Protein AF-U6LND9-F1 (afdb_monomer_lite)

Structure (mmCIF, N/CA/C/O backbone):
data_AF-U6LND9-F1
#
_entry.id   AF-U6LND9-F1
#
loop_
_atom_site.group_PDB
_atom_site.id
_atom_site.type_symbol
_atom_site.label_atom_id
_atom_site.label_alt_id
_atom_site.label_comp_id
_atom_site.label_asym_id
_atom_site.label_entity_id
_atom_site.label_seq_id
_atom_site.pdbx_PDB_ins_code
_atom_site.Cartn_x
_atom_site.Cartn_y
_atom_site.Cartn_z
_atom_site.occupancy
_atom_site.B_iso_or_equiv
_atom_site.auth_seq_id
_atom_site.auth_comp_id
_atom_site.auth_asym_id
_atom_site.auth_atom_id
_atom_site.pdbx_PDB_model_num
ATOM 1 N N . MET A 1 1 ? 48.544 -21.708 8.908 1.00 51.91 1 MET A N 1
ATOM 2 C CA . MET A 1 1 ? 48.767 -20.253 8.762 1.00 51.91 1 MET A CA 1
ATOM 3 C C . MET A 1 1 ? 47.428 -19.558 8.968 1.00 51.91 1 MET A C 1
ATOM 5 O O . MET A 1 1 ? 46.517 -19.863 8.208 1.00 51.91 1 MET A O 1
ATOM 9 N N . PRO A 1 2 ? 47.244 -18.728 10.008 1.00 55.50 2 PRO A N 1
ATOM 10 C CA . PRO A 1 2 ? 45.976 -18.032 10.217 1.00 55.50 2 PRO A CA 1
ATOM 11 C C . PRO A 1 2 ? 45.763 -16.953 9.141 1.00 55.50 2 PRO A C 1
ATOM 13 O O . PRO A 1 2 ? 46.693 -16.224 8.796 1.00 55.50 2 PRO A O 1
ATOM 16 N N . ALA A 1 3 ? 44.533 -16.853 8.626 1.00 50.50 3 ALA A N 1
ATOM 17 C CA . ALA A 1 3 ? 44.133 -15.993 7.501 1.00 50.50 3 ALA A CA 1
ATOM 18 C C . ALA A 1 3 ? 44.461 -14.494 7.682 1.00 50.50 3 ALA A C 1
ATOM 20 O O . ALA A 1 3 ? 44.590 -13.768 6.700 1.00 50.50 3 ALA A O 1
ATOM 21 N N . ALA A 1 4 ? 44.692 -14.046 8.918 1.00 58.25 4 ALA A N 1
ATOM 22 C CA . ALA A 1 4 ? 45.112 -12.682 9.231 1.00 58.25 4 ALA A CA 1
ATOM 23 C C . ALA A 1 4 ? 46.504 -12.311 8.669 1.00 58.25 4 ALA A C 1
ATOM 25 O O . ALA A 1 4 ? 46.756 -11.146 8.381 1.00 58.25 4 ALA A O 1
ATOM 26 N N . VAL A 1 5 ? 47.400 -13.285 8.456 1.00 63.06 5 VAL A N 1
ATOM 27 C CA . VAL A 1 5 ? 48.774 -13.019 7.979 1.00 63.06 5 VAL A CA 1
ATOM 28 C C . VAL A 1 5 ? 48.824 -12.758 6.465 1.00 63.06 5 VAL A C 1
ATOM 30 O O . VAL A 1 5 ? 49.660 -11.990 5.996 1.00 63.06 5 VAL A O 1
ATOM 33 N N . LEU A 1 6 ? 47.894 -13.329 5.691 1.00 61.84 6 LEU A N 1
ATOM 34 C CA . LEU A 1 6 ? 47.807 -13.090 4.242 1.00 61.84 6 LEU A CA 1
ATOM 35 C C . LEU A 1 6 ? 47.228 -11.707 3.913 1.00 61.84 6 LEU A C 1
ATOM 37 O O . LEU A 1 6 ? 47.637 -11.090 2.934 1.00 61.84 6 LEU A O 1
ATOM 41 N N . GLN A 1 7 ? 46.339 -11.184 4.760 1.00 68.12 7 GLN A N 1
ATOM 42 C CA . GLN A 1 7 ? 45.754 -9.856 4.561 1.00 68.12 7 GLN A CA 1
ATOM 43 C C . GLN A 1 7 ? 46.750 -8.725 4.866 1.00 68.12 7 GLN A C 1
ATOM 45 O O . GLN A 1 7 ? 46.695 -7.667 4.243 1.00 68.12 7 GLN A O 1
ATOM 50 N N . GLN A 1 8 ? 47.708 -8.961 5.769 1.00 66.62 8 GLN A N 1
ATOM 51 C CA . GLN A 1 8 ? 48.716 -7.965 6.135 1.00 66.62 8 GLN A CA 1
ATOM 52 C C . GLN A 1 8 ? 49.840 -7.834 5.089 1.00 66.62 8 GLN A C 1
ATOM 54 O O . GLN A 1 8 ? 50.348 -6.736 4.878 1.00 66.62 8 GLN A O 1
ATOM 59 N N . MET A 1 9 ? 50.177 -8.913 4.370 1.00 66.44 9 MET A N 1
ATOM 60 C CA . MET A 1 9 ? 51.163 -8.861 3.277 1.00 66.44 9 MET A CA 1
ATOM 61 C C . MET A 1 9 ? 50.647 -8.135 2.025 1.00 66.44 9 MET A C 1
ATOM 63 O O . MET A 1 9 ? 51.429 -7.470 1.349 1.00 66.44 9 MET A O 1
ATOM 67 N N . GLY A 1 10 ? 49.341 -8.198 1.736 1.00 70.69 10 GLY A N 1
ATOM 68 C CA . GLY A 1 10 ? 48.754 -7.506 0.580 1.00 70.69 10 GLY A CA 1
ATOM 69 C C . GLY A 1 10 ? 48.798 -5.978 0.699 1.00 70.69 10 GLY A C 1
ATOM 70 O O . GLY A 1 10 ? 49.107 -5.286 -0.267 1.00 70.69 10 GLY A O 1
ATOM 71 N N . LEU A 1 11 ? 48.574 -5.446 1.906 1.00 69.44 11 LEU A N 1
ATOM 72 C CA . LEU A 1 11 ? 48.610 -3.999 2.157 1.00 69.44 11 LEU A CA 1
ATOM 73 C C . LEU A 1 11 ? 50.030 -3.417 2.095 1.00 69.44 11 LEU A C 1
ATOM 75 O O . LEU A 1 11 ? 50.207 -2.272 1.684 1.00 69.44 11 LEU A O 1
ATOM 79 N N . GLN A 1 12 ? 51.051 -4.204 2.443 1.00 67.44 12 GLN A N 1
ATOM 80 C CA . GLN A 1 12 ? 52.441 -3.740 2.428 1.00 67.44 12 GLN A CA 1
ATOM 81 C C . GLN A 1 12 ? 53.015 -3.651 1.003 1.00 67.44 12 GLN A C 1
ATOM 83 O O . GLN A 1 12 ? 53.824 -2.770 0.718 1.00 67.44 12 GLN A O 1
ATOM 88 N N . GLN A 1 13 ? 52.546 -4.502 0.085 1.00 65.50 13 GLN A N 1
ATOM 89 C CA . GLN A 1 13 ? 52.968 -4.473 -1.318 1.00 65.50 13 GLN A CA 1
ATOM 90 C C . GLN A 1 13 ? 52.337 -3.303 -2.090 1.00 65.50 13 GLN A C 1
ATOM 92 O O . GLN A 1 13 ? 52.984 -2.696 -2.943 1.00 65.50 13 GLN A O 1
ATOM 97 N N . GLN A 1 14 ? 51.106 -2.922 -1.735 1.00 61.25 14 GLN A N 1
ATOM 98 C CA . GLN A 1 14 ? 50.422 -1.779 -2.342 1.00 61.25 14 GLN A CA 1
ATOM 99 C C . GLN A 1 14 ? 51.029 -0.437 -1.891 1.00 61.25 14 GLN A C 1
ATOM 101 O O . GLN A 1 14 ? 51.134 0.498 -2.681 1.00 61.25 14 GLN A O 1
ATOM 106 N N . GLN A 1 15 ? 51.527 -0.363 -0.651 1.00 61.31 15 GLN A N 1
ATOM 107 C CA . GLN A 1 15 ? 52.194 0.836 -0.133 1.00 61.31 15 GLN A CA 1
ATOM 108 C C . GLN A 1 15 ? 53.591 1.062 -0.744 1.00 61.31 15 GLN A C 1
ATOM 110 O O . GLN A 1 15 ? 54.034 2.204 -0.849 1.00 61.31 15 GLN A O 1
ATOM 115 N N . GLN A 1 16 ? 54.259 -0.002 -1.208 1.00 58.47 16 GLN A N 1
ATOM 116 C CA . GLN A 1 16 ? 55.546 0.094 -1.908 1.00 58.47 16 GLN A CA 1
ATOM 117 C C . GLN A 1 16 ? 55.410 0.572 -3.361 1.00 58.47 16 GLN A C 1
ATOM 119 O O . GLN A 1 16 ? 56.275 1.304 -3.832 1.00 58.47 16 GLN A O 1
ATOM 124 N N . GLN A 1 17 ? 54.319 0.234 -4.057 1.00 55.81 17 GLN A N 1
ATOM 125 C CA . GLN A 1 17 ? 54.090 0.720 -5.426 1.00 55.81 17 GLN A CA 1
ATOM 126 C C . GLN A 1 17 ? 53.708 2.204 -5.478 1.00 55.81 17 GLN A C 1
ATOM 128 O O . GLN A 1 17 ? 54.084 2.893 -6.424 1.00 55.81 17 GLN A O 1
ATOM 133 N N . GLN A 1 18 ? 53.032 2.722 -4.447 1.00 51.41 18 GLN A N 1
ATOM 134 C CA . GLN A 1 18 ? 52.663 4.140 -4.390 1.00 51.41 18 GLN A CA 1
ATOM 135 C C . GLN A 1 18 ? 53.888 5.051 -4.174 1.00 51.41 18 GLN A C 1
ATOM 137 O O . GLN A 1 18 ? 53.953 6.133 -4.743 1.00 51.41 18 GLN A O 1
ATOM 142 N N . GLN A 1 19 ? 54.901 4.600 -3.422 1.00 49.78 19 GLN A N 1
ATOM 143 C CA . GLN A 1 19 ? 56.122 5.386 -3.176 1.00 49.78 19 GLN A CA 1
ATOM 144 C C . GLN A 1 19 ? 57.065 5.473 -4.385 1.00 49.78 19 GLN A C 1
ATOM 146 O O . GLN A 1 19 ? 57.982 6.290 -4.380 1.00 49.78 19 GLN A O 1
ATOM 151 N N . GLN A 1 20 ? 56.849 4.662 -5.424 1.00 45.78 20 GLN A N 1
ATOM 152 C CA . GLN A 1 20 ? 57.718 4.626 -6.601 1.00 45.78 20 GLN A CA 1
ATOM 153 C C . GLN A 1 20 ? 57.215 5.507 -7.755 1.00 45.78 20 GLN A C 1
ATOM 155 O O . GLN A 1 20 ? 57.947 5.712 -8.717 1.00 45.78 20 GLN A O 1
ATOM 160 N N . GLN A 1 21 ? 56.001 6.062 -7.649 1.00 45.84 21 GLN A N 1
ATOM 161 C CA . GLN A 1 21 ? 55.431 6.976 -8.649 1.00 45.84 21 GLN A CA 1
ATOM 162 C C . GLN A 1 21 ? 55.661 8.465 -8.339 1.00 45.84 21 GLN A C 1
ATOM 164 O O . GLN A 1 21 ? 55.574 9.281 -9.250 1.00 45.84 21 GLN A O 1
ATOM 169 N N . ASP A 1 22 ? 56.044 8.819 -7.109 1.00 40.59 22 ASP A N 1
ATOM 170 C CA . ASP A 1 22 ? 56.227 10.219 -6.688 1.00 40.59 22 ASP A CA 1
ATOM 171 C C . ASP A 1 22 ? 57.684 10.730 -6.800 1.00 40.59 22 ASP A C 1
ATOM 173 O O . ASP A 1 22 ? 58.001 11.814 -6.311 1.00 40.59 22 ASP A O 1
ATOM 177 N N . ALA A 1 23 ? 58.591 9.974 -7.435 1.00 39.38 23 ALA A N 1
ATOM 178 C CA . ALA A 1 23 ? 60.029 10.280 -7.443 1.00 39.38 23 ALA A CA 1
ATOM 179 C C . ALA A 1 23 ? 60.592 10.920 -8.733 1.00 39.38 23 ALA A C 1
ATOM 181 O O . ALA A 1 23 ? 61.716 11.413 -8.688 1.00 39.38 23 ALA A O 1
ATOM 182 N N . ASP A 1 24 ? 59.850 10.991 -9.846 1.00 35.06 24 ASP A N 1
ATOM 183 C CA . ASP A 1 24 ? 60.382 11.476 -11.141 1.00 35.06 24 ASP A CA 1
ATOM 184 C C . ASP A 1 24 ? 59.683 12.750 -11.644 1.00 35.06 24 ASP A C 1
ATOM 186 O O . ASP A 1 24 ? 59.016 12.774 -12.680 1.00 35.06 24 ASP A O 1
ATOM 190 N N . GLY A 1 25 ? 59.841 13.854 -10.911 1.00 37.78 25 GLY A N 1
ATOM 191 C CA . GLY A 1 25 ? 59.234 15.123 -11.313 1.00 37.78 25 GLY A CA 1
ATOM 192 C C . GLY A 1 25 ? 59.864 16.376 -10.722 1.00 37.78 25 GLY A C 1
ATOM 193 O O . GLY A 1 25 ? 59.189 17.090 -9.989 1.00 37.78 25 GLY A O 1
ATOM 194 N N . ALA A 1 26 ? 61.118 16.694 -11.067 1.00 34.72 26 ALA A N 1
ATOM 195 C CA . ALA A 1 26 ? 61.634 18.067 -10.964 1.00 34.72 26 ALA A CA 1
ATOM 196 C C . ALA A 1 26 ? 62.946 18.282 -11.746 1.00 34.72 26 ALA A C 1
ATOM 198 O O . ALA A 1 26 ? 63.974 17.747 -11.345 1.00 34.72 26 ALA A O 1
ATOM 199 N N . ALA A 1 27 ? 62.927 19.135 -12.783 1.00 31.31 27 ALA A N 1
ATOM 200 C CA . ALA A 1 27 ? 63.964 20.155 -13.039 1.00 31.31 27 ALA A CA 1
ATOM 201 C C . ALA A 1 27 ? 63.647 21.025 -14.281 1.00 31.31 27 ALA A C 1
ATOM 203 O O . ALA A 1 27 ? 63.657 20.558 -15.415 1.00 31.31 27 ALA A O 1
ATOM 204 N N . ALA A 1 28 ? 63.424 22.321 -14.045 1.00 36.31 28 ALA A N 1
ATOM 205 C CA . ALA A 1 28 ? 63.740 23.439 -14.957 1.00 36.31 28 ALA A CA 1
ATOM 206 C C . ALA A 1 28 ? 65.232 23.858 -14.719 1.00 36.31 28 ALA A C 1
ATOM 208 O O . ALA A 1 28 ? 65.771 23.339 -13.736 1.00 36.31 28 ALA A O 1
ATOM 209 N N . PRO A 1 29 ? 65.919 24.791 -15.451 1.00 45.06 29 PRO A N 1
ATOM 210 C CA . PRO A 1 29 ? 65.376 25.953 -16.187 1.00 45.06 29 PRO A CA 1
ATOM 211 C C . PRO A 1 29 ? 66.153 26.506 -17.436 1.00 45.06 29 PRO A C 1
ATOM 213 O O . PRO A 1 29 ? 67.262 26.104 -17.755 1.00 45.06 29 PRO A O 1
ATOM 216 N N . ALA A 1 30 ? 65.542 27.540 -18.045 1.00 30.66 30 ALA A N 1
ATOM 217 C CA . ALA A 1 30 ? 66.095 28.803 -18.595 1.00 30.66 30 ALA A CA 1
ATOM 218 C C . ALA A 1 30 ? 66.890 28.922 -19.933 1.00 30.66 30 ALA A C 1
ATOM 220 O O . ALA A 1 30 ? 68.024 28.484 -20.062 1.00 30.66 30 ALA A O 1
ATOM 221 N N . ALA A 1 31 ? 66.318 29.806 -20.776 1.00 31.48 31 ALA A N 1
ATOM 222 C CA . ALA A 1 31 ? 66.905 30.933 -21.535 1.00 31.48 31 ALA A CA 1
ATOM 223 C C . ALA A 1 31 ? 67.661 30.717 -22.868 1.00 31.48 31 ALA A C 1
ATOM 225 O O . ALA A 1 31 ? 68.636 29.985 -22.953 1.00 31.48 31 ALA A O 1
ATOM 226 N N . GLY A 1 32 ? 67.284 31.530 -23.870 1.00 30.39 32 GLY A N 1
ATOM 227 C CA . GLY A 1 32 ? 68.126 31.862 -25.027 1.00 30.39 32 GLY A CA 1
ATOM 228 C C . GLY A 1 32 ? 67.342 32.193 -26.297 1.00 30.39 32 GLY A C 1
ATOM 229 O O . GLY A 1 32 ? 67.005 31.303 -27.064 1.00 30.39 32 GLY A O 1
ATOM 230 N N . ALA A 1 33 ? 67.054 33.475 -26.529 1.00 38.88 33 ALA A N 1
ATOM 231 C CA . ALA A 1 33 ? 66.462 33.975 -27.768 1.00 38.88 33 ALA A CA 1
ATOM 232 C C . ALA A 1 33 ? 67.547 34.314 -28.805 1.00 38.88 33 ALA A C 1
ATOM 234 O O . ALA A 1 33 ? 68.545 34.943 -28.455 1.00 38.88 33 ALA A O 1
ATOM 235 N N . GLY A 1 34 ? 67.302 34.004 -30.083 1.00 32.12 34 GLY A N 1
ATOM 236 C CA . GLY A 1 34 ? 68.016 34.620 -31.203 1.00 32.12 34 GLY A CA 1
ATOM 237 C C . GLY A 1 34 ? 67.931 33.853 -32.526 1.00 32.12 34 GLY A C 1
ATOM 238 O O . GLY A 1 34 ? 68.281 32.684 -32.580 1.00 32.12 34 GLY A O 1
ATOM 239 N N . GLY A 1 35 ? 67.561 34.561 -33.602 1.00 31.84 35 GLY A N 1
ATOM 240 C CA . GLY A 1 35 ? 68.069 34.278 -34.952 1.00 31.84 35 GLY A CA 1
ATOM 241 C C . GLY A 1 35 ? 67.063 33.765 -35.980 1.00 31.84 35 GLY A C 1
ATOM 242 O O . GLY A 1 35 ? 66.836 32.570 -36.101 1.00 31.84 35 GLY A O 1
ATOM 243 N N . ALA A 1 36 ? 66.516 34.685 -36.776 1.00 39.91 36 ALA A N 1
ATOM 244 C CA . ALA A 1 36 ? 65.735 34.407 -37.976 1.00 39.91 36 ALA A CA 1
ATOM 245 C C . ALA A 1 36 ? 66.616 33.914 -39.142 1.00 39.91 36 ALA A C 1
ATOM 247 O O . ALA A 1 36 ? 67.717 34.424 -39.340 1.00 39.91 36 ALA A O 1
ATOM 248 N N . GLY A 1 37 ? 66.088 32.997 -39.960 1.00 37.56 37 GLY A N 1
ATOM 249 C CA . GLY A 1 37 ? 66.736 32.548 -41.196 1.00 37.56 37 GLY A CA 1
ATOM 250 C C . GLY A 1 37 ? 65.938 31.492 -41.964 1.00 37.56 37 GLY A C 1
ATOM 251 O O . GLY A 1 37 ? 66.438 30.401 -42.202 1.00 37.56 37 GLY A O 1
ATOM 252 N N . ALA A 1 38 ? 64.688 31.786 -42.334 1.00 38.00 38 ALA A N 1
ATOM 253 C CA . ALA A 1 38 ? 63.891 30.914 -43.199 1.00 38.00 38 ALA A CA 1
ATOM 254 C C . ALA A 1 38 ? 64.407 30.983 -44.648 1.00 38.00 38 ALA A C 1
ATOM 256 O O . ALA A 1 38 ? 64.265 32.011 -45.312 1.00 38.00 38 ALA A O 1
ATOM 257 N N . THR A 1 39 ? 65.007 29.899 -45.144 1.00 47.53 39 THR A N 1
ATOM 258 C CA . THR A 1 39 ? 65.431 29.768 -46.544 1.00 47.53 39 THR A CA 1
ATOM 259 C C . THR A 1 39 ? 64.357 29.070 -47.384 1.00 47.53 39 THR A C 1
ATOM 261 O O . THR A 1 39 ? 63.616 28.198 -46.925 1.00 47.53 39 THR A O 1
ATOM 264 N N . ALA A 1 40 ? 64.263 29.490 -48.646 1.00 46.16 40 ALA A N 1
ATOM 265 C CA . ALA A 1 40 ? 63.188 29.219 -49.603 1.00 46.16 40 ALA A CA 1
ATOM 266 C C . ALA A 1 40 ? 62.896 27.733 -49.924 1.00 46.16 40 ALA A C 1
ATOM 268 O O . ALA A 1 40 ? 61.909 27.445 -50.598 1.00 46.16 40 ALA A O 1
ATOM 269 N N . ALA A 1 41 ? 63.683 26.780 -49.417 1.00 43.94 41 ALA A N 1
ATOM 270 C CA . ALA A 1 41 ? 63.454 25.345 -49.607 1.00 43.94 41 ALA A CA 1
ATOM 271 C C . ALA A 1 41 ? 62.215 24.825 -48.844 1.00 43.94 41 ALA A C 1
ATOM 273 O O . ALA A 1 41 ? 61.504 23.949 -49.337 1.00 43.94 41 ALA A O 1
ATOM 274 N N . GLY A 1 42 ? 61.892 25.415 -47.685 1.00 45.78 42 GLY A N 1
ATOM 275 C CA . GLY A 1 42 ? 60.720 25.021 -46.889 1.00 45.78 42 GLY A CA 1
ATOM 276 C C . GLY A 1 42 ? 59.376 25.359 -47.548 1.00 45.78 42 GLY A C 1
ATOM 277 O O . GLY A 1 42 ? 58.394 24.642 -47.361 1.00 45.78 42 GLY A O 1
ATOM 278 N N . ALA A 1 43 ? 59.330 26.408 -48.376 1.00 49.06 43 ALA A N 1
ATOM 279 C CA . ALA A 1 43 ? 58.105 26.830 -49.056 1.00 49.06 43 ALA A CA 1
ATOM 280 C C . ALA A 1 43 ? 57.687 25.859 -50.176 1.00 49.06 43 ALA A C 1
ATOM 282 O O . ALA A 1 43 ? 56.495 25.651 -50.400 1.00 49.06 43 ALA A O 1
ATOM 283 N N . VAL A 1 44 ? 58.654 25.221 -50.844 1.00 49.59 44 VAL A N 1
ATOM 284 C CA . VAL A 1 44 ? 58.385 24.277 -51.941 1.00 49.59 44 VAL A CA 1
ATOM 285 C C . VAL A 1 44 ? 57.872 22.938 -51.399 1.00 49.59 44 VAL A C 1
ATOM 287 O O . VAL A 1 44 ? 56.907 22.389 -51.929 1.00 49.59 44 VAL A O 1
ATOM 290 N N . ALA A 1 45 ? 58.436 22.454 -50.287 1.00 48.12 45 ALA A N 1
ATOM 291 C CA . ALA A 1 45 ? 57.953 21.248 -49.610 1.00 48.12 45 ALA A CA 1
ATOM 292 C C . ALA A 1 45 ? 56.550 21.442 -49.001 1.00 48.12 45 ALA A C 1
ATOM 294 O O . ALA A 1 45 ? 55.698 20.561 -49.114 1.00 48.12 45 ALA A O 1
ATOM 295 N N . ALA A 1 46 ? 56.275 22.618 -48.426 1.00 48.62 46 ALA A N 1
ATOM 296 C CA . ALA A 1 46 ? 54.955 22.952 -47.894 1.00 48.62 46 ALA A CA 1
ATOM 297 C C . ALA A 1 46 ? 53.881 23.057 -48.995 1.00 48.62 46 ALA A C 1
ATOM 299 O O . ALA A 1 46 ? 52.761 22.585 -48.806 1.00 48.62 46 ALA A O 1
ATOM 300 N N . ALA A 1 47 ? 54.221 23.614 -50.163 1.00 49.84 47 ALA A N 1
ATOM 301 C CA . ALA A 1 47 ? 53.303 23.706 -51.299 1.00 49.84 47 ALA A CA 1
ATOM 302 C C . ALA A 1 47 ? 52.988 22.330 -51.918 1.00 49.84 47 ALA A C 1
ATOM 304 O O . ALA A 1 47 ? 51.832 22.051 -52.238 1.00 49.84 47 ALA A O 1
ATOM 305 N N . ALA A 1 48 ? 53.984 21.442 -52.027 1.00 48.81 48 ALA A N 1
ATOM 306 C CA . ALA A 1 48 ? 53.782 20.074 -52.509 1.00 48.81 48 ALA A CA 1
ATOM 307 C C . ALA A 1 48 ? 52.925 19.238 -51.539 1.00 48.81 48 ALA A C 1
ATOM 309 O O . ALA A 1 48 ? 52.018 18.525 -51.970 1.00 48.81 48 ALA A O 1
ATOM 310 N N . ALA A 1 49 ? 53.146 19.384 -50.227 1.00 47.78 49 ALA A N 1
ATOM 311 C CA . ALA A 1 49 ? 52.330 18.738 -49.200 1.00 47.78 49 ALA A CA 1
ATOM 312 C C . ALA A 1 49 ? 50.878 19.250 -49.199 1.00 47.78 49 ALA A C 1
ATOM 314 O O . ALA A 1 49 ? 49.945 18.459 -49.057 1.00 47.78 49 ALA A O 1
ATOM 315 N N . ALA A 1 50 ? 50.666 20.552 -49.420 1.00 48.34 50 ALA A N 1
ATOM 316 C CA . ALA A 1 50 ? 49.331 21.139 -49.518 1.00 48.34 50 ALA A CA 1
ATOM 317 C C . ALA A 1 50 ? 48.569 20.673 -50.774 1.00 48.34 50 ALA A C 1
ATOM 319 O O . ALA A 1 50 ? 47.383 20.357 -50.686 1.00 48.34 50 ALA A O 1
ATOM 320 N N . ALA A 1 51 ? 49.243 20.563 -51.925 1.00 48.56 51 ALA A N 1
ATOM 321 C CA . ALA A 1 51 ? 48.638 20.069 -53.164 1.00 48.56 51 ALA A CA 1
ATOM 322 C C . ALA A 1 51 ? 48.263 18.576 -53.078 1.00 48.56 51 ALA A C 1
ATOM 324 O O . ALA A 1 51 ? 47.170 18.188 -53.493 1.00 48.56 51 ALA A O 1
ATOM 325 N N . ALA A 1 52 ? 49.118 17.748 -52.467 1.00 47.28 52 ALA A N 1
ATOM 326 C CA . ALA A 1 52 ? 48.817 16.339 -52.208 1.00 47.28 52 ALA A CA 1
ATOM 327 C C . ALA A 1 52 ? 47.666 16.168 -51.196 1.00 47.28 52 ALA A C 1
ATOM 329 O O . ALA A 1 52 ? 46.805 15.302 -51.365 1.00 47.28 52 ALA A O 1
ATOM 330 N N . ALA A 1 53 ? 47.601 17.026 -50.171 1.00 47.28 53 ALA A N 1
ATOM 331 C CA . ALA A 1 53 ? 46.507 17.030 -49.204 1.00 47.28 53 ALA A CA 1
ATOM 332 C C . ALA A 1 53 ? 45.159 17.424 -49.836 1.00 47.28 53 ALA A C 1
ATOM 334 O O . ALA A 1 53 ? 44.143 16.825 -49.478 1.00 47.28 53 ALA A O 1
ATOM 335 N N . ALA A 1 54 ? 45.157 18.370 -50.783 1.00 46.94 54 ALA A N 1
ATOM 336 C CA . ALA A 1 54 ? 43.966 18.806 -51.512 1.00 46.94 54 ALA A CA 1
ATOM 337 C C . ALA A 1 54 ? 43.443 17.728 -52.479 1.00 46.94 54 ALA A C 1
ATOM 339 O O . ALA A 1 54 ? 42.262 17.393 -52.421 1.00 46.94 54 ALA A O 1
ATOM 340 N N . ALA A 1 55 ? 44.317 17.102 -53.276 1.00 46.56 55 ALA A N 1
ATOM 341 C CA . ALA A 1 55 ? 43.931 16.016 -54.186 1.00 46.56 55 ALA A CA 1
ATOM 342 C C . ALA A 1 55 ? 43.383 14.786 -53.432 1.00 46.56 55 ALA A C 1
ATOM 344 O O . ALA A 1 55 ? 42.401 14.172 -53.844 1.00 46.56 55 ALA A O 1
ATOM 345 N N . ALA A 1 56 ? 43.961 14.464 -52.269 1.00 45.56 56 ALA A N 1
ATOM 346 C CA . ALA A 1 56 ? 43.475 13.384 -51.411 1.00 45.56 56 ALA A CA 1
ATOM 347 C C . ALA A 1 56 ? 42.181 13.735 -50.647 1.00 45.56 56 ALA A C 1
ATOM 349 O O . ALA A 1 56 ? 41.501 12.834 -50.164 1.00 45.56 56 ALA A O 1
ATOM 350 N N . ALA A 1 57 ? 41.853 15.019 -50.472 1.00 46.47 57 ALA A N 1
ATOM 351 C CA . ALA A 1 57 ? 40.567 15.450 -49.916 1.00 46.47 57 ALA A CA 1
ATOM 352 C C . ALA A 1 57 ? 39.452 15.411 -50.977 1.00 46.47 57 ALA A C 1
ATOM 354 O O . ALA A 1 57 ? 38.323 15.058 -50.652 1.00 46.47 57 ALA A O 1
ATOM 355 N N . GLU A 1 58 ? 39.778 15.698 -52.242 1.00 45.38 58 GLU A N 1
ATOM 356 C CA . GLU A 1 58 ? 38.855 15.569 -53.377 1.00 45.38 58 GLU A CA 1
ATOM 357 C C . GLU A 1 58 ? 38.480 14.105 -53.662 1.00 45.38 58 GLU A C 1
ATOM 359 O O . GLU A 1 58 ? 37.308 13.809 -53.874 1.00 45.38 58 GLU A O 1
ATOM 364 N N . LEU A 1 59 ? 39.438 13.172 -53.578 1.00 44.84 59 LEU A N 1
ATOM 365 C CA . LEU A 1 59 ? 39.169 11.735 -53.739 1.00 44.84 59 LEU A CA 1
ATOM 366 C C . LEU A 1 59 ? 38.319 11.161 -52.592 1.00 44.84 59 LEU A C 1
ATOM 368 O O . LEU A 1 59 ? 37.383 10.407 -52.838 1.00 44.84 59 LEU A O 1
ATOM 372 N N . ALA A 1 60 ? 38.577 11.586 -51.350 1.00 46.00 60 ALA A N 1
ATOM 373 C CA . ALA A 1 60 ? 37.765 11.205 -50.192 1.00 46.00 60 ALA A CA 1
ATOM 374 C C . ALA A 1 60 ? 36.338 11.790 -50.239 1.00 46.00 60 ALA A C 1
ATOM 376 O O . ALA A 1 60 ? 35.415 11.206 -49.680 1.00 46.00 60 ALA A O 1
ATOM 377 N N . ALA A 1 61 ? 36.144 12.928 -50.913 1.00 45.41 61 ALA A N 1
ATOM 378 C CA . ALA A 1 61 ? 34.822 13.498 -51.165 1.00 45.41 61 ALA A CA 1
ATOM 379 C C . ALA A 1 61 ? 34.091 12.814 -52.340 1.00 45.41 61 ALA A C 1
ATOM 381 O O . ALA A 1 61 ? 32.861 12.814 -52.371 1.00 45.41 61 ALA A O 1
ATOM 382 N N . ALA A 1 62 ? 34.828 12.226 -53.290 1.00 41.41 62 ALA A N 1
ATOM 383 C CA . ALA A 1 62 ? 34.276 11.543 -54.460 1.00 41.41 62 ALA A CA 1
ATOM 384 C C . ALA A 1 62 ? 33.800 10.104 -54.173 1.00 41.41 62 ALA A C 1
ATOM 386 O O . ALA A 1 62 ? 32.905 9.620 -54.864 1.00 41.41 62 ALA A O 1
ATOM 387 N N . GLU A 1 63 ? 34.334 9.444 -53.139 1.00 42.97 63 GLU A N 1
ATOM 388 C CA . GLU A 1 63 ? 33.948 8.083 -52.715 1.00 42.97 63 GLU A CA 1
ATOM 389 C C . GLU A 1 63 ? 33.075 8.055 -51.447 1.00 42.97 63 GLU A C 1
ATOM 391 O O . GLU A 1 63 ? 33.050 7.076 -50.702 1.00 42.97 63 GLU A O 1
ATOM 396 N N . GLY A 1 64 ? 32.304 9.119 -51.200 1.00 39.00 64 GLY A N 1
ATOM 397 C CA . GLY A 1 64 ? 31.199 9.059 -50.246 1.00 39.00 64 GLY A CA 1
ATOM 398 C C . GLY A 1 64 ? 30.182 8.016 -50.712 1.00 39.00 64 GLY A C 1
ATOM 399 O O . GLY A 1 64 ? 29.462 8.246 -51.687 1.00 39.00 64 GLY A O 1
ATOM 400 N N . ALA A 1 65 ? 30.149 6.864 -50.037 1.00 37.66 65 ALA A N 1
ATOM 401 C CA . ALA A 1 65 ? 29.197 5.795 -50.296 1.00 37.66 65 ALA A CA 1
ATOM 402 C C . ALA A 1 65 ? 27.781 6.382 -50.321 1.00 37.66 65 ALA A C 1
ATOM 404 O O . ALA A 1 65 ? 27.268 6.910 -49.333 1.00 37.66 65 ALA A O 1
ATOM 405 N N . THR A 1 66 ? 27.153 6.339 -51.492 1.00 36.16 66 THR A N 1
ATOM 406 C CA . THR A 1 66 ? 25.762 6.748 -51.638 1.00 36.16 66 THR A CA 1
ATOM 407 C C . THR A 1 66 ? 24.918 5.831 -50.766 1.00 36.16 66 THR A C 1
ATOM 409 O O . THR A 1 66 ? 25.001 4.609 -50.890 1.00 36.16 66 THR A O 1
ATOM 412 N N . ALA A 1 67 ? 24.128 6.422 -49.863 1.00 34.47 67 ALA A N 1
ATOM 413 C CA . ALA A 1 67 ? 23.213 5.695 -48.992 1.00 34.47 67 ALA A CA 1
ATOM 414 C C . ALA A 1 67 ? 22.454 4.644 -49.811 1.00 34.47 67 ALA A C 1
ATOM 416 O O . ALA A 1 67 ? 21.720 4.979 -50.747 1.00 34.47 67 ALA A O 1
ATOM 417 N N . ARG A 1 68 ? 22.661 3.364 -49.493 1.00 38.59 68 ARG A N 1
ATOM 418 C CA . ARG A 1 68 ? 21.987 2.283 -50.204 1.00 38.59 68 ARG A CA 1
ATOM 419 C C . ARG A 1 68 ? 20.510 2.311 -49.823 1.00 38.59 68 ARG A C 1
ATOM 421 O O . ARG A 1 68 ? 20.116 1.859 -48.753 1.00 38.59 68 ARG A O 1
ATOM 428 N N . ILE A 1 69 ? 19.687 2.849 -50.716 1.00 39.34 69 ILE A N 1
ATOM 429 C CA . ILE A 1 69 ? 18.231 2.850 -50.578 1.00 39.34 69 ILE A CA 1
ATOM 430 C C . ILE A 1 69 ? 17.747 1.412 -50.794 1.00 39.34 69 ILE A C 1
ATOM 432 O O . ILE A 1 69 ? 17.825 0.882 -51.904 1.00 39.34 69 ILE A O 1
ATOM 436 N N . VAL A 1 70 ? 17.264 0.773 -49.726 1.00 37.09 70 VAL A N 1
ATOM 437 C CA . VAL A 1 70 ? 16.570 -0.520 -49.803 1.00 37.09 70 VAL A CA 1
ATOM 438 C C . VAL A 1 70 ? 15.364 -0.357 -50.745 1.00 37.09 70 VAL A C 1
ATOM 440 O O . VAL A 1 70 ? 14.566 0.567 -50.553 1.00 37.09 70 VAL A O 1
ATOM 443 N N . PRO A 1 71 ? 15.230 -1.182 -51.799 1.00 39.12 71 PRO A N 1
ATOM 444 C CA . PRO A 1 71 ? 14.210 -0.991 -52.823 1.00 39.12 71 PRO A CA 1
ATOM 445 C C . PRO A 1 71 ? 12.795 -1.069 -52.235 1.00 39.12 71 PRO A C 1
ATOM 447 O O . PRO A 1 71 ? 12.471 -1.949 -51.446 1.00 39.12 71 PRO A O 1
ATOM 450 N N . TYR A 1 72 ? 11.920 -0.157 -52.665 1.00 35.28 72 TYR A N 1
ATOM 451 C CA . TYR A 1 72 ? 10.558 0.040 -52.142 1.00 35.28 72 TYR A CA 1
ATOM 452 C C . TYR A 1 72 ? 9.678 -1.228 -52.139 1.00 35.28 72 TYR A C 1
ATOM 454 O O . TYR A 1 72 ? 8.744 -1.331 -51.350 1.00 35.28 72 TYR A O 1
ATOM 462 N N . SER A 1 73 ? 9.977 -2.214 -52.989 1.00 40.50 73 SER A N 1
ATOM 463 C CA . SER A 1 73 ? 9.316 -3.526 -53.000 1.00 40.50 73 SER A CA 1
ATOM 464 C C . SER A 1 73 ? 9.597 -4.375 -51.755 1.00 40.50 73 SER A C 1
ATOM 466 O O . SER A 1 73 ? 8.763 -5.204 -51.412 1.00 40.50 73 SER A O 1
ATOM 468 N N . GLU A 1 74 ? 10.727 -4.156 -51.076 1.00 39.75 74 GLU A N 1
ATOM 469 C CA . GLU A 1 74 ? 11.099 -4.825 -49.818 1.00 39.75 74 GLU A CA 1
ATOM 470 C C . GLU A 1 74 ? 10.560 -4.089 -48.578 1.00 39.75 74 GLU A C 1
ATOM 472 O O . GLU A 1 74 ? 10.460 -4.678 -47.509 1.00 39.75 74 GLU A O 1
ATOM 477 N N . VAL A 1 75 ? 10.163 -2.817 -48.720 1.00 36.94 75 VAL A N 1
ATOM 478 C CA . VAL A 1 75 ? 9.770 -1.922 -47.608 1.00 36.94 75 VAL A CA 1
ATOM 479 C C . VAL A 1 75 ? 8.258 -1.620 -47.602 1.00 36.94 75 VAL A C 1
ATOM 481 O O . VAL A 1 75 ? 7.744 -0.874 -46.766 1.00 36.94 75 VAL A O 1
ATOM 484 N N . LYS A 1 76 ? 7.493 -2.191 -48.541 1.00 30.36 76 LYS A N 1
ATOM 485 C CA . LYS A 1 76 ? 6.055 -1.928 -48.680 1.00 30.36 76 LYS A CA 1
ATOM 486 C C . LYS A 1 76 ? 5.259 -2.627 -47.566 1.00 30.36 76 LYS A C 1
ATOM 488 O O . LYS A 1 76 ? 4.859 -3.775 -47.713 1.00 30.36 76 LYS A O 1
ATOM 493 N N . GLY A 1 77 ? 5.010 -1.903 -46.473 1.00 45.00 77 GLY A N 1
ATOM 494 C CA . GLY A 1 77 ? 4.132 -2.318 -45.366 1.00 45.00 77 GLY A CA 1
ATOM 495 C C . GLY A 1 77 ? 4.501 -1.758 -43.987 1.00 45.00 77 GLY A C 1
ATOM 496 O O . GLY A 1 77 ? 3.748 -1.937 -43.039 1.00 45.00 77 GLY A O 1
ATOM 497 N N . TRP A 1 78 ? 5.651 -1.097 -43.854 1.00 38.22 78 TRP A N 1
ATOM 498 C CA . TRP A 1 78 ? 6.242 -0.777 -42.551 1.00 38.22 78 TRP A CA 1
ATOM 499 C C . TRP A 1 78 ? 5.909 0.680 -42.181 1.00 38.22 78 TRP A C 1
ATOM 501 O O . TRP A 1 78 ? 6.716 1.594 -42.355 1.00 38.22 78 TRP A O 1
ATOM 511 N N . GLY A 1 79 ? 4.641 0.921 -41.839 1.00 33.56 79 GLY A N 1
ATOM 512 C CA . GLY A 1 79 ? 4.029 2.251 -41.807 1.00 33.56 79 GLY A CA 1
ATOM 513 C C . GLY A 1 79 ? 4.038 2.959 -40.449 1.00 33.56 79 GLY A C 1
ATOM 514 O O . GLY A 1 79 ? 3.251 2.595 -39.592 1.00 33.56 79 GLY A O 1
ATOM 515 N N . LEU A 1 80 ? 4.821 4.048 -40.393 1.00 38.06 80 LEU A N 1
ATOM 516 C CA . LEU A 1 80 ? 4.606 5.344 -39.710 1.00 38.06 80 LEU A CA 1
ATOM 517 C C . LEU A 1 80 ? 4.421 5.390 -38.176 1.00 38.06 80 LEU A C 1
ATOM 519 O O . LEU A 1 80 ? 3.643 4.644 -37.610 1.00 38.06 80 LEU A O 1
ATOM 523 N N . ALA A 1 81 ? 4.814 6.458 -37.482 1.00 41.97 81 ALA A N 1
ATOM 524 C CA . ALA A 1 81 ? 6.078 7.188 -37.328 1.00 41.97 81 ALA A CA 1
ATOM 525 C C . ALA A 1 81 ? 5.709 8.420 -36.491 1.00 41.97 81 ALA A C 1
ATOM 527 O O . ALA A 1 81 ? 5.111 9.330 -37.049 1.00 41.97 81 ALA A O 1
ATOM 528 N N . GLU A 1 82 ? 6.049 8.455 -35.200 1.00 39.66 82 GLU A N 1
ATOM 529 C CA . GLU A 1 82 ? 6.579 9.662 -34.548 1.00 39.66 82 GLU A CA 1
ATOM 530 C C . GLU A 1 82 ? 6.944 9.409 -33.069 1.00 39.66 82 GLU A C 1
ATOM 532 O O . GLU A 1 82 ? 6.088 9.148 -32.234 1.00 39.66 82 GLU A O 1
ATOM 537 N N . ILE A 1 83 ? 8.245 9.615 -32.790 1.00 45.69 83 ILE A N 1
ATOM 538 C CA . ILE A 1 83 ? 8.911 9.887 -31.496 1.00 45.69 83 ILE A CA 1
ATOM 539 C C . ILE A 1 83 ? 9.514 8.681 -30.744 1.00 45.69 83 ILE A C 1
ATOM 541 O O . ILE A 1 83 ? 8.967 8.257 -29.740 1.00 45.69 83 ILE A O 1
ATOM 545 N N . PHE A 1 84 ? 10.742 8.269 -31.108 1.00 45.41 84 PHE A N 1
ATOM 546 C CA . PHE A 1 84 ? 11.703 7.672 -30.155 1.00 45.41 84 PHE A CA 1
ATOM 547 C C . PHE A 1 84 ? 13.133 8.181 -30.403 1.00 45.41 84 PHE A C 1
ATOM 549 O O . PHE A 1 84 ? 13.550 8.388 -31.545 1.00 45.41 84 PHE A O 1
ATOM 556 N N . SER A 1 85 ? 13.846 8.486 -29.312 1.00 43.72 85 SER A N 1
ATOM 557 C CA . SER A 1 85 ? 15.090 9.266 -29.279 1.00 43.72 85 SER A CA 1
ATOM 558 C C . SER A 1 85 ? 16.345 8.411 -29.507 1.00 43.72 85 SER A C 1
ATOM 560 O O . SER A 1 85 ? 16.421 7.252 -29.105 1.00 43.72 85 SER A O 1
ATOM 562 N N . GLY A 1 86 ? 17.372 9.002 -30.130 1.00 40.09 86 GLY A N 1
ATOM 563 C CA . GLY A 1 86 ? 18.599 8.308 -30.547 1.00 40.09 86 GLY A CA 1
ATOM 564 C C . GLY A 1 86 ? 19.451 7.670 -29.434 1.00 40.09 86 GLY A C 1
ATOM 565 O O . GLY A 1 86 ? 20.345 6.892 -29.735 1.00 40.09 86 GLY A O 1
ATOM 566 N N . GLN A 1 87 ? 19.171 7.922 -28.154 1.00 42.22 87 GLN A N 1
ATOM 567 C CA . GLN A 1 87 ? 19.937 7.326 -27.050 1.00 42.22 87 GLN A CA 1
ATOM 568 C C . GLN A 1 87 ? 19.704 5.818 -26.887 1.00 42.22 87 GLN A C 1
ATOM 570 O O . GLN A 1 87 ? 20.639 5.089 -26.574 1.00 42.22 87 GLN A O 1
ATOM 575 N N . TRP A 1 88 ? 18.489 5.326 -27.141 1.00 44.19 88 TRP A N 1
ATOM 576 C CA . TRP A 1 88 ? 18.177 3.902 -26.957 1.00 44.19 88 TRP A CA 1
ATOM 577 C C . TRP A 1 88 ? 18.931 3.004 -27.950 1.00 44.19 88 TRP A C 1
ATOM 579 O O . TRP A 1 88 ? 19.453 1.946 -27.601 1.00 44.19 88 TRP A O 1
ATOM 589 N N . VAL A 1 89 ? 19.043 3.460 -29.196 1.00 46.47 89 VAL A N 1
ATOM 590 C CA . VAL A 1 89 ? 19.739 2.730 -30.263 1.00 46.47 89 VAL A CA 1
ATOM 591 C C . VAL A 1 89 ? 21.250 2.673 -30.006 1.00 46.47 89 VAL A C 1
ATOM 593 O O . VAL A 1 89 ? 21.880 1.652 -30.279 1.00 46.47 89 VAL A O 1
ATOM 596 N N . GLU A 1 90 ? 21.825 3.737 -29.435 1.00 44.44 90 GLU A N 1
ATOM 597 C CA . GLU A 1 90 ? 23.225 3.771 -28.997 1.00 44.44 90 GLU A CA 1
ATOM 598 C C . GLU A 1 90 ? 23.514 2.736 -27.899 1.00 44.44 90 GLU A C 1
ATOM 600 O O . GLU A 1 90 ? 24.551 2.068 -27.953 1.00 44.44 90 GLU A O 1
ATOM 605 N N . GLU A 1 91 ? 22.595 2.535 -26.951 1.00 46.62 91 GLU A N 1
ATOM 606 C CA . GLU A 1 91 ? 22.747 1.535 -25.886 1.00 46.62 91 GLU A CA 1
ATOM 607 C C . GLU A 1 91 ? 22.619 0.096 -26.407 1.00 46.62 91 GLU A C 1
ATOM 609 O O . GLU A 1 91 ? 23.464 -0.742 -26.089 1.00 46.62 91 GLU A O 1
ATOM 614 N N . VAL A 1 92 ? 21.639 -0.199 -27.270 1.00 47.62 92 VAL A N 1
ATOM 615 C CA . VAL A 1 92 ? 21.462 -1.548 -27.847 1.00 47.62 92 VAL A CA 1
ATOM 616 C C . VAL A 1 92 ? 22.640 -1.932 -28.746 1.00 47.62 92 VAL A C 1
ATOM 618 O O . VAL A 1 92 ? 23.174 -3.037 -28.625 1.00 47.62 92 VAL A O 1
ATOM 621 N N . ALA A 1 93 ? 23.102 -1.014 -29.601 1.00 51.94 93 ALA A N 1
ATOM 622 C CA . ALA A 1 93 ? 24.285 -1.239 -30.427 1.00 51.94 93 ALA A CA 1
ATOM 623 C C . ALA A 1 93 ? 25.546 -1.438 -29.568 1.00 51.94 93 ALA A C 1
ATOM 625 O O . ALA A 1 93 ? 26.358 -2.308 -29.875 1.00 51.94 93 ALA A O 1
ATOM 626 N N . SER A 1 94 ? 25.685 -0.696 -28.463 1.00 47.31 94 SER A N 1
ATOM 627 C CA . SER A 1 94 ? 26.813 -0.839 -27.533 1.00 47.31 94 SER A CA 1
ATOM 628 C C . SER A 1 94 ? 26.796 -2.170 -26.778 1.00 47.31 94 SER A C 1
ATOM 630 O O . SER A 1 94 ? 27.855 -2.763 -26.589 1.00 47.31 94 SER A O 1
ATOM 632 N N . VAL A 1 95 ? 25.623 -2.680 -26.386 1.00 48.25 95 VAL A N 1
ATOM 633 C CA . VAL A 1 95 ? 25.479 -3.994 -25.729 1.00 48.25 95 VAL A CA 1
ATOM 634 C C . VAL A 1 95 ? 25.819 -5.131 -26.691 1.00 48.25 95 VAL A C 1
ATOM 636 O O . VAL A 1 95 ? 26.570 -6.035 -26.323 1.00 48.25 95 VAL A O 1
ATOM 639 N N . ILE A 1 96 ? 25.340 -5.061 -27.937 1.00 50.59 96 ILE A N 1
ATOM 640 C CA . ILE A 1 96 ? 25.691 -6.031 -28.984 1.00 50.59 96 ILE A CA 1
ATOM 641 C C . ILE A 1 96 ? 27.204 -5.987 -29.233 1.00 50.59 96 ILE A C 1
ATOM 643 O O . ILE A 1 96 ? 27.861 -7.018 -29.132 1.00 50.59 96 ILE A O 1
ATOM 647 N N . PHE A 1 97 ? 27.780 -4.797 -29.424 1.00 49.56 97 PHE A N 1
ATOM 648 C CA . PHE A 1 97 ? 29.213 -4.617 -29.668 1.00 49.56 97 PHE A CA 1
ATOM 649 C C . PHE A 1 97 ? 30.089 -5.115 -28.501 1.00 49.56 97 PHE A C 1
ATOM 651 O O . PHE A 1 97 ? 31.094 -5.795 -28.718 1.00 49.56 97 PHE A O 1
ATOM 658 N N . ALA A 1 98 ? 29.684 -4.844 -27.254 1.00 49.19 98 ALA A N 1
ATOM 659 C CA . ALA A 1 98 ? 30.374 -5.307 -26.049 1.00 49.19 98 ALA A CA 1
ATOM 660 C C . ALA A 1 98 ? 30.288 -6.831 -25.863 1.00 49.19 98 ALA A C 1
ATOM 662 O O . ALA A 1 98 ? 31.247 -7.450 -25.405 1.00 49.19 98 ALA A O 1
ATOM 663 N N . SER A 1 99 ? 29.171 -7.450 -26.257 1.00 44.56 99 SER A N 1
ATOM 664 C CA . SER A 1 99 ? 29.008 -8.910 -26.231 1.00 44.56 99 SER A CA 1
ATOM 665 C C . SER A 1 99 ? 29.796 -9.632 -27.334 1.00 44.56 99 SER A C 1
ATOM 667 O O . SER A 1 99 ? 30.078 -10.823 -27.210 1.00 44.56 99 SER A O 1
ATOM 669 N N . THR A 1 100 ? 30.213 -8.915 -28.387 1.00 43.47 100 THR A N 1
ATOM 670 C CA . THR A 1 100 ? 30.859 -9.499 -29.575 1.00 43.47 100 THR A CA 1
ATOM 671 C C . THR A 1 100 ? 32.394 -9.539 -29.566 1.00 43.47 100 THR A C 1
ATOM 673 O O . THR A 1 100 ? 33.001 -9.978 -30.538 1.00 43.47 100 THR A O 1
ATOM 676 N N . GLY A 1 101 ? 33.050 -9.120 -28.480 1.00 38.97 101 GLY A N 1
ATOM 677 C CA . GLY A 1 101 ? 34.517 -9.004 -28.417 1.00 38.97 101 GLY A CA 1
ATOM 678 C C . GLY A 1 101 ? 35.310 -10.303 -28.183 1.00 38.97 101 GLY A C 1
ATOM 679 O O . GLY A 1 101 ? 36.532 -10.244 -28.073 1.00 38.97 101 GLY A O 1
ATOM 680 N N . GLY A 1 102 ? 34.657 -11.464 -28.064 1.00 45.06 102 GLY A N 1
ATOM 681 C CA . GLY A 1 102 ? 35.311 -12.751 -27.786 1.00 45.06 102 GLY A CA 1
ATOM 682 C C . GLY A 1 102 ? 35.181 -13.762 -28.935 1.00 45.06 102 GLY A C 1
ATOM 683 O O . GLY A 1 102 ? 34.200 -13.712 -29.671 1.00 45.06 102 GLY A O 1
ATOM 684 N N . PRO A 1 103 ? 36.109 -14.730 -29.075 1.00 41.44 103 PRO A N 1
ATOM 685 C CA . PRO A 1 103 ? 36.103 -15.718 -30.164 1.00 41.44 103 PRO A CA 1
ATOM 686 C C . PRO A 1 103 ? 34.834 -16.594 -30.256 1.00 41.44 103 PRO A C 1
ATOM 688 O O . PRO A 1 103 ? 34.584 -17.152 -31.316 1.00 41.44 103 PRO A O 1
ATOM 691 N N . GLY A 1 104 ? 33.995 -16.660 -29.213 1.00 46.53 104 GLY A N 1
ATOM 692 C CA . GLY A 1 104 ? 32.687 -17.342 -29.245 1.00 46.53 104 GLY A CA 1
ATOM 693 C C . GLY A 1 104 ? 31.502 -16.474 -29.705 1.00 46.53 104 GLY A C 1
ATOM 694 O O . GLY A 1 104 ? 30.384 -16.966 -29.834 1.00 46.53 104 GLY A O 1
ATOM 695 N N . ALA A 1 105 ? 31.712 -15.179 -29.958 1.00 51.19 105 ALA A N 1
ATOM 696 C CA . ALA A 1 105 ? 30.646 -14.251 -30.334 1.00 51.19 105 ALA A CA 1
ATOM 697 C C . ALA A 1 105 ? 30.056 -14.540 -31.715 1.00 51.19 105 ALA A C 1
ATOM 699 O O . ALA A 1 105 ? 28.850 -14.429 -31.909 1.00 51.19 105 ALA A O 1
ATOM 700 N N . VAL A 1 106 ? 30.902 -14.934 -32.667 1.00 47.62 106 VAL A N 1
ATOM 701 C CA . VAL A 1 106 ? 30.483 -15.297 -34.026 1.00 47.62 106 VAL A CA 1
ATOM 702 C C . VAL A 1 106 ? 29.639 -16.571 -33.999 1.00 47.62 106 VAL A C 1
ATOM 704 O O . VAL A 1 106 ? 28.648 -16.658 -34.712 1.00 47.62 106 VAL A O 1
ATOM 707 N N . GLU A 1 107 ? 29.962 -17.527 -33.128 1.00 51.03 107 GLU A N 1
ATOM 708 C CA . GLU A 1 107 ? 29.204 -18.774 -32.957 1.00 51.03 107 GLU A CA 1
ATOM 709 C C . GLU A 1 107 ? 27.855 -18.534 -32.263 1.00 51.03 107 GLU A C 1
ATOM 711 O O . GLU A 1 107 ? 26.845 -19.093 -32.690 1.00 51.03 107 GLU A O 1
ATOM 716 N N . ALA A 1 108 ? 27.802 -17.638 -31.269 1.00 51.06 108 ALA A N 1
ATOM 717 C CA . ALA A 1 108 ? 26.551 -17.196 -30.650 1.00 51.06 108 ALA A CA 1
ATOM 718 C C . ALA A 1 108 ? 25.655 -16.434 -31.644 1.00 51.06 108 ALA A C 1
ATOM 720 O O . ALA A 1 108 ? 24.454 -16.699 -31.721 1.00 51.06 108 ALA A O 1
ATOM 721 N N . LEU A 1 109 ? 26.238 -15.549 -32.466 1.00 47.69 109 LEU A N 1
ATOM 722 C CA . LEU A 1 109 ? 25.518 -14.845 -33.529 1.00 47.69 109 LEU A CA 1
ATOM 723 C C . LEU A 1 109 ? 25.014 -15.818 -34.603 1.00 47.69 109 LEU A C 1
ATOM 725 O O . LEU A 1 109 ? 23.858 -15.732 -34.996 1.00 47.69 109 LEU A O 1
ATOM 729 N N . LEU A 1 110 ? 25.839 -16.774 -35.043 1.00 48.53 110 LEU A N 1
ATOM 730 C CA . LEU A 1 110 ? 25.460 -17.807 -36.015 1.00 48.53 110 LEU A CA 1
ATOM 731 C C . LEU A 1 110 ? 24.373 -18.749 -35.467 1.00 48.53 110 LEU A C 1
ATOM 733 O O . LEU A 1 110 ? 23.482 -19.150 -36.214 1.00 48.53 110 LEU A O 1
ATOM 737 N N . GLY A 1 111 ? 24.387 -19.051 -34.165 1.00 52.56 111 GLY A N 1
ATOM 738 C CA . GLY A 1 111 ? 23.309 -19.774 -33.483 1.00 52.56 111 GLY A CA 1
ATOM 739 C C . GLY A 1 111 ? 21.990 -18.990 -33.452 1.00 52.56 111 GLY A C 1
ATOM 740 O O . GLY A 1 111 ? 20.920 -19.555 -33.700 1.00 52.56 111 GLY A O 1
ATOM 741 N N . LEU A 1 112 ? 22.062 -17.670 -33.242 1.00 43.66 112 LEU A N 1
ATOM 742 C CA . LEU A 1 112 ? 20.917 -16.756 -33.336 1.00 43.66 112 LEU A CA 1
ATOM 743 C C . LEU A 1 112 ? 20.396 -16.636 -34.785 1.00 43.66 112 LEU A C 1
ATOM 745 O O . LEU A 1 112 ? 19.190 -16.597 -35.024 1.00 43.66 112 LEU A O 1
ATOM 749 N N . MET A 1 113 ? 21.306 -16.640 -35.767 1.00 42.53 113 MET A N 1
ATOM 750 C CA . MET A 1 113 ? 20.988 -16.640 -37.199 1.00 42.53 113 MET A CA 1
ATOM 751 C C . MET A 1 113 ? 20.330 -17.953 -37.659 1.00 42.53 113 MET A C 1
ATOM 753 O O . MET A 1 113 ? 19.557 -17.954 -38.615 1.00 42.53 113 MET A O 1
ATOM 757 N N . GLY A 1 114 ? 20.626 -19.072 -36.990 1.00 41.56 114 GLY A N 1
ATOM 758 C CA . GLY A 1 114 ? 20.066 -20.391 -37.295 1.00 41.56 114 GLY A CA 1
ATOM 759 C C . GLY A 1 114 ? 18.666 -20.645 -36.726 1.00 41.56 114 GLY A C 1
ATOM 760 O O . GLY A 1 114 ? 18.030 -21.623 -37.110 1.00 41.56 114 GLY A O 1
ATOM 761 N N . SER A 1 115 ? 18.178 -19.786 -35.824 1.00 39.69 115 SER A N 1
ATOM 762 C CA . SER A 1 115 ? 16.933 -20.002 -35.071 1.00 39.69 115 SER A CA 1
ATOM 763 C C . SER A 1 115 ? 15.764 -19.109 -35.509 1.00 39.69 115 SER A C 1
ATOM 765 O O . SER A 1 115 ? 14.614 -19.480 -35.284 1.00 39.69 115 SER A O 1
ATOM 767 N N . SER A 1 116 ? 16.001 -17.984 -36.198 1.00 42.62 116 SER A N 1
ATOM 768 C CA . SER A 1 116 ? 14.932 -17.217 -36.864 1.00 42.62 116 SER A CA 1
ATOM 769 C C . SER A 1 116 ? 15.458 -16.262 -37.947 1.00 42.62 116 SER A C 1
ATOM 771 O O . SER A 1 116 ? 16.537 -15.687 -37.832 1.00 42.62 116 SER A O 1
ATOM 773 N N . ALA A 1 117 ? 14.676 -16.062 -39.015 1.00 41.78 117 ALA A N 1
ATOM 774 C CA . ALA A 1 117 ? 15.087 -15.287 -40.194 1.00 41.78 117 ALA A CA 1
ATOM 775 C C . ALA A 1 117 ? 15.289 -13.781 -39.926 1.00 41.78 117 ALA A C 1
ATOM 777 O O . ALA A 1 117 ? 16.002 -13.113 -40.671 1.00 41.78 117 ALA A O 1
ATOM 778 N N . PHE A 1 118 ? 14.680 -13.240 -38.867 1.00 44.56 118 PHE A N 1
ATOM 779 C CA . PHE A 1 118 ? 14.684 -11.806 -38.578 1.00 44.56 118 PHE A CA 1
ATOM 780 C C . PHE A 1 118 ? 15.944 -11.338 -37.821 1.00 44.56 118 PHE A C 1
ATOM 782 O O . PHE A 1 118 ? 16.662 -10.504 -38.372 1.00 44.56 118 PHE A O 1
ATOM 789 N N . PRO A 1 119 ? 16.325 -11.904 -36.657 1.00 46.94 119 PRO A N 1
ATOM 790 C CA . PRO A 1 119 ? 17.636 -11.659 -36.060 1.00 46.94 119 PRO A CA 1
ATOM 791 C C . PRO A 1 119 ? 18.759 -12.052 -37.013 1.00 46.94 119 PRO A C 1
ATOM 793 O O . PRO A 1 119 ? 19.779 -11.376 -37.035 1.00 46.94 119 PRO A O 1
ATOM 796 N N . ALA A 1 120 ? 18.548 -13.065 -37.866 1.00 46.62 120 ALA A N 1
ATOM 797 C CA . ALA A 1 120 ? 19.501 -13.409 -38.909 1.00 46.62 120 ALA A CA 1
ATOM 798 C C . ALA A 1 120 ? 19.697 -12.297 -39.940 1.00 46.62 120 ALA A C 1
ATOM 800 O O . ALA A 1 120 ? 20.828 -12.020 -40.327 1.00 46.62 120 ALA A O 1
ATOM 801 N N . ALA A 1 121 ? 18.618 -11.643 -40.372 1.00 50.34 121 ALA A N 1
ATOM 802 C CA . ALA A 1 121 ? 18.678 -10.528 -41.307 1.00 50.34 121 ALA A CA 1
ATOM 803 C C . ALA A 1 121 ? 19.297 -9.275 -40.671 1.00 50.34 121 ALA A C 1
ATOM 805 O O . ALA A 1 121 ? 20.114 -8.622 -41.315 1.00 50.34 121 ALA A O 1
ATOM 806 N N . VAL A 1 122 ? 18.968 -8.972 -39.410 1.00 51.66 122 VAL A N 1
ATOM 807 C CA . VAL A 1 122 ? 19.535 -7.831 -38.670 1.00 51.66 122 VAL A CA 1
ATOM 808 C C . VAL A 1 122 ? 21.016 -8.059 -38.378 1.00 51.66 122 VAL A C 1
ATOM 810 O O . VAL A 1 122 ? 21.841 -7.212 -38.705 1.00 51.66 122 VAL A O 1
ATOM 813 N N . ALA A 1 123 ? 21.374 -9.228 -37.850 1.00 52.19 123 ALA A N 1
ATOM 814 C CA . ALA A 1 123 ? 22.756 -9.626 -37.618 1.00 52.19 123 ALA A CA 1
ATOM 815 C C . ALA A 1 123 ? 23.558 -9.671 -38.923 1.00 52.19 123 ALA A C 1
ATOM 817 O O . ALA A 1 123 ? 24.663 -9.146 -38.968 1.00 52.19 123 ALA A O 1
ATOM 818 N N . ALA A 1 124 ? 23.008 -10.226 -40.009 1.00 50.56 124 ALA A N 1
ATOM 819 C CA . ALA A 1 124 ? 23.685 -10.256 -41.303 1.00 50.56 124 ALA A CA 1
ATOM 820 C C . ALA A 1 124 ? 23.827 -8.863 -41.930 1.00 50.56 124 ALA A C 1
ATOM 822 O O . ALA A 1 124 ? 24.829 -8.612 -42.592 1.00 50.56 124 ALA A O 1
ATOM 823 N N . ALA A 1 125 ? 22.858 -7.963 -41.748 1.00 52.75 125 ALA A N 1
ATOM 824 C CA . ALA A 1 125 ? 22.970 -6.582 -42.207 1.00 52.75 125 ALA A CA 1
ATOM 825 C C . ALA A 1 125 ? 24.050 -5.835 -41.414 1.00 52.75 125 ALA A C 1
ATOM 827 O O . ALA A 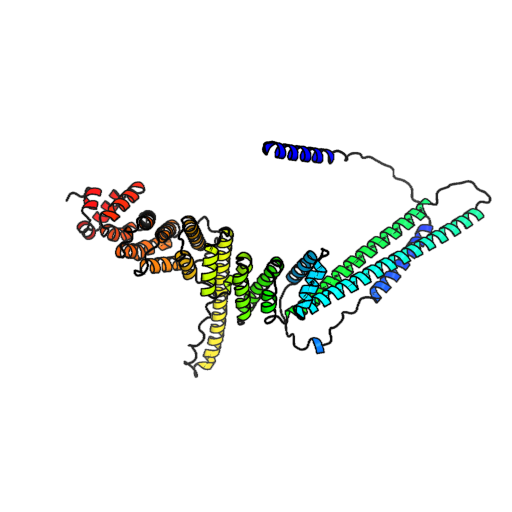1 125 ? 24.953 -5.264 -42.015 1.00 52.75 125 ALA A O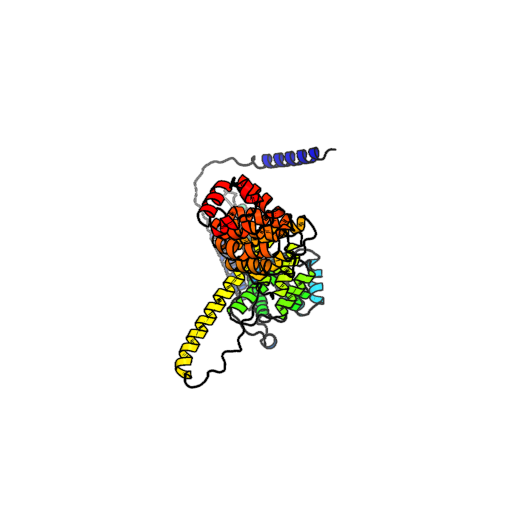 1
ATOM 828 N N . VAL A 1 126 ? 24.028 -5.932 -40.082 1.00 52.75 126 VAL A N 1
ATOM 829 C CA . VAL A 1 126 ? 25.036 -5.316 -39.207 1.00 52.75 126 VAL A CA 1
ATOM 830 C C . VAL A 1 126 ? 26.430 -5.885 -39.486 1.00 52.75 126 VAL A C 1
ATOM 832 O O . VAL A 1 126 ? 27.368 -5.120 -39.667 1.00 52.75 126 VAL A O 1
ATOM 835 N N . LEU A 1 127 ? 26.579 -7.208 -39.601 1.00 53.81 127 LEU A N 1
ATOM 836 C CA . LEU A 1 127 ? 27.862 -7.848 -39.907 1.00 53.81 127 LEU A CA 1
ATOM 837 C C . LEU A 1 127 ? 28.389 -7.500 -41.304 1.00 53.81 127 LEU A C 1
ATOM 839 O O . LEU A 1 127 ? 29.595 -7.343 -41.459 1.00 53.81 127 LEU A O 1
ATOM 843 N N . ARG A 1 128 ? 27.524 -7.374 -42.323 1.00 55.97 128 ARG A N 1
ATOM 844 C CA . ARG A 1 128 ? 27.956 -6.967 -43.673 1.00 55.97 128 ARG A CA 1
ATOM 845 C C . ARG A 1 128 ? 28.429 -5.521 -43.710 1.00 55.97 128 ARG A C 1
ATOM 847 O O . ARG A 1 128 ? 29.422 -5.249 -44.372 1.00 55.97 128 ARG A O 1
ATOM 854 N N . GLU A 1 129 ? 27.754 -4.624 -43.000 1.00 53.97 129 GLU A N 1
ATOM 855 C CA . GLU A 1 129 ? 28.179 -3.225 -42.892 1.00 53.97 129 GLU A CA 1
ATOM 856 C C . GLU A 1 129 ? 29.487 -3.108 -42.093 1.00 53.97 129 GLU A C 1
ATOM 858 O O . GLU A 1 129 ? 30.404 -2.411 -42.515 1.00 53.97 129 GLU A O 1
ATOM 863 N N . VAL A 1 130 ? 29.638 -3.868 -41.000 1.00 53.41 130 VAL A N 1
ATOM 864 C CA . VAL A 1 130 ? 30.902 -3.957 -40.243 1.00 53.41 130 VAL A CA 1
ATOM 865 C C . VAL A 1 130 ? 32.044 -4.485 -41.121 1.00 53.41 130 VAL A C 1
ATOM 867 O O . VAL A 1 130 ? 33.138 -3.924 -41.094 1.00 53.41 130 VAL A O 1
ATOM 870 N N . ALA A 1 131 ? 31.804 -5.536 -41.912 1.00 55.59 131 ALA A N 1
ATOM 871 C CA . ALA A 1 131 ? 32.802 -6.107 -42.816 1.00 55.59 131 ALA A CA 1
ATOM 872 C C . ALA A 1 131 ? 33.191 -5.127 -43.934 1.00 55.59 131 ALA A C 1
ATOM 874 O O . ALA A 1 131 ? 34.374 -4.881 -44.135 1.00 55.59 131 ALA A O 1
ATOM 875 N N . ALA A 1 132 ? 32.215 -4.488 -44.587 1.00 58.91 132 ALA A N 1
ATOM 876 C CA . ALA A 1 132 ? 32.474 -3.494 -45.629 1.00 58.91 132 ALA A CA 1
ATOM 877 C C . ALA A 1 132 ? 33.278 -2.292 -45.104 1.00 58.91 132 ALA A C 1
ATOM 879 O O . ALA A 1 132 ? 34.134 -1.760 -45.807 1.00 58.91 132 ALA A O 1
ATOM 880 N N . VAL A 1 133 ? 33.041 -1.882 -43.856 1.00 53.16 133 VAL A N 1
ATOM 881 C CA . VAL A 1 133 ? 33.791 -0.800 -43.205 1.00 53.16 133 VAL A CA 1
ATOM 882 C C . VAL A 1 133 ? 35.194 -1.243 -42.801 1.00 53.16 133 VAL A C 1
ATOM 884 O O . VAL A 1 133 ? 36.130 -0.458 -42.934 1.00 53.16 133 VAL A O 1
ATOM 887 N N . SER A 1 134 ? 35.367 -2.486 -42.345 1.00 54.09 134 SER A N 1
ATOM 888 C CA . SER A 1 134 ? 36.693 -3.063 -42.098 1.00 54.09 134 SER A CA 1
ATOM 889 C C . SER A 1 134 ? 37.522 -3.099 -43.383 1.00 54.09 134 SER A C 1
ATOM 891 O O . SER A 1 134 ? 38.656 -2.624 -43.386 1.00 54.09 134 SER A O 1
ATOM 893 N N . ASP A 1 135 ? 36.931 -3.567 -44.483 1.00 62.31 135 ASP A N 1
ATOM 894 C CA . ASP A 1 135 ? 37.580 -3.627 -45.795 1.00 62.31 135 ASP A CA 1
ATOM 895 C C . ASP A 1 135 ? 37.912 -2.217 -46.316 1.00 62.31 135 ASP A C 1
ATOM 897 O O . ASP A 1 135 ? 39.007 -1.975 -46.824 1.00 62.31 135 ASP A O 1
ATOM 901 N N . ALA A 1 136 ? 37.005 -1.249 -46.135 1.00 61.44 136 ALA A N 1
ATOM 902 C CA . ALA A 1 136 ? 37.247 0.148 -46.494 1.00 61.44 136 ALA A CA 1
ATOM 903 C C . ALA A 1 136 ? 38.346 0.796 -45.632 1.00 61.44 136 ALA A C 1
ATOM 905 O O . ALA A 1 136 ? 39.156 1.572 -46.141 1.00 61.44 136 ALA A O 1
ATOM 906 N N . ALA A 1 137 ? 38.413 0.473 -44.338 1.00 54.44 137 ALA A N 1
ATOM 907 C CA . ALA A 1 137 ? 39.456 0.957 -43.439 1.00 54.44 137 ALA A CA 1
ATOM 908 C C . ALA A 1 137 ? 40.827 0.353 -43.780 1.00 54.44 137 ALA A C 1
ATOM 910 O O . ALA A 1 137 ? 41.830 1.068 -43.761 1.00 54.44 137 ALA A O 1
ATOM 911 N N . GLU A 1 138 ? 40.875 -0.932 -44.133 1.00 59.31 138 GLU A N 1
ATOM 912 C CA . GLU A 1 138 ? 42.090 -1.609 -44.587 1.00 59.31 138 GLU A CA 1
ATOM 913 C C . GLU A 1 138 ? 42.564 -1.060 -45.941 1.00 59.31 138 GLU A C 1
ATOM 915 O O . GLU A 1 138 ? 43.742 -0.732 -46.095 1.00 59.31 138 GLU A O 1
ATOM 920 N N . ALA A 1 139 ? 41.646 -0.832 -46.887 1.00 65.12 139 ALA A N 1
ATOM 921 C CA . ALA A 1 139 ? 41.948 -0.184 -48.162 1.00 65.12 139 ALA A CA 1
ATOM 922 C C . ALA A 1 139 ? 42.469 1.252 -47.971 1.00 65.12 139 ALA A C 1
ATOM 924 O O . ALA A 1 139 ? 43.471 1.636 -48.578 1.00 65.12 139 ALA A O 1
ATOM 925 N N . ALA A 1 140 ? 41.853 2.033 -47.077 1.00 60.16 140 ALA A N 1
ATOM 926 C CA . ALA A 1 140 ? 42.306 3.382 -46.747 1.00 60.16 140 ALA A CA 1
ATOM 927 C C . ALA A 1 140 ? 43.687 3.384 -46.066 1.00 60.16 140 ALA A C 1
ATOM 929 O O . ALA A 1 140 ? 44.521 4.243 -46.361 1.00 60.16 140 ALA A O 1
ATOM 930 N N . ALA A 1 141 ? 43.956 2.417 -45.184 1.00 56.28 141 ALA A N 1
ATOM 931 C CA . ALA A 1 141 ? 45.262 2.244 -44.555 1.00 56.28 141 ALA A CA 1
ATOM 932 C C . ALA A 1 141 ? 46.339 1.847 -45.579 1.00 56.28 141 ALA A C 1
ATOM 934 O O . ALA A 1 141 ? 47.438 2.404 -45.551 1.00 56.28 141 ALA A O 1
ATOM 935 N N . SER A 1 142 ? 46.014 0.953 -46.518 1.00 64.56 142 SER A N 1
ATOM 936 C CA . SER A 1 142 ? 46.904 0.562 -47.617 1.00 64.56 142 SER A CA 1
ATOM 937 C C . SER A 1 142 ? 47.219 1.749 -48.531 1.00 64.56 142 SER A C 1
ATOM 939 O O . SER A 1 142 ? 48.386 2.040 -48.787 1.00 64.56 142 SER A O 1
ATOM 941 N N . ALA A 1 143 ? 46.203 2.511 -48.942 1.00 66.44 143 ALA A N 1
ATOM 942 C CA . ALA A 1 143 ? 46.383 3.703 -49.770 1.00 66.44 143 ALA A CA 1
ATOM 943 C C . ALA A 1 143 ? 47.217 4.787 -49.061 1.00 66.44 143 ALA A C 1
ATOM 945 O O . ALA A 1 143 ? 48.058 5.443 -49.685 1.00 66.44 143 ALA A O 1
ATOM 946 N N . ALA A 1 144 ? 47.034 4.960 -47.746 1.00 60.06 144 ALA A N 1
ATOM 947 C CA . ALA A 1 144 ? 47.846 5.865 -46.933 1.00 60.06 144 ALA A CA 1
ATOM 948 C C . ALA A 1 144 ? 49.311 5.401 -46.832 1.00 60.06 144 ALA A C 1
ATOM 950 O O . ALA A 1 144 ? 50.226 6.225 -46.889 1.00 60.06 144 ALA A O 1
ATOM 951 N N . ALA A 1 145 ? 49.549 4.092 -46.718 1.00 59.66 145 ALA A N 1
ATOM 952 C CA . ALA A 1 145 ? 50.893 3.523 -46.697 1.00 59.66 145 ALA A CA 1
ATOM 953 C C . ALA A 1 145 ? 51.607 3.694 -48.048 1.00 59.66 145 ALA A C 1
ATOM 955 O O . ALA A 1 145 ? 52.773 4.089 -48.082 1.00 59.66 145 ALA A O 1
ATOM 956 N N . GLU A 1 146 ? 50.906 3.477 -49.162 1.00 70.25 146 GLU A N 1
ATOM 957 C CA . GLU A 1 146 ? 51.444 3.675 -50.512 1.00 70.25 146 GLU A CA 1
ATOM 958 C C . GLU A 1 146 ? 51.779 5.144 -50.794 1.00 70.25 146 GLU A C 1
ATOM 960 O O . GLU A 1 146 ? 52.855 5.450 -51.311 1.00 70.25 146 GLU A O 1
ATOM 965 N N . THR A 1 147 ? 50.909 6.077 -50.397 1.00 65.19 147 THR A N 1
ATOM 966 C CA . THR A 1 147 ? 51.188 7.517 -50.541 1.00 65.19 147 THR A CA 1
ATOM 967 C C . THR A 1 147 ? 52.333 7.980 -49.645 1.00 65.19 147 THR A C 1
ATOM 969 O O . THR A 1 147 ? 53.154 8.787 -50.085 1.00 65.19 147 THR A O 1
ATOM 972 N N . ALA A 1 148 ? 52.457 7.442 -48.428 1.00 62.19 148 ALA A N 1
ATOM 973 C CA . ALA A 1 148 ? 53.607 7.703 -47.565 1.00 62.19 148 ALA A CA 1
ATOM 974 C C . ALA A 1 148 ? 54.914 7.157 -48.170 1.00 62.19 148 ALA A C 1
ATOM 976 O O . ALA A 1 148 ? 55.931 7.853 -48.165 1.00 62.19 148 ALA A O 1
ATOM 977 N N . ALA A 1 149 ? 54.884 5.954 -48.752 1.00 65.00 149 ALA A N 1
ATOM 978 C CA . ALA A 1 149 ? 56.031 5.364 -49.438 1.00 65.00 149 ALA A CA 1
ATOM 979 C C . ALA A 1 149 ? 56.439 6.174 -50.681 1.00 65.00 149 ALA A C 1
ATOM 981 O O . ALA A 1 149 ? 57.624 6.442 -50.882 1.00 65.00 149 ALA A O 1
ATOM 982 N N . ALA A 1 150 ? 55.470 6.635 -51.478 1.00 72.25 150 ALA A N 1
ATOM 983 C CA . ALA A 1 150 ? 55.719 7.491 -52.636 1.00 72.25 150 ALA A CA 1
ATOM 984 C C . ALA A 1 150 ? 56.306 8.855 -52.232 1.00 72.25 150 ALA A C 1
ATOM 986 O O . ALA A 1 150 ? 57.255 9.331 -52.857 1.00 72.25 150 ALA A O 1
ATOM 987 N N . ALA A 1 151 ? 55.798 9.464 -51.156 1.00 66.31 151 ALA A N 1
ATOM 988 C CA . ALA A 1 151 ? 56.332 10.714 -50.620 1.00 66.31 151 ALA A CA 1
ATOM 989 C C . ALA A 1 151 ? 57.769 10.549 -50.094 1.00 66.31 151 ALA A C 1
ATOM 991 O O . ALA A 1 151 ? 58.623 11.394 -50.365 1.00 66.31 151 ALA A O 1
ATOM 992 N N . ALA A 1 152 ? 58.064 9.442 -49.406 1.00 64.31 152 ALA A N 1
ATOM 993 C CA . ALA A 1 152 ? 59.414 9.120 -48.950 1.00 64.31 152 ALA A CA 1
ATOM 994 C C . ALA A 1 152 ? 60.382 8.901 -50.127 1.00 64.31 152 ALA A C 1
ATOM 996 O O . ALA A 1 152 ? 61.502 9.410 -50.106 1.00 64.31 152 ALA A O 1
ATOM 997 N N . ALA A 1 153 ? 59.940 8.212 -51.184 1.00 72.25 153 ALA A N 1
ATOM 998 C CA . ALA A 1 153 ? 60.730 8.018 -52.399 1.00 72.25 153 ALA A CA 1
ATOM 999 C C . ALA A 1 153 ? 61.013 9.344 -53.127 1.00 72.25 153 ALA A C 1
ATOM 1001 O O . ALA A 1 153 ? 62.143 9.585 -53.552 1.00 72.25 153 ALA A O 1
ATOM 1002 N N . ALA A 1 154 ? 60.022 10.236 -53.222 1.00 73.38 154 ALA A N 1
ATOM 1003 C CA . ALA A 1 154 ? 60.193 11.564 -53.811 1.00 73.38 154 ALA A CA 1
ATOM 1004 C C . ALA A 1 154 ? 61.155 12.442 -52.990 1.00 73.38 154 ALA A C 1
ATOM 1006 O O . ALA A 1 154 ? 62.012 13.118 -53.560 1.00 73.38 154 ALA A O 1
ATOM 1007 N N . ALA A 1 155 ? 61.066 12.392 -51.657 1.00 67.12 155 ALA A N 1
ATOM 1008 C CA . ALA A 1 155 ? 61.992 13.089 -50.768 1.00 67.12 155 ALA A CA 1
ATOM 1009 C C . ALA A 1 155 ? 63.429 12.557 -50.908 1.00 67.12 155 ALA A C 1
ATOM 1011 O O . ALA A 1 155 ? 64.372 13.344 -50.987 1.00 67.12 155 ALA A O 1
ATOM 1012 N N . ALA A 1 156 ? 63.599 11.235 -51.011 1.00 68.62 156 ALA A N 1
ATOM 1013 C CA . ALA A 1 156 ? 64.899 10.615 -51.249 1.00 68.62 156 ALA A CA 1
ATOM 1014 C C . ALA A 1 156 ? 65.490 11.016 -52.612 1.00 68.62 156 ALA A C 1
ATOM 1016 O O . ALA A 1 156 ? 66.674 11.336 -52.695 1.00 68.62 156 ALA A O 1
ATOM 1017 N N . ALA A 1 157 ? 64.673 11.063 -53.669 1.00 74.94 157 ALA A N 1
ATOM 1018 C CA . ALA A 1 157 ? 65.105 11.514 -54.992 1.00 74.94 157 ALA A CA 1
ATOM 1019 C C . ALA A 1 157 ? 65.538 12.991 -54.984 1.00 74.94 157 ALA A C 1
ATOM 1021 O O . ALA A 1 157 ? 66.596 13.324 -55.517 1.00 74.94 157 ALA A O 1
ATOM 1022 N N . ALA A 1 158 ? 64.771 13.862 -54.321 1.00 72.25 158 ALA A N 1
ATOM 1023 C CA . ALA A 1 158 ? 65.111 15.276 -54.172 1.00 72.25 158 ALA A CA 1
ATOM 1024 C C . ALA A 1 158 ? 66.406 15.484 -53.369 1.00 72.25 158 ALA A C 1
ATOM 1026 O O . ALA A 1 158 ? 67.228 16.323 -53.735 1.00 72.25 158 ALA A O 1
ATOM 1027 N N . ALA A 1 159 ? 66.623 14.694 -52.312 1.00 69.75 159 ALA A N 1
ATOM 1028 C CA . ALA A 1 159 ? 67.868 14.717 -51.547 1.00 69.75 159 ALA A CA 1
ATOM 1029 C C . ALA A 1 159 ? 69.074 14.279 -52.396 1.00 69.75 159 ALA A C 1
ATOM 1031 O O . ALA A 1 159 ? 70.146 14.869 -52.288 1.00 69.75 159 ALA A O 1
ATOM 1032 N N . ASN A 1 160 ? 68.896 13.288 -53.275 1.00 72.75 160 ASN A N 1
ATOM 1033 C CA . ASN A 1 160 ? 69.956 12.800 -54.157 1.00 72.75 160 ASN A CA 1
ATOM 1034 C C . ASN A 1 160 ? 70.344 13.838 -55.226 1.00 72.75 160 ASN A C 1
ATOM 1036 O O . ASN A 1 160 ? 71.527 14.066 -55.468 1.00 72.75 160 ASN A O 1
ATOM 1040 N N . GLU A 1 161 ? 69.359 14.513 -55.825 1.00 74.75 161 GLU A N 1
ATOM 1041 C CA . GLU A 1 161 ? 69.603 15.622 -56.759 1.00 74.75 161 GLU A CA 1
ATOM 1042 C C . GLU A 1 161 ? 70.265 16.820 -56.061 1.00 74.75 161 GLU A C 1
ATOM 1044 O O . GLU A 1 161 ? 71.215 17.399 -56.589 1.00 74.75 161 GLU A O 1
ATOM 1049 N N . ALA A 1 162 ? 69.847 17.152 -54.835 1.00 68.44 162 ALA A N 1
ATOM 1050 C CA . ALA A 1 162 ? 70.491 18.195 -54.039 1.00 68.44 162 ALA A CA 1
ATOM 1051 C C . ALA A 1 162 ? 71.949 17.842 -53.689 1.00 68.44 162 ALA A C 1
ATOM 1053 O O . ALA A 1 162 ? 72.831 18.694 -53.797 1.00 68.44 162 ALA A O 1
ATOM 1054 N N . ALA A 1 163 ? 72.224 16.585 -53.327 1.00 70.56 163 ALA A N 1
ATOM 1055 C CA . ALA A 1 163 ? 73.578 16.104 -53.062 1.00 70.56 163 ALA A CA 1
ATOM 1056 C C . ALA A 1 163 ? 74.467 16.183 -54.312 1.00 70.56 163 ALA A C 1
ATOM 1058 O O . ALA A 1 163 ? 75.627 16.590 -54.217 1.00 70.56 163 ALA A O 1
ATOM 1059 N N . LYS A 1 164 ? 73.913 15.856 -55.487 1.00 75.44 164 LYS A N 1
ATOM 1060 C CA . LYS A 1 164 ? 74.601 15.950 -56.780 1.00 75.44 164 LYS A CA 1
ATOM 1061 C C . LYS A 1 164 ? 74.919 17.401 -57.160 1.00 75.44 164 LYS A C 1
ATOM 1063 O O . LYS A 1 164 ? 76.056 17.710 -57.507 1.00 75.44 164 LYS A O 1
ATOM 1068 N N . ALA A 1 165 ? 73.962 18.313 -56.993 1.00 71.38 165 ALA A N 1
ATOM 1069 C CA . ALA A 1 165 ? 74.176 19.746 -57.203 1.00 71.38 165 ALA A CA 1
ATOM 1070 C C . ALA A 1 165 ? 75.217 20.332 -56.227 1.00 71.38 165 ALA A C 1
ATOM 1072 O O . ALA A 1 165 ? 76.035 21.167 -56.612 1.00 71.38 165 ALA A O 1
ATOM 1073 N N . ALA A 1 166 ? 75.239 19.861 -54.976 1.00 67.06 166 ALA A N 1
ATOM 1074 C CA . ALA A 1 166 ? 76.249 20.253 -53.994 1.00 67.06 166 ALA A CA 1
ATOM 1075 C C . ALA A 1 166 ? 77.654 19.731 -54.351 1.00 67.06 166 ALA A C 1
ATOM 1077 O O . ALA A 1 166 ? 78.642 20.433 -54.132 1.00 67.06 166 ALA A O 1
ATOM 1078 N N . THR A 1 167 ? 77.762 18.537 -54.947 1.00 67.50 167 THR A N 1
ATOM 1079 C CA . THR A 1 167 ? 79.055 18.004 -55.416 1.00 67.50 167 THR A CA 1
ATOM 1080 C C . THR A 1 167 ? 79.580 18.763 -56.634 1.00 67.50 167 THR A C 1
ATOM 1082 O O . THR A 1 167 ? 80.784 18.981 -56.731 1.00 67.50 167 THR A O 1
ATOM 1085 N N . GLU A 1 168 ? 78.699 19.232 -57.520 1.00 71.88 168 GLU A N 1
ATOM 1086 C CA . GLU A 1 168 ? 79.075 20.081 -58.660 1.00 71.88 168 GLU A CA 1
ATOM 1087 C C . GLU A 1 168 ? 79.451 21.516 -58.239 1.00 71.88 168 GLU A C 1
ATOM 1089 O O . GLU A 1 168 ? 80.308 22.140 -58.866 1.00 71.88 168 GLU A O 1
ATOM 1094 N N . ALA A 1 169 ? 78.879 22.032 -57.145 1.00 60.72 169 ALA A N 1
ATOM 1095 C CA . ALA A 1 169 ? 79.202 23.356 -56.603 1.00 60.72 169 ALA A CA 1
ATOM 1096 C C . ALA A 1 169 ? 80.465 23.383 -55.711 1.00 60.72 169 ALA A C 1
ATOM 1098 O O . ALA A 1 169 ? 81.047 24.448 -55.494 1.00 60.72 169 ALA A O 1
ATOM 1099 N N . SER A 1 170 ? 80.936 22.231 -55.220 1.00 52.66 170 SER A N 1
ATOM 1100 C CA . SER A 1 170 ? 82.088 22.111 -54.310 1.00 52.66 170 SER A CA 1
ATOM 1101 C C . SER A 1 170 ? 83.423 21.921 -55.047 1.00 52.66 170 SER A C 1
ATOM 1103 O O . SER A 1 170 ? 84.216 21.029 -54.749 1.00 52.66 170 SER A O 1
ATOM 1105 N N . ALA A 1 171 ? 83.698 22.787 -56.026 1.00 55.12 171 ALA A N 1
ATOM 1106 C CA . ALA A 1 171 ? 85.032 22.918 -56.623 1.00 55.12 171 ALA A CA 1
ATOM 1107 C C . ALA A 1 171 ? 85.886 24.018 -55.959 1.00 55.12 171 ALA A C 1
ATOM 1109 O O . ALA A 1 171 ? 87.027 24.242 -56.357 1.00 55.12 171 ALA A O 1
ATOM 1110 N N . GLY A 1 172 ? 85.385 24.689 -54.917 1.00 56.62 172 GLY A N 1
ATOM 1111 C CA . GLY A 1 172 ? 86.222 25.596 -54.136 1.00 56.62 172 GLY A CA 1
ATOM 1112 C C . GLY A 1 172 ? 85.457 26.510 -53.196 1.00 56.62 172 GLY A C 1
ATOM 1113 O O . GLY A 1 172 ? 85.227 27.660 -53.537 1.00 56.62 172 GLY A O 1
ATOM 1114 N N . SER A 1 173 ? 85.112 26.025 -52.006 1.00 50.72 173 SER A N 1
ATOM 1115 C CA . SER A 1 173 ? 85.121 26.818 -50.768 1.00 50.72 173 SER A CA 1
ATOM 1116 C C . SER A 1 173 ? 84.701 25.931 -49.597 1.00 50.72 173 SER A C 1
ATOM 1118 O O . SER A 1 173 ? 83.697 25.230 -49.676 1.00 50.72 173 SER A O 1
ATOM 1120 N N . ALA A 1 174 ? 85.472 25.960 -48.512 1.00 53.00 174 ALA A N 1
ATOM 1121 C CA . ALA A 1 174 ? 85.181 25.236 -47.283 1.00 53.00 174 ALA A CA 1
ATOM 1122 C C . ALA A 1 174 ? 84.243 26.065 -46.398 1.00 53.00 174 ALA A C 1
ATOM 1124 O O . ALA A 1 174 ? 84.693 27.051 -45.817 1.00 53.00 174 ALA A O 1
ATOM 1125 N N . ALA A 1 175 ? 82.975 25.666 -46.272 1.00 51.09 175 ALA A N 1
ATOM 1126 C CA . ALA A 1 175 ? 82.143 26.023 -45.123 1.00 51.09 175 ALA A CA 1
ATOM 1127 C C . ALA A 1 175 ? 80.864 25.164 -45.033 1.00 51.09 175 ALA A C 1
ATOM 1129 O O . ALA A 1 175 ? 80.059 25.134 -45.960 1.00 51.09 175 ALA A O 1
ATOM 1130 N N . THR A 1 176 ? 80.694 24.583 -43.842 1.00 53.66 176 THR A N 1
ATOM 1131 C CA . THR A 1 176 ? 79.434 24.269 -43.142 1.00 53.66 176 THR A CA 1
ATOM 1132 C C . THR A 1 176 ? 78.646 23.015 -43.559 1.00 53.66 176 THR A C 1
ATOM 1134 O O . THR A 1 176 ? 77.767 23.044 -44.416 1.00 53.66 176 THR A O 1
ATOM 1137 N N . GLU A 1 177 ? 78.929 21.919 -42.844 1.00 54.22 177 GLU A N 1
ATOM 1138 C CA . GLU A 1 177 ? 78.142 20.681 -42.755 1.00 54.22 177 GLU A CA 1
ATOM 1139 C C . GLU A 1 177 ? 76.923 20.858 -41.829 1.00 54.22 177 GLU A C 1
ATOM 1141 O O . GLU A 1 177 ? 77.012 20.600 -40.637 1.00 54.22 177 GLU A O 1
ATOM 1146 N N . GLU A 1 178 ? 75.766 21.250 -42.357 1.00 57.31 178 GLU A N 1
ATOM 1147 C CA . GLU A 1 178 ? 74.468 20.998 -41.707 1.00 57.31 178 GLU A CA 1
ATOM 1148 C C . GLU A 1 178 ? 73.403 20.867 -42.799 1.00 57.31 178 GLU A C 1
ATOM 1150 O O . GLU A 1 178 ? 72.967 21.873 -43.354 1.00 57.31 178 GLU A O 1
ATOM 1155 N N . THR A 1 179 ? 73.015 19.649 -43.204 1.00 59.53 179 THR A N 1
ATOM 1156 C CA . THR A 1 179 ? 71.868 19.467 -44.133 1.00 59.53 179 THR A CA 1
ATOM 1157 C C . THR A 1 179 ? 71.189 18.080 -44.257 1.00 59.53 179 THR A C 1
ATOM 1159 O O . THR A 1 179 ? 70.296 17.976 -45.096 1.00 59.53 179 THR A O 1
ATOM 1162 N N . PRO A 1 180 ? 71.473 17.017 -43.470 1.00 57.47 180 PRO A N 1
ATOM 1163 C CA . PRO A 1 180 ? 70.657 15.789 -43.528 1.00 57.47 180 PRO A CA 1
ATOM 1164 C C . PRO A 1 180 ? 69.500 15.741 -42.508 1.00 57.47 180 PRO A C 1
ATOM 1166 O O . PRO A 1 180 ? 68.498 15.062 -42.735 1.00 57.47 180 PRO A O 1
ATOM 1169 N N . GLU A 1 181 ? 69.587 16.480 -41.400 1.00 57.56 181 GLU A N 1
ATOM 1170 C CA . GLU A 1 181 ? 68.637 16.357 -40.281 1.00 57.56 181 GLU A CA 1
ATOM 1171 C C . GLU A 1 181 ? 67.261 16.981 -40.582 1.00 57.56 181 GLU A C 1
ATOM 1173 O O . GLU A 1 181 ? 66.220 16.426 -40.226 1.00 57.56 181 GLU A O 1
ATOM 1178 N N . ALA A 1 182 ? 67.229 18.075 -41.351 1.00 60.12 182 ALA A N 1
ATOM 1179 C CA . ALA A 1 182 ? 65.984 18.732 -41.751 1.00 60.12 182 ALA A CA 1
ATOM 1180 C C . ALA A 1 182 ? 65.119 17.867 -42.692 1.00 60.12 182 ALA A C 1
ATOM 1182 O O . ALA A 1 182 ? 63.889 17.904 -42.617 1.00 60.12 182 ALA A O 1
ATOM 1183 N N . ALA A 1 183 ? 65.742 17.051 -43.549 1.00 61.09 183 ALA A N 1
ATOM 1184 C CA . ALA A 1 183 ? 65.026 16.146 -44.449 1.00 61.09 183 ALA A CA 1
ATOM 1185 C C . ALA A 1 183 ? 64.388 14.971 -43.686 1.00 61.09 183 ALA A C 1
ATOM 1187 O O . ALA A 1 183 ? 63.244 14.602 -43.958 1.00 61.09 183 ALA A O 1
ATOM 1188 N N . ALA A 1 184 ? 65.088 14.432 -42.681 1.00 57.94 184 ALA A N 1
ATOM 1189 C CA . ALA A 1 184 ? 64.549 13.397 -41.801 1.00 57.94 184 ALA A CA 1
ATOM 1190 C C . ALA A 1 184 ? 63.378 13.921 -40.951 1.00 57.94 184 ALA A C 1
ATOM 1192 O O . ALA A 1 184 ? 62.351 13.249 -40.830 1.00 57.94 184 ALA A O 1
ATOM 1193 N N . ALA A 1 185 ? 63.483 15.151 -40.434 1.00 64.56 185 ALA A N 1
ATOM 1194 C CA . ALA A 1 185 ? 62.403 15.797 -39.691 1.00 64.56 185 ALA A CA 1
ATOM 1195 C C . ALA A 1 185 ? 61.151 16.029 -40.560 1.00 64.56 185 ALA A C 1
ATOM 1197 O O . ALA A 1 185 ? 60.030 15.786 -40.108 1.00 64.56 185 ALA A O 1
ATOM 1198 N N . ALA A 1 186 ? 61.323 16.429 -41.825 1.00 63.72 186 ALA A N 1
ATOM 1199 C CA . ALA A 1 186 ? 60.212 16.601 -42.762 1.00 63.72 186 ALA A CA 1
ATOM 1200 C C . ALA A 1 186 ? 59.513 15.269 -43.100 1.00 63.72 186 ALA A C 1
ATOM 1202 O O . ALA A 1 186 ? 58.282 15.213 -43.139 1.00 63.72 186 ALA A O 1
ATOM 1203 N N . ALA A 1 187 ? 60.273 14.182 -43.277 1.00 59.47 187 ALA A N 1
ATOM 1204 C CA . ALA A 1 187 ? 59.714 12.849 -43.506 1.00 59.47 187 ALA A CA 1
ATOM 1205 C C . ALA A 1 187 ? 58.936 12.327 -42.281 1.00 59.47 187 ALA A C 1
ATOM 1207 O O . ALA A 1 187 ? 57.834 11.793 -42.427 1.00 59.47 187 ALA A O 1
ATOM 1208 N N . ALA A 1 188 ? 59.457 12.544 -41.069 1.00 60.16 188 ALA A N 1
ATOM 1209 C CA . ALA A 1 188 ? 58.770 12.184 -39.828 1.00 60.16 188 ALA A CA 1
ATOM 1210 C C . ALA A 1 188 ? 57.468 12.984 -39.630 1.00 60.16 188 ALA A C 1
ATOM 1212 O O . ALA A 1 188 ? 56.443 12.417 -39.247 1.00 60.16 188 ALA A O 1
ATOM 1213 N N . ALA A 1 189 ? 57.475 14.282 -39.954 1.00 66.56 189 ALA A N 1
ATOM 1214 C CA . ALA A 1 189 ? 56.281 15.124 -39.896 1.00 66.56 189 ALA A CA 1
ATOM 1215 C C . ALA A 1 189 ? 55.200 14.676 -40.900 1.00 66.56 189 ALA A C 1
ATOM 1217 O O . ALA A 1 189 ? 54.017 14.641 -40.555 1.00 66.56 189 ALA A O 1
ATOM 1218 N N . ALA A 1 190 ? 55.593 14.273 -42.114 1.00 63.91 190 ALA A N 1
ATOM 1219 C CA . ALA A 1 190 ? 54.668 13.746 -43.118 1.00 63.91 190 ALA A CA 1
ATOM 1220 C C . ALA A 1 190 ? 54.038 12.407 -42.688 1.00 63.91 190 ALA A C 1
ATOM 1222 O O . ALA A 1 190 ? 52.827 12.225 -42.827 1.00 63.91 190 ALA A O 1
ATOM 1223 N N . ALA A 1 191 ? 54.824 11.502 -42.094 1.00 58.41 191 ALA A N 1
ATOM 1224 C CA . ALA A 1 191 ? 54.318 10.238 -41.555 1.00 58.41 191 ALA A CA 1
ATOM 1225 C C . ALA A 1 191 ? 53.337 10.454 -40.386 1.00 58.41 191 ALA A C 1
ATOM 1227 O O . ALA A 1 191 ? 52.280 9.822 -40.331 1.00 58.41 191 ALA A O 1
ATOM 1228 N N . ALA A 1 192 ? 53.635 11.397 -39.484 1.00 60.16 192 ALA A N 1
ATOM 1229 C CA . ALA A 1 192 ? 52.736 11.760 -38.390 1.00 60.16 192 ALA A CA 1
ATOM 1230 C C . ALA A 1 192 ? 51.415 12.366 -38.903 1.00 60.16 192 ALA A C 1
ATOM 1232 O O . ALA A 1 192 ? 50.341 12.011 -38.416 1.00 60.16 192 ALA A O 1
ATOM 1233 N N . ALA A 1 193 ? 51.469 13.226 -39.926 1.00 69.00 193 ALA A N 1
ATOM 1234 C CA . ALA A 1 193 ? 50.276 13.794 -40.551 1.00 69.00 193 ALA A CA 1
ATOM 1235 C C . ALA A 1 193 ? 49.404 12.719 -41.229 1.00 69.00 193 ALA A C 1
ATOM 1237 O O . ALA A 1 193 ? 48.178 12.743 -41.089 1.00 69.00 193 ALA A O 1
ATOM 1238 N N . ALA A 1 194 ? 50.020 11.741 -41.902 1.00 65.12 194 ALA A N 1
ATOM 1239 C CA . ALA A 1 194 ? 49.313 10.608 -42.499 1.00 65.12 194 ALA A CA 1
ATOM 1240 C C . ALA A 1 194 ? 48.614 9.739 -41.436 1.00 65.12 194 ALA A C 1
ATOM 1242 O O . ALA A 1 194 ? 47.442 9.396 -41.598 1.00 65.12 194 ALA A O 1
ATOM 1243 N N . ALA A 1 195 ? 49.277 9.464 -40.308 1.00 58.34 195 ALA A N 1
ATOM 1244 C CA . ALA A 1 195 ? 48.689 8.711 -39.198 1.00 58.34 195 ALA A CA 1
ATOM 1245 C C . ALA A 1 195 ? 47.490 9.437 -38.555 1.00 58.34 195 ALA A C 1
ATOM 1247 O O . ALA A 1 195 ? 46.467 8.816 -38.257 1.00 58.34 195 ALA A O 1
ATOM 1248 N N . VAL A 1 196 ? 47.573 10.763 -38.386 1.00 63.25 196 VAL A N 1
ATOM 1249 C CA . VAL A 1 196 ? 46.449 11.577 -37.886 1.00 63.25 196 VAL A CA 1
ATOM 1250 C C . VAL A 1 196 ? 45.274 11.554 -38.868 1.00 63.25 196 VAL A C 1
ATOM 1252 O O . VAL A 1 196 ? 44.126 11.422 -38.438 1.00 63.25 196 VAL A O 1
ATOM 1255 N N . LYS A 1 197 ? 45.538 11.614 -40.180 1.00 65.75 197 LYS A N 1
ATOM 1256 C CA . LYS A 1 197 ? 44.495 11.552 -41.215 1.00 65.75 197 LYS A CA 1
ATOM 1257 C C . LYS A 1 197 ? 43.823 10.175 -41.280 1.00 65.75 197 LYS A C 1
ATOM 1259 O O . LYS A 1 197 ? 42.599 10.117 -41.355 1.00 65.75 197 LYS A O 1
ATOM 1264 N N . ALA A 1 198 ? 44.585 9.086 -41.158 1.00 60.69 198 ALA A N 1
ATOM 1265 C CA . ALA A 1 198 ? 44.041 7.727 -41.077 1.00 60.69 198 ALA A CA 1
ATOM 1266 C C . ALA A 1 198 ? 43.154 7.544 -39.833 1.00 60.69 198 ALA A C 1
ATOM 1268 O O . ALA A 1 198 ? 42.046 7.018 -39.922 1.00 60.69 198 ALA A O 1
ATOM 1269 N N . LYS A 1 199 ? 43.586 8.072 -38.679 1.00 59.00 199 LYS A N 1
ATOM 1270 C CA . LYS A 1 199 ? 42.779 8.074 -37.452 1.00 59.00 199 LYS A CA 1
ATOM 1271 C C . LYS A 1 199 ? 41.481 8.872 -37.613 1.00 59.00 199 LYS A C 1
ATOM 1273 O O . LYS A 1 199 ? 40.431 8.419 -37.160 1.00 59.00 199 LYS A O 1
ATOM 1278 N N . ALA A 1 200 ? 41.527 10.034 -38.265 1.00 64.88 200 ALA A N 1
ATOM 1279 C CA . ALA A 1 200 ? 40.335 10.835 -38.538 1.00 64.88 200 ALA A CA 1
ATOM 1280 C C . ALA A 1 200 ? 39.360 10.110 -39.483 1.00 64.88 200 ALA A C 1
ATOM 1282 O O . ALA A 1 200 ? 38.164 10.085 -39.204 1.00 64.88 200 ALA A O 1
ATOM 1283 N N . ALA A 1 201 ? 39.863 9.455 -40.535 1.00 63.50 201 ALA A N 1
ATOM 1284 C CA . ALA A 1 201 ? 39.050 8.676 -41.470 1.00 63.50 201 ALA A CA 1
ATOM 1285 C C . ALA A 1 201 ? 38.377 7.468 -40.794 1.00 63.50 201 ALA A C 1
ATOM 1287 O O . ALA A 1 201 ? 37.175 7.277 -40.947 1.00 63.50 201 ALA A O 1
ATOM 1288 N N . ALA A 1 202 ? 39.107 6.722 -39.958 1.00 57.53 202 ALA A N 1
ATOM 1289 C CA . ALA A 1 202 ? 38.537 5.634 -39.158 1.00 57.53 202 ALA A CA 1
ATOM 1290 C C . ALA A 1 202 ? 37.456 6.134 -38.180 1.00 57.53 202 ALA A C 1
ATOM 1292 O O . ALA A 1 202 ? 36.437 5.479 -37.974 1.00 57.53 202 ALA A O 1
ATOM 1293 N N . THR A 1 203 ? 37.645 7.327 -37.606 1.00 54.25 203 THR A N 1
ATOM 1294 C CA . THR A 1 203 ? 36.662 7.946 -36.702 1.00 54.25 203 THR A CA 1
ATOM 1295 C C . THR A 1 203 ? 35.409 8.406 -37.459 1.00 54.25 203 THR A C 1
ATOM 1297 O O . THR A 1 203 ? 34.299 8.246 -36.955 1.00 54.25 203 THR A O 1
ATOM 1300 N N . ALA A 1 204 ? 35.566 8.929 -38.680 1.00 62.62 204 ALA A N 1
ATOM 1301 C CA . ALA A 1 204 ? 34.452 9.291 -39.555 1.00 62.62 204 ALA A CA 1
ATOM 1302 C C . ALA A 1 204 ? 33.667 8.053 -40.026 1.00 62.62 204 ALA A C 1
ATOM 1304 O O . ALA A 1 204 ? 32.442 8.053 -39.953 1.00 62.62 204 ALA A O 1
ATOM 1305 N N . ALA A 1 205 ? 34.354 6.972 -40.409 1.00 54.88 205 ALA A N 1
ATOM 1306 C CA . ALA A 1 205 ? 33.723 5.705 -40.784 1.00 54.88 205 ALA A CA 1
ATOM 1307 C C . ALA A 1 205 ? 32.966 5.057 -39.608 1.00 54.88 205 ALA A C 1
ATOM 1309 O O . ALA A 1 205 ? 31.847 4.576 -39.770 1.00 54.88 205 ALA A O 1
ATOM 1310 N N . ALA A 1 206 ? 33.520 5.116 -38.391 1.00 50.66 206 ALA A N 1
ATOM 1311 C CA . ALA A 1 206 ? 32.827 4.663 -37.182 1.00 50.66 206 ALA A CA 1
ATOM 1312 C C . ALA A 1 206 ? 31.585 5.516 -36.848 1.00 50.66 206 ALA A C 1
ATOM 1314 O O . ALA A 1 206 ? 30.604 5.003 -36.307 1.00 50.66 206 ALA A O 1
ATOM 1315 N N . PHE A 1 207 ? 31.607 6.815 -37.161 1.00 50.28 207 PHE A N 1
ATOM 1316 C CA . PHE A 1 207 ? 30.445 7.695 -37.018 1.00 50.28 207 PHE A CA 1
ATOM 1317 C C . PHE A 1 207 ? 29.358 7.381 -38.060 1.00 50.28 207 PHE A C 1
ATOM 1319 O O . PHE A 1 207 ? 28.175 7.341 -37.718 1.00 50.28 207 PHE A O 1
ATOM 1326 N N . ASP A 1 208 ? 29.746 7.075 -39.298 1.00 51.72 208 ASP A N 1
ATOM 1327 C CA . ASP A 1 208 ? 28.819 6.697 -40.372 1.00 51.72 208 ASP A CA 1
ATOM 1328 C C . ASP A 1 208 ? 28.172 5.318 -40.125 1.00 51.72 208 ASP A C 1
ATOM 1330 O O . ASP A 1 208 ? 26.962 5.151 -40.285 1.00 51.72 208 ASP A O 1
ATOM 1334 N N . MET A 1 209 ? 28.931 4.363 -39.562 1.00 52.25 209 MET A N 1
ATOM 1335 C CA . MET A 1 209 ? 28.402 3.093 -39.037 1.00 52.25 209 MET A CA 1
ATOM 1336 C C . MET A 1 209 ? 27.263 3.303 -38.043 1.00 52.25 209 MET A C 1
ATOM 1338 O O . MET A 1 209 ? 26.241 2.619 -38.120 1.00 52.25 209 MET A O 1
ATOM 1342 N N . ARG A 1 210 ? 27.426 4.246 -37.105 1.00 51.44 210 ARG A N 1
ATOM 1343 C CA . ARG A 1 210 ? 26.357 4.565 -36.155 1.00 51.44 210 ARG A CA 1
ATOM 1344 C C . ARG A 1 210 ? 25.126 5.025 -36.926 1.00 51.44 210 ARG A C 1
ATOM 1346 O O . ARG A 1 210 ? 24.063 4.463 -36.700 1.00 51.44 210 ARG A O 1
ATOM 1353 N N . SER A 1 211 ? 25.261 5.947 -37.882 1.00 48.38 211 SER A N 1
ATOM 1354 C CA . SER A 1 211 ? 24.143 6.488 -38.679 1.00 48.38 211 SER A CA 1
ATOM 1355 C C . SER A 1 211 ? 23.412 5.432 -39.538 1.00 48.38 211 SER A C 1
ATOM 1357 O O . SER A 1 211 ? 22.179 5.443 -39.632 1.00 48.38 211 SER A O 1
ATOM 1359 N N . SER A 1 212 ? 24.143 4.469 -40.112 1.00 48.88 212 SER A N 1
ATOM 1360 C CA . SER A 1 212 ? 23.578 3.352 -40.891 1.00 48.88 212 SER A CA 1
ATOM 1361 C C . SER A 1 212 ? 22.836 2.340 -40.003 1.00 48.88 212 SER A C 1
ATOM 1363 O O . SER A 1 212 ? 21.682 1.999 -40.274 1.00 48.88 212 SER A O 1
ATOM 1365 N N . VAL A 1 213 ? 23.421 1.956 -38.859 1.00 51.00 213 VAL A N 1
ATOM 1366 C CA . VAL A 1 213 ? 22.748 1.125 -37.841 1.00 51.00 213 VAL A CA 1
ATOM 1367 C C . VAL A 1 213 ? 21.522 1.847 -37.281 1.00 51.00 213 VAL A C 1
ATOM 1369 O O . VAL A 1 213 ? 20.461 1.242 -37.154 1.00 51.00 213 VAL A O 1
ATOM 1372 N N . PHE A 1 214 ? 21.616 3.158 -37.046 1.00 48.69 214 PHE A N 1
ATOM 1373 C CA . PHE A 1 214 ? 20.484 4.007 -36.681 1.00 48.69 214 PHE A CA 1
ATOM 1374 C C . PHE A 1 214 ? 19.366 3.966 -37.729 1.00 48.69 214 PHE A C 1
ATOM 1376 O O . PHE A 1 214 ? 18.199 3.892 -37.353 1.00 48.69 214 PHE A O 1
ATOM 1383 N N . SER A 1 215 ? 19.690 3.971 -39.025 1.00 47.12 215 SER A N 1
ATOM 1384 C CA . SER A 1 215 ? 18.693 3.881 -40.100 1.00 47.12 215 SER A CA 1
ATOM 1385 C C . SER A 1 215 ? 18.023 2.507 -40.174 1.00 47.12 215 SER A C 1
ATOM 1387 O O . SER A 1 215 ? 16.804 2.446 -40.314 1.00 47.12 215 SER A O 1
ATOM 1389 N N . ILE A 1 216 ? 18.776 1.417 -40.001 1.00 47.41 216 ILE A N 1
ATOM 1390 C CA . ILE A 1 216 ? 18.243 0.043 -39.977 1.00 47.41 216 ILE A CA 1
ATOM 1391 C C . ILE A 1 216 ? 17.371 -0.180 -38.734 1.00 47.41 216 ILE A C 1
ATOM 1393 O O . ILE A 1 216 ? 16.264 -0.705 -38.835 1.00 47.41 216 ILE A O 1
ATOM 1397 N N . VAL A 1 217 ? 17.813 0.286 -37.565 1.00 48.56 217 VAL A N 1
ATOM 1398 C CA . VAL A 1 217 ? 17.049 0.194 -36.311 1.00 48.56 217 VAL A CA 1
ATOM 1399 C C . VAL A 1 217 ? 15.797 1.075 -36.360 1.00 48.56 217 VAL A C 1
ATOM 1401 O O . VAL A 1 217 ? 14.728 0.642 -35.942 1.00 48.56 217 VAL A O 1
ATOM 1404 N N . LYS A 1 218 ? 15.871 2.264 -36.971 1.00 45.38 218 LYS A N 1
ATOM 1405 C CA . LYS A 1 218 ? 14.703 3.114 -37.262 1.00 45.38 218 LYS A CA 1
ATOM 1406 C C . LYS A 1 218 ? 13.703 2.432 -38.204 1.00 45.38 218 LYS A C 1
ATOM 1408 O O . LYS A 1 218 ? 12.502 2.647 -38.074 1.00 45.38 218 LYS A O 1
ATOM 1413 N N . GLN A 1 219 ? 14.185 1.617 -39.140 1.00 44.53 219 GLN A N 1
ATOM 1414 C CA . GLN A 1 219 ? 13.355 0.854 -40.075 1.00 44.53 219 GLN A CA 1
ATOM 1415 C C . GLN A 1 219 ? 12.670 -0.338 -39.384 1.00 44.53 219 GLN A C 1
ATOM 1417 O O . GLN A 1 219 ? 11.509 -0.628 -39.658 1.00 44.53 219 GLN A O 1
ATOM 1422 N N . ILE A 1 220 ? 13.370 -0.967 -38.439 1.00 48.12 220 ILE A N 1
ATOM 1423 C CA . ILE A 1 220 ? 12.890 -2.038 -37.561 1.00 48.12 220 ILE A CA 1
ATOM 1424 C C . ILE A 1 220 ? 11.815 -1.506 -36.586 1.00 48.12 220 ILE A C 1
ATOM 1426 O O . ILE A 1 220 ? 10.771 -2.141 -36.440 1.00 48.12 220 ILE A O 1
ATOM 1430 N N . ASN A 1 221 ? 11.982 -0.280 -36.068 1.00 48.47 221 ASN A N 1
ATOM 1431 C CA . ASN A 1 221 ? 11.078 0.356 -35.100 1.00 48.47 221 ASN A CA 1
ATOM 1432 C C . ASN A 1 221 ? 9.609 0.518 -35.558 1.00 48.47 221 ASN A C 1
ATOM 1434 O O . ASN A 1 221 ? 8.709 0.599 -34.734 1.00 48.47 221 ASN A O 1
ATOM 1438 N N . ASN A 1 222 ? 9.335 0.521 -36.868 1.00 47.19 222 ASN A N 1
ATOM 1439 C CA . ASN A 1 222 ? 7.979 0.681 -37.418 1.00 47.19 222 ASN A CA 1
ATOM 1440 C C . ASN A 1 222 ? 7.188 -0.644 -37.571 1.00 47.19 222 ASN A C 1
ATOM 1442 O O . ASN A 1 222 ? 6.060 -0.620 -38.056 1.00 47.19 222 ASN A O 1
ATOM 1446 N N . MET A 1 223 ? 7.746 -1.806 -37.200 1.00 48.91 223 MET A N 1
ATOM 1447 C CA . MET A 1 223 ? 7.130 -3.139 -37.406 1.00 48.91 223 MET A CA 1
ATOM 1448 C C . MET A 1 223 ? 6.603 -3.821 -36.120 1.00 48.91 223 MET A C 1
ATOM 1450 O O . MET A 1 223 ? 6.411 -5.035 -36.061 1.00 48.91 223 MET A O 1
ATOM 1454 N N . HIS A 1 224 ? 6.435 -3.080 -35.032 1.00 56.44 224 HIS A N 1
ATOM 1455 C CA . HIS A 1 224 ? 6.921 -3.539 -33.731 1.00 56.44 224 HIS A CA 1
ATOM 1456 C C . HIS A 1 224 ? 5.887 -3.857 -32.641 1.00 56.44 224 HIS A C 1
ATOM 1458 O O . HIS A 1 224 ? 6.091 -3.574 -31.468 1.00 56.44 224 HIS A O 1
ATOM 1464 N N . HIS A 1 225 ? 4.814 -4.571 -32.974 1.00 55.62 225 HIS A N 1
ATOM 1465 C CA . HIS A 1 225 ? 4.003 -5.238 -31.937 1.00 55.62 225 HIS A CA 1
ATOM 1466 C C . HIS A 1 225 ? 4.032 -6.767 -32.024 1.00 55.62 225 HIS A C 1
ATOM 1468 O O . HIS A 1 225 ? 3.936 -7.428 -30.994 1.00 55.62 225 HIS A O 1
ATOM 1474 N N . GLU A 1 226 ? 4.264 -7.339 -33.207 1.00 59.22 226 GLU A N 1
ATOM 1475 C CA . GLU A 1 226 ? 4.204 -8.797 -33.400 1.00 59.22 226 GLU A CA 1
ATOM 1476 C C . GLU A 1 226 ? 5.531 -9.520 -33.102 1.00 59.22 226 GLU A C 1
ATOM 1478 O O . GLU A 1 226 ? 5.528 -10.691 -32.730 1.00 59.22 226 GLU A O 1
ATOM 1483 N N . VAL A 1 227 ? 6.672 -8.829 -33.224 1.00 65.00 227 VAL A N 1
ATOM 1484 C CA . VAL A 1 227 ? 8.007 -9.452 -33.104 1.00 65.00 227 VAL A CA 1
ATOM 1485 C C . VAL A 1 227 ? 8.536 -9.450 -31.664 1.00 65.00 227 VAL A C 1
ATOM 1487 O O . VAL A 1 227 ? 9.320 -10.320 -31.295 1.00 65.00 227 VAL A O 1
ATOM 1490 N N . TYR A 1 228 ? 8.098 -8.517 -30.811 1.00 70.56 228 TYR A N 1
ATOM 1491 C CA . TYR A 1 228 ? 8.558 -8.462 -29.416 1.00 70.56 228 TYR A CA 1
ATOM 1492 C C . TYR A 1 228 ? 8.229 -9.713 -28.601 1.00 70.56 228 TYR A C 1
ATOM 1494 O O . TYR A 1 228 ? 9.129 -10.176 -27.903 1.00 70.56 228 TYR A O 1
ATOM 1502 N N . PRO A 1 229 ? 7.016 -10.295 -28.683 1.00 72.81 229 PRO A N 1
ATOM 1503 C CA . PRO A 1 229 ? 6.732 -11.555 -28.004 1.00 72.81 229 PRO A CA 1
ATOM 1504 C C . PRO A 1 229 ? 7.721 -12.658 -28.395 1.00 72.81 229 PRO A C 1
ATOM 1506 O O . PRO A 1 229 ? 8.284 -13.315 -27.529 1.00 72.81 229 PRO A O 1
ATOM 1509 N N . GLN A 1 230 ? 8.019 -12.776 -29.691 1.00 75.31 230 GLN A N 1
ATOM 1510 C CA . GLN A 1 230 ? 8.946 -13.778 -30.222 1.00 75.31 230 GLN A CA 1
ATOM 1511 C C . GLN A 1 230 ? 10.386 -13.523 -29.756 1.00 75.31 230 GLN A C 1
ATOM 1513 O O . GLN A 1 230 ? 11.101 -14.455 -29.406 1.00 75.31 230 GLN A O 1
ATOM 1518 N N . LEU A 1 231 ? 10.823 -12.260 -29.710 1.00 71.56 231 LEU A N 1
ATOM 1519 C CA . LEU A 1 231 ? 12.144 -11.901 -29.188 1.00 71.56 231 LEU A CA 1
ATOM 1520 C C . LEU A 1 231 ? 12.260 -12.181 -27.687 1.00 71.56 231 LEU A C 1
ATOM 1522 O O . LEU A 1 231 ? 13.279 -12.711 -27.256 1.00 71.56 231 LEU A O 1
ATOM 1526 N N . LEU A 1 232 ? 11.227 -11.865 -26.902 1.00 76.19 232 LEU A N 1
ATOM 1527 C CA . LEU A 1 232 ? 11.184 -12.174 -25.472 1.00 76.19 232 LEU A CA 1
ATOM 1528 C C . LEU A 1 232 ? 11.236 -13.687 -25.221 1.00 76.19 232 LEU A C 1
ATOM 1530 O O . LEU A 1 232 ? 11.936 -14.114 -24.310 1.00 76.19 232 LEU A O 1
ATOM 1534 N N . GLU A 1 233 ? 10.561 -14.491 -26.047 1.00 76.62 233 GLU A N 1
ATOM 1535 C CA . GLU A 1 233 ? 10.603 -15.960 -25.974 1.00 76.62 233 GLU A CA 1
ATOM 1536 C C . GLU A 1 233 ? 11.971 -16.548 -26.362 1.00 76.62 233 GLU A C 1
ATOM 1538 O O . GLU A 1 233 ? 12.391 -17.560 -25.802 1.00 76.62 233 GLU A O 1
ATOM 1543 N N . LEU A 1 234 ? 12.680 -15.930 -27.313 1.00 73.25 234 LEU A N 1
ATOM 1544 C CA . LEU A 1 234 ? 13.985 -16.406 -27.790 1.00 73.25 234 LEU A CA 1
ATOM 1545 C C . LEU A 1 234 ? 15.154 -16.007 -26.876 1.00 73.25 234 LEU A C 1
ATOM 1547 O O . LEU A 1 234 ? 16.233 -16.606 -26.953 1.00 73.25 234 LEU A O 1
ATOM 1551 N N . LEU A 1 235 ? 14.978 -14.996 -26.023 1.00 73.56 235 LEU A N 1
ATOM 1552 C CA . LEU A 1 235 ? 16.044 -14.496 -25.162 1.00 73.56 235 LEU A CA 1
ATOM 1553 C C . LEU A 1 235 ? 16.308 -15.442 -23.991 1.00 73.56 235 LEU A C 1
ATOM 1555 O O . LEU A 1 235 ? 15.576 -15.502 -23.009 1.00 73.56 235 LEU A O 1
ATOM 1559 N N . GLN A 1 236 ? 17.430 -16.151 -24.090 1.00 76.94 236 GLN A N 1
ATOM 1560 C CA . GLN A 1 236 ? 17.961 -16.963 -22.999 1.00 76.94 236 GLN A CA 1
ATOM 1561 C C . GLN A 1 236 ? 18.296 -16.109 -21.756 1.00 76.94 236 GLN A C 1
ATOM 1563 O O . GLN A 1 236 ? 18.651 -14.934 -21.900 1.00 76.94 236 GLN A O 1
ATOM 1568 N N . PRO A 1 237 ? 18.285 -16.699 -20.542 1.00 72.44 237 PRO A N 1
ATOM 1569 C CA . PRO A 1 237 ? 18.603 -16.002 -19.287 1.00 72.44 237 PRO A CA 1
ATOM 1570 C C . PRO A 1 237 ? 19.961 -15.282 -19.281 1.00 72.44 237 PRO A C 1
ATOM 1572 O O . PRO A 1 237 ? 20.145 -14.299 -18.565 1.00 72.44 237 PRO A O 1
ATOM 1575 N N . GLU A 1 238 ? 20.911 -15.763 -20.083 1.00 76.94 238 GLU A N 1
ATOM 1576 C CA . GLU A 1 238 ? 22.257 -15.196 -20.228 1.00 76.94 238 GLU A CA 1
ATOM 1577 C C . GLU A 1 238 ? 22.242 -13.793 -20.863 1.00 76.94 238 GLU A C 1
ATOM 1579 O O . GLU A 1 238 ? 23.124 -12.978 -20.600 1.00 76.94 238 GLU A O 1
ATOM 1584 N N . HIS A 1 239 ? 21.190 -13.451 -21.613 1.00 79.81 239 HIS A N 1
ATOM 1585 C CA . HIS A 1 239 ? 21.024 -12.154 -22.275 1.00 79.81 239 HIS A CA 1
ATOM 1586 C C . HIS A 1 239 ? 20.266 -11.131 -21.417 1.00 79.81 239 HIS A C 1
ATOM 1588 O O . HIS A 1 239 ? 19.576 -10.253 -21.940 1.00 79.81 239 HIS A O 1
ATOM 1594 N N . LYS A 1 240 ? 20.393 -11.216 -20.088 1.00 77.75 240 LYS A N 1
ATOM 1595 C CA . LYS A 1 240 ? 19.683 -10.347 -19.138 1.00 77.75 240 LYS A CA 1
ATOM 1596 C C . LYS A 1 240 ? 19.785 -8.838 -19.445 1.00 77.75 240 LYS A C 1
ATOM 1598 O O . LYS A 1 240 ? 18.745 -8.185 -19.382 1.00 77.75 240 LYS A O 1
ATOM 1603 N N . PRO A 1 241 ? 20.949 -8.256 -19.812 1.00 78.75 241 PRO A N 1
ATOM 1604 C CA . PRO A 1 241 ? 21.029 -6.826 -20.131 1.00 78.75 241 PRO A CA 1
ATOM 1605 C C . PRO A 1 241 ? 20.187 -6.435 -21.351 1.00 78.75 241 PRO A C 1
ATOM 1607 O O . PRO A 1 241 ? 19.518 -5.405 -21.340 1.00 78.75 241 PRO A O 1
ATOM 1610 N N . LEU A 1 242 ? 20.177 -7.282 -22.385 1.00 75.44 242 LEU A N 1
ATOM 1611 C CA . LEU A 1 242 ? 19.387 -7.057 -23.593 1.00 75.44 242 LEU A CA 1
ATOM 1612 C C . LEU A 1 242 ? 17.889 -7.202 -23.302 1.00 75.44 242 LEU A C 1
ATOM 1614 O O . LEU A 1 242 ? 17.096 -6.360 -23.716 1.00 75.44 242 LEU A O 1
ATOM 1618 N N . LEU A 1 243 ? 17.513 -8.227 -22.533 1.00 79.69 243 LEU A N 1
ATOM 1619 C CA . LEU A 1 243 ? 16.138 -8.431 -22.084 1.00 79.69 243 LEU A CA 1
ATOM 1620 C C . LEU A 1 243 ? 15.637 -7.240 -21.254 1.00 79.69 243 LEU A C 1
ATOM 1622 O O . LEU A 1 243 ? 14.518 -6.774 -21.453 1.00 79.69 243 LEU A O 1
ATOM 1626 N N . GLN A 1 244 ? 16.482 -6.696 -20.377 1.00 79.38 244 GLN A N 1
ATOM 1627 C CA . GLN A 1 244 ? 16.168 -5.509 -19.586 1.00 79.38 244 GLN A CA 1
ATOM 1628 C C . GLN A 1 244 ? 15.966 -4.270 -20.464 1.00 79.38 244 GLN A C 1
ATOM 1630 O O . GLN A 1 244 ? 14.970 -3.570 -20.288 1.00 79.38 244 GLN A O 1
ATOM 1635 N N . ALA A 1 245 ? 16.860 -4.015 -21.422 1.00 75.88 245 ALA A N 1
ATOM 1636 C CA . ALA A 1 245 ? 16.732 -2.887 -22.345 1.00 75.88 245 ALA A CA 1
ATOM 1637 C C . ALA A 1 245 ? 15.457 -2.988 -23.201 1.00 75.88 245 ALA A C 1
ATOM 1639 O O . ALA A 1 245 ? 14.770 -1.988 -23.423 1.00 75.88 245 ALA A O 1
ATOM 1640 N N . LEU A 1 246 ? 15.100 -4.203 -23.633 1.00 79.19 246 LEU A N 1
ATOM 1641 C CA . LEU A 1 246 ? 13.854 -4.458 -24.353 1.00 79.19 246 LEU A CA 1
ATOM 1642 C C . LEU A 1 246 ? 12.637 -4.202 -23.466 1.00 79.19 246 LEU A C 1
ATOM 1644 O O . LEU A 1 246 ? 11.747 -3.469 -23.871 1.00 79.19 246 LEU A O 1
ATOM 1648 N N . LEU A 1 247 ? 12.595 -4.726 -22.242 1.00 81.25 247 LEU A N 1
ATOM 1649 C CA . LEU A 1 247 ? 11.453 -4.522 -21.343 1.00 81.25 247 LEU A CA 1
ATOM 1650 C C . LEU A 1 247 ? 11.301 -3.060 -20.898 1.00 81.25 247 LEU A C 1
ATOM 1652 O O . LEU A 1 247 ? 10.179 -2.585 -20.730 1.00 81.25 247 LEU A O 1
ATOM 1656 N N . GLN A 1 248 ? 12.405 -2.322 -20.762 1.00 81.81 248 GLN A N 1
ATOM 1657 C CA . GLN A 1 248 ? 12.379 -0.876 -20.531 1.00 81.81 248 GLN A CA 1
ATOM 1658 C C . GLN A 1 248 ? 11.810 -0.116 -21.731 1.00 81.81 248 GLN A C 1
ATOM 1660 O O . GLN A 1 248 ? 10.962 0.756 -21.545 1.00 81.81 248 GLN A O 1
ATOM 1665 N N . HIS A 1 249 ? 12.220 -0.475 -22.951 1.00 78.69 249 HIS A N 1
ATOM 1666 C CA . HIS A 1 249 ? 11.634 0.079 -24.171 1.00 78.69 249 HIS A CA 1
ATOM 1667 C C . HIS A 1 249 ? 10.135 -0.207 -24.236 1.00 78.69 249 HIS A C 1
ATOM 1669 O O . HIS A 1 249 ? 9.331 0.693 -24.444 1.00 78.69 249 HIS A O 1
ATOM 1675 N N . LEU A 1 250 ? 9.746 -1.451 -23.962 1.00 80.56 250 LEU A N 1
ATOM 1676 C CA . LEU A 1 250 ? 8.352 -1.873 -23.936 1.00 80.56 250 LEU A CA 1
ATOM 1677 C C . LEU A 1 250 ? 7.518 -1.123 -22.903 1.00 80.56 250 LEU A C 1
ATOM 1679 O O . LEU A 1 250 ? 6.375 -0.780 -23.184 1.00 80.56 250 LEU A O 1
ATOM 1683 N N . ALA A 1 251 ? 8.075 -0.834 -21.730 1.00 81.62 251 ALA A N 1
ATOM 1684 C CA . ALA A 1 251 ? 7.407 -0.012 -20.731 1.00 81.62 251 ALA A CA 1
ATOM 1685 C C . ALA A 1 251 ? 7.244 1.445 -21.185 1.00 81.62 251 ALA A C 1
ATOM 1687 O O . ALA A 1 251 ? 6.200 2.047 -20.933 1.00 81.62 251 ALA A O 1
ATOM 1688 N N . ALA A 1 252 ? 8.246 2.010 -21.865 1.00 81.44 252 ALA A N 1
ATOM 1689 C CA . ALA A 1 252 ? 8.165 3.357 -22.425 1.00 81.44 252 ALA A CA 1
ATOM 1690 C C . ALA A 1 252 ? 7.115 3.445 -23.547 1.00 81.44 252 ALA A C 1
ATOM 1692 O O . ALA A 1 252 ? 6.293 4.360 -23.545 1.00 81.44 252 ALA A O 1
ATOM 1693 N N . GLU A 1 253 ? 7.085 2.459 -24.441 1.00 80.50 253 GLU A N 1
ATOM 1694 C CA . GLU A 1 253 ? 6.081 2.314 -25.503 1.00 80.50 253 GLU A CA 1
ATOM 1695 C C . GLU A 1 253 ? 4.674 2.126 -24.935 1.00 80.50 253 GLU A C 1
ATOM 1697 O O . GLU A 1 253 ? 3.738 2.819 -25.325 1.00 80.50 253 GLU A O 1
ATOM 1702 N N . ALA A 1 254 ? 4.516 1.245 -23.945 1.00 82.12 254 ALA A N 1
ATOM 1703 C CA . ALA A 1 254 ? 3.257 1.052 -23.233 1.00 82.12 254 ALA A CA 1
ATOM 1704 C C . ALA A 1 254 ? 2.761 2.354 -22.587 1.00 82.12 254 ALA A C 1
ATOM 1706 O O . ALA A 1 254 ? 1.572 2.671 -22.661 1.00 82.12 254 ALA A O 1
ATOM 1707 N N . ALA A 1 255 ? 3.668 3.130 -21.984 1.00 80.81 255 ALA A N 1
ATOM 1708 C CA . ALA A 1 255 ? 3.344 4.435 -21.424 1.00 80.81 255 ALA A CA 1
ATOM 1709 C C . ALA A 1 255 ? 2.892 5.421 -22.510 1.00 80.81 255 ALA A C 1
ATOM 1711 O O . ALA A 1 255 ? 1.916 6.140 -22.299 1.00 80.81 255 ALA A O 1
ATOM 1712 N N . ALA A 1 256 ? 3.572 5.453 -23.659 1.00 81.81 256 ALA A N 1
ATOM 1713 C CA . ALA A 1 256 ? 3.242 6.328 -24.782 1.00 81.81 256 ALA A CA 1
ATOM 1714 C C . ALA A 1 256 ? 1.899 5.954 -25.438 1.00 81.81 256 ALA A C 1
ATOM 1716 O O . ALA A 1 256 ? 1.043 6.819 -25.619 1.00 81.81 256 ALA A O 1
ATOM 1717 N N . ALA A 1 257 ? 1.660 4.667 -25.697 1.00 81.69 257 ALA A N 1
ATOM 1718 C CA . ALA A 1 257 ? 0.387 4.158 -26.209 1.00 81.69 257 ALA A CA 1
ATOM 1719 C C . ALA A 1 257 ? -0.772 4.538 -25.273 1.00 81.69 257 ALA A C 1
ATOM 1721 O O . ALA A 1 257 ? -1.795 5.079 -25.698 1.00 81.69 257 ALA A O 1
ATOM 1722 N N . LEU A 1 258 ? -0.574 4.362 -23.964 1.00 77.31 258 LEU A N 1
ATOM 1723 C CA . LEU A 1 258 ? -1.557 4.758 -22.962 1.00 77.31 258 LEU A CA 1
ATOM 1724 C C . LEU A 1 258 ? -1.773 6.280 -22.933 1.00 77.31 258 LEU A C 1
ATOM 1726 O O . LEU A 1 258 ? -2.905 6.729 -22.740 1.00 77.31 258 LEU A O 1
ATOM 1730 N N . GLN A 1 259 ? -0.726 7.081 -23.173 1.00 77.44 259 GLN A N 1
ATOM 1731 C CA . GLN A 1 259 ? -0.816 8.542 -23.317 1.00 77.44 259 GLN A CA 1
ATOM 1732 C C . GLN A 1 259 ? -1.689 8.970 -24.503 1.00 77.44 259 GLN A C 1
ATOM 1734 O O . GLN A 1 259 ? -2.508 9.886 -24.372 1.00 77.44 259 GLN A O 1
ATOM 1739 N N . ASN A 1 260 ? -1.579 8.250 -25.615 1.00 80.38 260 ASN A N 1
ATOM 1740 C CA . ASN A 1 260 ? -2.332 8.504 -26.840 1.00 80.38 260 ASN A CA 1
ATOM 1741 C C . ASN A 1 260 ? -3.771 7.963 -26.795 1.00 80.38 260 ASN A C 1
ATOM 1743 O O . ASN A 1 260 ? -4.608 8.360 -27.603 1.00 80.38 260 ASN A O 1
ATOM 1747 N N . GLY A 1 261 ? -4.096 7.125 -25.804 1.00 78.00 261 GLY A N 1
ATOM 1748 C CA . GLY A 1 261 ? -5.387 6.440 -25.715 1.00 78.00 261 GLY A CA 1
ATOM 1749 C C . GLY A 1 261 ? -5.468 5.194 -26.600 1.00 78.00 261 GLY A C 1
ATOM 1750 O O . GLY A 1 261 ? -6.568 4.691 -26.836 1.00 78.00 261 GLY A O 1
ATOM 1751 N N . ASP A 1 262 ? -4.322 4.697 -27.061 1.00 82.25 262 ASP A N 1
ATOM 1752 C CA . ASP A 1 262 ? -4.218 3.468 -27.831 1.00 82.25 262 ASP A CA 1
ATOM 1753 C C . ASP A 1 262 ? -4.384 2.249 -26.918 1.00 82.25 262 ASP A C 1
ATOM 1755 O O . ASP A 1 262 ? -4.030 2.249 -25.733 1.00 82.25 262 ASP A O 1
ATOM 1759 N N . THR A 1 263 ? -4.947 1.174 -27.467 1.00 78.69 263 THR A N 1
ATOM 1760 C CA . THR A 1 263 ? -5.046 -0.094 -26.744 1.00 78.69 263 THR A CA 1
ATOM 1761 C C . THR A 1 263 ? -3.670 -0.737 -26.653 1.00 78.69 263 THR A C 1
ATOM 1763 O O . THR A 1 263 ? -3.080 -1.094 -27.671 1.00 78.69 263 THR A O 1
ATOM 1766 N N . LEU A 1 264 ? -3.194 -0.931 -25.426 1.00 78.81 264 LEU A N 1
ATOM 1767 C CA . LEU A 1 264 ? -1.973 -1.673 -25.134 1.00 78.81 264 LEU A CA 1
ATOM 1768 C C . LEU A 1 264 ? -2.034 -3.084 -25.757 1.00 78.81 264 LEU A C 1
ATOM 1770 O O . LEU A 1 264 ? -3.026 -3.790 -25.539 1.00 78.81 264 LEU A O 1
ATOM 1774 N N . PRO A 1 265 ? -1.005 -3.532 -26.504 1.00 79.69 265 PRO A N 1
ATOM 1775 C CA . PRO A 1 265 ? -0.996 -4.870 -27.083 1.00 79.69 265 PRO A CA 1
ATOM 1776 C C . PRO A 1 265 ? -0.994 -5.932 -25.975 1.00 79.69 265 PRO A C 1
ATOM 1778 O O . PRO A 1 265 ? -0.001 -6.121 -25.272 1.00 79.69 265 PRO A O 1
ATOM 1781 N N . SER A 1 266 ? -2.105 -6.653 -25.812 1.00 82.12 266 SER A N 1
ATOM 1782 C CA . SER A 1 266 ? -2.259 -7.671 -24.760 1.00 82.12 266 SER A CA 1
ATOM 1783 C C . SER A 1 266 ? -1.206 -8.780 -24.850 1.00 82.12 266 SER A C 1
ATOM 1785 O O . SER A 1 266 ? -0.701 -9.234 -23.826 1.00 82.12 266 SER A O 1
ATOM 1787 N N . GLN A 1 267 ? -0.818 -9.159 -26.071 1.00 82.00 267 GLN A N 1
ATOM 1788 C CA . GLN A 1 267 ? 0.235 -10.146 -26.341 1.00 82.00 267 GLN A CA 1
ATOM 1789 C C . GLN A 1 267 ? 1.590 -9.731 -25.758 1.00 82.00 267 GLN A C 1
ATOM 1791 O O . GLN A 1 267 ? 2.357 -10.570 -25.298 1.00 82.00 267 GLN A O 1
ATOM 1796 N N . LEU A 1 268 ? 1.876 -8.431 -25.739 1.00 80.50 268 LEU A N 1
ATOM 1797 C CA . LEU A 1 268 ? 3.147 -7.900 -25.272 1.00 80.50 268 LEU A CA 1
ATOM 1798 C C . LEU A 1 268 ? 3.239 -7.918 -23.746 1.00 80.50 268 LEU A C 1
ATOM 1800 O O . LEU A 1 268 ? 4.256 -8.324 -23.187 1.00 80.50 268 LEU A O 1
ATOM 1804 N N . LEU A 1 269 ? 2.146 -7.555 -23.070 1.00 84.81 269 LEU A N 1
ATOM 1805 C CA . LEU A 1 269 ? 2.028 -7.711 -21.620 1.00 84.81 269 LEU A CA 1
ATOM 1806 C C . LEU A 1 269 ? 2.081 -9.186 -21.217 1.00 84.81 269 LEU A C 1
ATOM 1808 O O . LEU A 1 269 ? 2.712 -9.522 -20.218 1.00 84.81 269 LEU A O 1
ATOM 1812 N N . GLN A 1 270 ? 1.467 -10.070 -22.009 1.00 87.25 270 GLN A N 1
ATOM 1813 C CA . GLN A 1 270 ? 1.518 -11.511 -21.786 1.00 87.25 270 GLN A CA 1
ATOM 1814 C C . GLN A 1 270 ? 2.934 -12.072 -21.962 1.00 87.25 270 GLN A C 1
ATOM 1816 O O . GLN A 1 270 ? 3.361 -12.873 -21.139 1.00 87.25 270 GLN A O 1
ATOM 1821 N N . ALA A 1 271 ? 3.684 -11.625 -22.971 1.00 84.75 271 ALA A N 1
ATOM 1822 C CA . ALA A 1 271 ? 5.074 -12.031 -23.168 1.00 84.75 271 ALA A CA 1
ATOM 1823 C C . ALA A 1 271 ? 5.995 -11.493 -22.063 1.00 84.75 271 ALA A C 1
ATOM 1825 O O . ALA A 1 271 ? 6.819 -12.233 -21.530 1.00 84.75 271 ALA A O 1
ATOM 1826 N N . GLY A 1 272 ? 5.812 -10.232 -21.654 1.00 86.31 272 GLY A N 1
ATOM 1827 C CA . GLY A 1 272 ? 6.496 -9.674 -20.486 1.00 86.31 272 GLY A CA 1
ATOM 1828 C C . GLY A 1 272 ? 6.200 -10.487 -19.224 1.00 86.31 272 GLY A C 1
ATOM 1829 O O . GLY A 1 272 ? 7.112 -10.833 -18.481 1.00 86.31 272 GLY A O 1
ATOM 1830 N N . TRP A 1 273 ? 4.943 -10.880 -19.015 1.00 89.31 273 TRP A N 1
ATOM 1831 C CA . TRP A 1 273 ? 4.555 -11.758 -17.911 1.00 89.31 273 TRP A CA 1
ATOM 1832 C C . TRP A 1 273 ? 5.155 -13.169 -18.021 1.00 89.31 273 TRP A C 1
ATOM 1834 O O . TRP A 1 273 ? 5.655 -13.702 -17.036 1.00 89.31 273 TRP A O 1
ATOM 1844 N N . ALA A 1 274 ? 5.191 -13.771 -19.208 1.00 87.50 274 ALA A N 1
ATOM 1845 C CA . ALA A 1 274 ? 5.830 -15.071 -19.416 1.00 87.50 274 ALA A CA 1
ATOM 1846 C C . ALA A 1 274 ? 7.343 -15.019 -19.121 1.00 87.50 274 ALA A C 1
ATOM 1848 O O . ALA A 1 274 ? 7.898 -15.936 -18.506 1.00 87.50 274 ALA A O 1
ATOM 1849 N N . ALA A 1 275 ? 8.005 -13.910 -19.473 1.00 85.38 275 ALA A N 1
ATOM 1850 C CA . ALA A 1 275 ? 9.391 -13.658 -19.092 1.00 85.38 275 ALA A CA 1
ATOM 1851 C C . ALA A 1 275 ? 9.542 -13.558 -17.561 1.00 85.38 275 ALA A C 1
ATOM 1853 O O . ALA A 1 275 ? 10.494 -14.105 -16.999 1.00 85.38 275 ALA A O 1
ATOM 1854 N N . PHE A 1 276 ? 8.582 -12.945 -16.853 1.00 88.44 276 PHE A N 1
ATOM 1855 C CA . PHE A 1 276 ? 8.571 -12.932 -15.381 1.00 88.44 276 PHE A CA 1
ATOM 1856 C C . PHE A 1 276 ? 8.513 -14.339 -14.814 1.00 88.44 276 PHE A C 1
ATOM 1858 O O . PHE A 1 276 ? 9.298 -14.697 -13.935 1.00 88.44 276 PHE A O 1
ATOM 1865 N N . GLU A 1 277 ? 7.576 -15.139 -15.316 1.00 87.31 277 GLU A N 1
ATOM 1866 C CA . GLU A 1 277 ? 7.364 -16.498 -14.843 1.00 87.31 277 GLU A CA 1
ATOM 1867 C C . GLU A 1 277 ? 8.598 -17.372 -15.056 1.00 87.31 277 GLU A C 1
ATOM 1869 O O . GLU A 1 277 ? 8.922 -18.167 -14.172 1.00 87.31 277 GLU A O 1
ATOM 1874 N N . SER A 1 278 ? 9.311 -17.153 -16.163 1.00 87.38 278 SER A N 1
ATOM 1875 C CA . SER A 1 278 ? 10.513 -17.897 -16.539 1.00 87.38 278 SER A CA 1
ATOM 1876 C C . SER A 1 278 ? 11.748 -17.485 -15.736 1.00 87.38 278 SER A C 1
ATOM 1878 O O . SER A 1 278 ? 12.483 -18.344 -15.252 1.00 87.38 278 SER A O 1
ATOM 1880 N N . HIS A 1 279 ? 11.989 -16.181 -15.565 1.00 85.12 279 HIS A N 1
ATOM 1881 C CA . HIS A 1 279 ? 13.239 -15.684 -14.975 1.00 85.12 279 HIS A CA 1
ATOM 1882 C C . HIS A 1 279 ? 13.153 -15.388 -13.476 1.00 85.12 279 HIS A C 1
ATOM 1884 O O . HIS A 1 279 ? 14.187 -15.356 -12.810 1.00 85.12 279 HIS A O 1
ATOM 1890 N N . LYS A 1 280 ? 11.949 -15.142 -12.938 1.00 87.81 280 LYS A N 1
ATOM 1891 C CA . LYS A 1 280 ? 11.723 -14.711 -11.543 1.00 87.81 280 LYS A CA 1
ATOM 1892 C C . LYS A 1 280 ? 12.550 -13.487 -11.130 1.00 87.81 280 LYS A C 1
ATOM 1894 O O . LYS A 1 280 ? 12.839 -13.284 -9.952 1.00 87.81 280 LYS A O 1
ATOM 1899 N N . ASP A 1 281 ? 12.909 -12.652 -12.101 1.00 88.81 281 ASP A N 1
ATOM 1900 C CA . ASP A 1 281 ? 13.647 -11.419 -11.873 1.00 88.81 281 ASP A CA 1
ATOM 1901 C C . ASP A 1 281 ? 12.680 -10.238 -11.772 1.00 88.81 281 ASP A C 1
ATOM 1903 O O . ASP A 1 281 ? 12.110 -9.768 -12.757 1.00 88.81 281 ASP A O 1
ATOM 1907 N N . PHE A 1 282 ? 12.491 -9.754 -10.550 1.00 88.88 282 PHE A N 1
ATOM 1908 C CA . PHE A 1 282 ? 11.605 -8.630 -10.265 1.00 88.88 282 PHE A CA 1
ATOM 1909 C C . PHE A 1 282 ? 12.126 -7.311 -10.846 1.00 88.88 282 PHE A C 1
ATOM 1911 O O . PHE A 1 282 ? 11.348 -6.494 -11.330 1.00 88.88 282 PHE A O 1
ATOM 1918 N N . ALA A 1 283 ? 13.444 -7.092 -10.840 1.00 87.25 283 ALA A N 1
ATOM 1919 C CA . ALA A 1 283 ? 14.017 -5.846 -11.347 1.00 87.25 283 ALA A CA 1
ATOM 1920 C C . ALA A 1 283 ? 13.802 -5.711 -12.858 1.00 87.25 283 ALA A C 1
ATOM 1922 O O . ALA A 1 283 ? 13.572 -4.612 -13.361 1.00 87.25 283 ALA A O 1
ATOM 1923 N N . LEU A 1 284 ? 13.822 -6.847 -13.553 1.00 85.12 284 LEU A N 1
ATOM 1924 C CA . LEU A 1 284 ? 13.624 -6.935 -14.988 1.00 85.12 284 LEU A CA 1
ATOM 1925 C C . LEU A 1 284 ? 12.238 -6.421 -15.426 1.00 85.12 284 LEU A C 1
ATOM 1927 O O . LEU A 1 284 ? 12.113 -5.785 -16.470 1.00 85.12 284 LEU A O 1
ATOM 1931 N N . ILE A 1 285 ? 11.203 -6.674 -14.620 1.00 88.50 285 ILE A N 1
ATOM 1932 C CA . ILE A 1 285 ? 9.798 -6.464 -15.012 1.00 88.50 285 ILE A CA 1
ATOM 1933 C C . ILE A 1 285 ? 9.121 -5.333 -14.256 1.00 88.50 285 ILE A C 1
ATOM 1935 O O . ILE A 1 285 ? 8.060 -4.870 -14.671 1.00 88.50 285 ILE A O 1
ATOM 1939 N N . ALA A 1 286 ? 9.780 -4.791 -13.232 1.00 86.69 286 ALA A N 1
ATOM 1940 C CA . ALA A 1 286 ? 9.352 -3.584 -12.536 1.00 86.69 286 ALA A CA 1
ATOM 1941 C C . ALA A 1 286 ? 8.845 -2.452 -13.466 1.00 86.69 286 ALA A C 1
ATOM 1943 O O . ALA A 1 286 ? 7.826 -1.853 -13.116 1.00 86.69 286 ALA A O 1
ATOM 1944 N N . PRO A 1 287 ? 9.451 -2.176 -14.646 1.00 87.06 287 PRO A N 1
ATOM 1945 C CA . PRO A 1 287 ? 8.942 -1.154 -15.567 1.00 87.06 287 PRO A CA 1
ATOM 1946 C C . PRO A 1 287 ? 7.550 -1.454 -16.150 1.00 87.06 287 PRO A C 1
ATOM 1948 O O . PRO A 1 287 ? 6.809 -0.524 -16.454 1.00 87.06 287 PRO A O 1
ATOM 1951 N N . LEU A 1 288 ? 7.180 -2.732 -16.295 1.00 88.38 288 LEU A N 1
ATOM 1952 C CA . LEU A 1 288 ? 5.909 -3.161 -16.888 1.00 88.38 288 LEU A CA 1
ATOM 1953 C C . LEU A 1 288 ? 4.770 -3.329 -15.876 1.00 88.38 288 LEU A C 1
ATOM 1955 O O . LEU A 1 288 ? 3.606 -3.336 -16.273 1.00 88.38 288 LEU A O 1
ATOM 1959 N N . VAL A 1 289 ? 5.079 -3.425 -14.578 1.00 87.62 289 VAL A N 1
ATOM 1960 C CA . VAL A 1 289 ? 4.082 -3.642 -13.511 1.00 87.62 289 VAL A CA 1
ATOM 1961 C C . VAL A 1 289 ? 2.903 -2.653 -13.562 1.00 87.62 289 VAL A C 1
ATOM 1963 O O . VAL A 1 289 ? 1.774 -3.099 -13.369 1.00 87.62 289 VAL A O 1
ATOM 1966 N N . PRO A 1 290 ? 3.078 -1.349 -13.867 1.00 87.62 290 PRO A N 1
ATOM 1967 C CA . PRO A 1 290 ? 1.948 -0.422 -13.977 1.00 87.62 290 PRO A CA 1
ATOM 1968 C C . PRO A 1 290 ? 0.888 -0.794 -15.020 1.00 87.62 290 PRO A C 1
ATOM 1970 O O . PRO A 1 290 ? -0.250 -0.339 -14.915 1.00 87.62 290 PRO A O 1
ATOM 1973 N N . PHE A 1 291 ? 1.257 -1.592 -16.022 1.00 87.69 291 PHE A N 1
ATOM 1974 C CA . PHE A 1 291 ? 0.382 -1.994 -17.123 1.00 87.69 291 PHE A CA 1
ATOM 1975 C C . PHE A 1 291 ? -0.241 -3.372 -16.913 1.00 87.69 291 PHE A C 1
ATOM 1977 O O . PHE A 1 291 ? -1.110 -3.782 -17.681 1.00 87.69 291 PHE A O 1
ATOM 1984 N N . PHE A 1 292 ? 0.190 -4.095 -15.882 1.00 89.44 292 PHE A N 1
ATOM 1985 C CA . PHE A 1 292 ? -0.379 -5.386 -15.548 1.00 89.44 292 PHE A CA 1
ATOM 1986 C C . PHE A 1 292 ? -1.805 -5.253 -15.019 1.00 89.44 292 PHE A C 1
ATOM 1988 O O . PHE A 1 292 ? -2.225 -4.232 -14.464 1.00 89.44 292 PHE A O 1
ATOM 1995 N N . THR A 1 293 ? -2.567 -6.325 -15.210 1.00 89.06 293 THR A N 1
ATOM 1996 C CA . THR A 1 293 ? -3.883 -6.468 -14.582 1.00 89.06 293 THR A CA 1
ATOM 1997 C C . THR A 1 293 ? -3.736 -6.497 -13.061 1.00 89.06 293 THR A C 1
ATOM 1999 O O . THR A 1 293 ? -2.652 -6.791 -12.545 1.00 89.06 293 THR A O 1
ATOM 2002 N N . SER A 1 294 ? -4.822 -6.216 -12.330 1.00 88.00 294 SER A N 1
ATOM 2003 C CA . SER A 1 294 ? -4.806 -6.316 -10.864 1.00 88.00 294 SER A CA 1
ATOM 2004 C C . SER A 1 294 ? -4.293 -7.687 -10.427 1.00 88.00 294 SER A C 1
ATOM 2006 O O . SER A 1 294 ? -3.314 -7.739 -9.695 1.00 88.00 294 SER A O 1
ATOM 2008 N N . GLU A 1 295 ? -4.843 -8.775 -10.980 1.00 90.12 295 GLU A N 1
ATOM 2009 C CA . GLU A 1 295 ? -4.458 -10.164 -10.672 1.00 90.12 295 GLU A CA 1
ATOM 2010 C C . GLU A 1 295 ? -2.956 -10.428 -10.871 1.00 90.12 295 GLU A C 1
ATOM 2012 O O . GLU A 1 295 ? -2.290 -10.972 -9.990 1.00 90.12 295 GLU A O 1
ATOM 2017 N N . GLN A 1 296 ? -2.387 -9.986 -11.997 1.00 90.50 296 GLN A N 1
ATOM 2018 C CA . GLN A 1 296 ? -0.947 -10.098 -12.257 1.00 90.50 296 GLN A CA 1
ATOM 2019 C C . GLN A 1 296 ? -0.117 -9.279 -11.259 1.00 90.50 296 GLN A C 1
ATOM 2021 O O . GLN A 1 296 ? 0.920 -9.746 -10.786 1.00 90.50 296 GLN A O 1
ATOM 2026 N N . CYS A 1 297 ? -0.571 -8.076 -10.896 1.00 90.31 297 CYS A N 1
ATOM 2027 C CA . CYS A 1 297 ? 0.093 -7.278 -9.869 1.00 90.31 297 CYS A CA 1
ATOM 2028 C C . CYS A 1 297 ? 0.070 -7.994 -8.516 1.00 90.31 297 CYS A C 1
ATOM 2030 O O . CYS A 1 297 ? 1.100 -8.024 -7.846 1.00 90.31 297 CYS A O 1
ATOM 2032 N N . GLU A 1 298 ? -1.057 -8.601 -8.125 1.00 90.94 298 GLU A N 1
ATOM 2033 C CA . GLU A 1 298 ? -1.150 -9.360 -6.873 1.00 90.94 298 GLU A CA 1
ATOM 2034 C C . GLU A 1 298 ? -0.128 -10.498 -6.858 1.00 90.94 298 GLU A C 1
ATOM 2036 O O . GLU A 1 298 ? 0.668 -10.592 -5.926 1.00 90.94 298 GLU A O 1
ATOM 2041 N N . VAL A 1 299 ? -0.079 -11.312 -7.919 1.00 92.25 299 VAL A N 1
ATOM 2042 C CA . VAL A 1 299 ? 0.870 -12.431 -8.028 1.00 92.25 299 VAL A CA 1
ATOM 2043 C C . VAL A 1 299 ? 2.318 -11.938 -7.987 1.00 92.25 299 VAL A C 1
ATOM 2045 O O . VAL A 1 299 ? 3.148 -12.517 -7.282 1.00 92.25 299 VAL A O 1
ATOM 2048 N N . TYR A 1 300 ? 2.632 -10.853 -8.696 1.00 92.12 300 TYR A N 1
ATOM 2049 C CA . TYR A 1 300 ? 3.966 -10.254 -8.698 1.00 92.12 300 TYR A CA 1
ATOM 2050 C C . TYR A 1 300 ? 4.368 -9.756 -7.304 1.00 92.12 300 TYR A C 1
ATOM 2052 O O . TYR A 1 300 ? 5.458 -10.070 -6.824 1.00 92.12 300 TYR A O 1
ATOM 2060 N N . ILE A 1 301 ? 3.480 -9.025 -6.624 1.00 91.31 301 ILE A N 1
ATOM 2061 C CA . ILE A 1 301 ? 3.706 -8.491 -5.275 1.00 91.31 301 ILE A CA 1
ATOM 2062 C C . ILE A 1 301 ? 3.878 -9.634 -4.272 1.00 91.31 301 ILE A C 1
ATOM 2064 O O . ILE A 1 301 ? 4.792 -9.590 -3.448 1.00 91.31 301 ILE A O 1
ATOM 2068 N N . GLN A 1 302 ? 3.054 -10.679 -4.364 1.00 91.75 302 GLN A N 1
ATOM 2069 C CA . GLN A 1 302 ? 3.167 -11.859 -3.511 1.00 91.75 302 GLN A CA 1
ATOM 2070 C C . GLN A 1 302 ? 4.513 -12.561 -3.697 1.00 91.75 302 GLN A C 1
ATOM 2072 O O . GLN A 1 302 ? 5.208 -12.820 -2.715 1.00 91.75 302 GLN A O 1
ATOM 2077 N N . GLN A 1 303 ? 4.931 -12.800 -4.943 1.00 92.06 303 GLN A N 1
ATOM 2078 C CA . GLN A 1 303 ? 6.232 -13.405 -5.227 1.00 92.06 303 GLN A CA 1
ATOM 2079 C C . GLN A 1 303 ? 7.388 -12.511 -4.751 1.00 92.06 303 GLN A C 1
ATOM 2081 O O . GLN A 1 303 ? 8.337 -13.012 -4.149 1.00 92.06 303 GLN A O 1
ATOM 2086 N N . LEU A 1 304 ? 7.296 -11.191 -4.939 1.00 91.69 304 LEU A N 1
ATOM 2087 C CA . LEU A 1 304 ? 8.327 -10.239 -4.513 1.00 91.69 304 LEU A CA 1
ATOM 2088 C C . LEU A 1 304 ? 8.479 -10.217 -2.988 1.00 91.69 304 LEU A C 1
ATOM 2090 O O . LEU A 1 304 ? 9.590 -10.114 -2.460 1.00 91.69 304 LEU A O 1
ATOM 2094 N N . LEU A 1 305 ? 7.369 -10.347 -2.268 1.00 90.12 305 LEU A N 1
ATOM 2095 C CA . LEU A 1 305 ? 7.350 -10.343 -0.811 1.00 90.12 305 LEU A CA 1
ATOM 2096 C C . LEU A 1 305 ? 7.795 -11.666 -0.188 1.00 90.12 305 LEU A C 1
ATOM 2098 O O . LEU A 1 305 ? 8.299 -11.633 0.930 1.00 90.12 305 LEU A O 1
ATOM 2102 N N . VAL A 1 306 ? 7.662 -12.788 -0.896 1.00 90.50 306 VAL A N 1
ATOM 2103 C CA . VAL A 1 306 ? 8.189 -14.095 -0.462 1.00 90.50 306 VAL A CA 1
ATOM 2104 C C . VAL A 1 306 ? 9.651 -14.292 -0.884 1.00 90.50 306 VAL A C 1
ATOM 2106 O O . VAL A 1 306 ? 10.383 -15.019 -0.221 1.00 90.50 306 VAL A O 1
ATOM 2109 N N . SER A 1 307 ? 10.103 -13.632 -1.955 1.00 91.25 307 SER A N 1
ATOM 2110 C CA . SER A 1 307 ? 11.503 -13.692 -2.397 1.00 91.25 307 SER A CA 1
ATOM 2111 C C . SER A 1 307 ? 12.473 -13.103 -1.367 1.00 91.25 307 SER A C 1
ATOM 2113 O O . SER A 1 307 ? 12.069 -12.315 -0.521 1.00 91.25 307 SER A O 1
ATOM 2115 N N . ASP A 1 308 ? 13.771 -13.387 -1.489 1.00 89.25 308 ASP A N 1
ATOM 2116 C CA . ASP A 1 308 ? 14.828 -12.748 -0.685 1.00 89.25 308 ASP A CA 1
ATOM 2117 C C . ASP A 1 308 ? 15.261 -11.370 -1.226 1.00 89.25 308 ASP A C 1
ATOM 2119 O O . ASP A 1 308 ? 16.287 -10.828 -0.816 1.00 89.25 308 ASP A O 1
ATOM 2123 N N . ALA A 1 309 ? 14.486 -10.764 -2.136 1.00 89.94 309 ALA A N 1
ATOM 2124 C CA . ALA A 1 309 ? 14.823 -9.470 -2.726 1.00 89.94 309 ALA A CA 1
ATOM 2125 C C . ALA A 1 309 ? 14.982 -8.369 -1.664 1.00 89.94 309 ALA A C 1
ATOM 2127 O O . ALA A 1 309 ? 14.328 -8.405 -0.620 1.00 89.94 309 ALA A O 1
ATOM 2128 N N . ASP A 1 310 ? 15.805 -7.363 -1.942 1.00 92.19 310 ASP A N 1
ATOM 2129 C CA . ASP A 1 310 ? 15.996 -6.232 -1.034 1.00 92.19 310 ASP A CA 1
ATOM 2130 C C . ASP A 1 310 ? 14.686 -5.434 -0.848 1.00 92.19 310 ASP A C 1
ATOM 2132 O O . ASP A 1 310 ? 13.927 -5.193 -1.790 1.00 92.19 310 ASP A O 1
ATOM 2136 N N . MET A 1 311 ? 14.430 -4.981 0.381 1.00 91.31 311 MET A N 1
ATOM 2137 C CA . MET A 1 311 ? 13.323 -4.081 0.710 1.00 91.31 311 MET A CA 1
ATOM 2138 C C . MET A 1 311 ? 13.423 -2.745 -0.038 1.00 91.31 311 MET A C 1
ATOM 2140 O O . MET A 1 311 ? 12.400 -2.095 -0.258 1.00 91.31 311 MET A O 1
ATOM 2144 N N . SER A 1 312 ? 14.628 -2.340 -0.458 1.00 92.44 312 SER A N 1
ATOM 2145 C CA . SER A 1 312 ? 14.825 -1.174 -1.326 1.00 92.44 312 SER A CA 1
ATOM 2146 C C . SER A 1 312 ? 14.148 -1.351 -2.693 1.00 92.44 312 SER A C 1
ATOM 2148 O O . SER A 1 312 ? 13.467 -0.435 -3.164 1.00 92.44 312 SER A O 1
ATOM 2150 N N . LEU A 1 313 ? 14.240 -2.549 -3.288 1.00 90.94 313 LEU A N 1
ATOM 2151 C CA . LEU A 1 313 ? 13.559 -2.888 -4.536 1.00 90.94 313 LEU A CA 1
ATOM 2152 C C . LEU A 1 313 ? 12.046 -2.861 -4.340 1.00 90.94 313 LEU A C 1
ATOM 2154 O O . LEU A 1 313 ? 11.345 -2.262 -5.149 1.00 90.94 313 LEU A O 1
ATOM 2158 N N . LEU A 1 314 ? 11.546 -3.439 -3.244 1.00 92.69 314 LEU A N 1
ATOM 2159 C CA . LEU A 1 314 ? 10.121 -3.394 -2.915 1.00 92.69 314 LEU A CA 1
ATOM 2160 C C . LEU A 1 314 ? 9.610 -1.949 -2.798 1.00 92.69 314 LEU A C 1
ATOM 2162 O O . LEU A 1 314 ? 8.589 -1.605 -3.389 1.00 92.69 314 LEU A O 1
ATOM 2166 N N . SER A 1 315 ? 10.342 -1.098 -2.075 1.00 93.62 315 SER A N 1
ATOM 2167 C CA . SER A 1 315 ? 10.019 0.324 -1.929 1.00 93.62 315 SER A CA 1
ATOM 2168 C C . SER A 1 315 ? 9.983 1.046 -3.279 1.00 93.62 315 SER A C 1
ATOM 2170 O O . SER A 1 315 ? 9.030 1.773 -3.568 1.00 93.62 315 SER A O 1
ATOM 2172 N N . SER A 1 316 ? 10.975 0.793 -4.140 1.00 92.62 316 SER A N 1
ATOM 2173 C CA . SER A 1 316 ? 11.037 1.342 -5.500 1.00 92.62 316 SER A CA 1
ATOM 2174 C C . SER A 1 316 ? 9.856 0.881 -6.356 1.00 92.62 316 SER A C 1
ATOM 2176 O O . SER A 1 316 ? 9.163 1.709 -6.944 1.00 92.62 316 SER A O 1
ATOM 2178 N N . VAL A 1 317 ? 9.560 -0.422 -6.368 1.00 91.38 317 VAL A N 1
ATOM 2179 C CA . VAL A 1 317 ? 8.430 -1.007 -7.105 1.00 91.38 317 VAL A CA 1
ATOM 2180 C C . VAL A 1 317 ? 7.111 -0.391 -6.647 1.00 91.38 317 VAL A C 1
ATOM 2182 O O . VAL A 1 317 ? 6.342 0.067 -7.487 1.00 91.38 317 VAL A O 1
ATOM 2185 N N . PHE A 1 318 ? 6.845 -0.334 -5.338 1.00 93.75 318 PHE A N 1
ATOM 2186 C CA . PHE A 1 318 ? 5.583 0.209 -4.826 1.00 93.75 318 PHE A CA 1
ATOM 2187 C C . PHE A 1 318 ? 5.445 1.704 -5.133 1.00 93.75 318 PHE A C 1
ATOM 2189 O O . PHE A 1 318 ? 4.380 2.148 -5.562 1.00 93.75 318 PHE A O 1
ATOM 2196 N N . SER A 1 319 ? 6.532 2.469 -4.988 1.00 92.62 319 SER A N 1
ATOM 2197 C CA . SER A 1 319 ? 6.560 3.895 -5.332 1.00 92.62 319 SER A CA 1
ATOM 2198 C C . SER A 1 319 ? 6.297 4.119 -6.822 1.00 92.62 319 SER A C 1
ATOM 2200 O O . SER A 1 319 ? 5.466 4.949 -7.186 1.00 92.62 319 SER A O 1
ATOM 2202 N N . ASN A 1 320 ? 6.968 3.363 -7.695 1.00 89.88 320 ASN A N 1
ATOM 2203 C CA . ASN A 1 320 ? 6.812 3.476 -9.145 1.00 89.88 320 ASN A CA 1
ATOM 2204 C C . ASN A 1 320 ? 5.415 3.049 -9.598 1.00 89.88 320 ASN A C 1
ATOM 2206 O O . ASN A 1 320 ? 4.826 3.712 -10.451 1.00 89.88 320 ASN A O 1
ATOM 2210 N N . LEU A 1 321 ? 4.858 1.996 -8.997 1.00 91.00 321 LEU A N 1
ATOM 2211 C CA . LEU A 1 321 ? 3.503 1.528 -9.272 1.00 91.00 321 LEU A CA 1
ATOM 2212 C C . LEU A 1 321 ? 2.465 2.595 -8.916 1.00 91.00 321 LEU A C 1
ATOM 2214 O O . LEU A 1 321 ? 1.625 2.945 -9.746 1.00 91.00 321 LEU A O 1
ATOM 2218 N N . MET A 1 322 ? 2.567 3.178 -7.718 1.00 93.38 322 MET A N 1
ATOM 2219 C CA . MET A 1 322 ? 1.635 4.217 -7.280 1.00 93.38 322 MET A CA 1
ATOM 2220 C C . MET A 1 322 ? 1.809 5.527 -8.053 1.00 93.38 322 MET A C 1
ATOM 2222 O O . MET A 1 322 ? 0.811 6.136 -8.438 1.00 93.38 322 MET A O 1
ATOM 2226 N N . ARG A 1 323 ? 3.044 5.925 -8.385 1.00 91.94 323 ARG A N 1
ATOM 2227 C CA . ARG A 1 323 ? 3.304 7.102 -9.230 1.00 91.94 323 ARG A CA 1
ATOM 2228 C C . ARG A 1 323 ? 2.742 6.926 -10.638 1.00 91.94 323 ARG A C 1
ATOM 2230 O O . ARG A 1 323 ? 2.089 7.829 -11.155 1.00 91.94 323 ARG A O 1
ATOM 2237 N N . SER A 1 324 ? 2.940 5.755 -11.239 1.00 87.69 324 SER A N 1
ATOM 2238 C CA . SER A 1 324 ? 2.417 5.453 -12.575 1.00 87.69 324 SER A CA 1
ATOM 2239 C C . SER A 1 324 ? 0.888 5.465 -12.585 1.00 87.69 324 SER A C 1
ATOM 2241 O O . SER A 1 324 ? 0.277 6.051 -13.478 1.00 87.69 324 SER A O 1
ATOM 2243 N N . ARG A 1 325 ? 0.253 4.918 -11.541 1.00 88.31 325 ARG A N 1
ATOM 2244 C CA . ARG A 1 325 ? -1.202 4.996 -11.356 1.00 88.31 325 ARG A CA 1
ATOM 2245 C C . ARG A 1 325 ? -1.690 6.436 -11.179 1.00 88.31 325 ARG A C 1
ATOM 2247 O O . ARG A 1 325 ? -2.715 6.802 -11.755 1.00 88.31 325 ARG A O 1
ATOM 2254 N N . ALA A 1 326 ? -0.995 7.248 -10.384 1.00 89.00 326 ALA A N 1
ATOM 2255 C CA . ALA A 1 326 ? -1.344 8.652 -10.179 1.00 89.00 326 ALA A CA 1
ATOM 2256 C C . ALA A 1 326 ? -1.262 9.443 -11.496 1.00 89.00 326 ALA A C 1
ATOM 2258 O O . ALA A 1 326 ? -2.217 10.141 -11.849 1.00 89.00 326 ALA A O 1
ATOM 2259 N N . ALA A 1 327 ? -0.187 9.250 -12.268 1.00 88.75 327 ALA A N 1
ATOM 2260 C CA . ALA A 1 327 ? -0.019 9.834 -13.597 1.00 88.75 327 ALA A CA 1
ATOM 2261 C C . ALA A 1 327 ? -1.141 9.398 -14.555 1.00 88.75 327 ALA A C 1
ATOM 2263 O O . ALA A 1 327 ? -1.764 10.241 -15.206 1.00 88.75 327 ALA A O 1
ATOM 2264 N N . LEU A 1 328 ? -1.477 8.103 -14.570 1.00 84.88 328 LEU A N 1
ATOM 2265 C CA . LEU A 1 328 ? -2.561 7.566 -15.390 1.00 84.88 328 LEU A CA 1
ATOM 2266 C C . LEU A 1 328 ? -3.924 8.160 -15.011 1.00 84.88 328 LEU A C 1
ATOM 2268 O O . LEU A 1 328 ? -4.676 8.596 -15.881 1.00 84.88 328 LEU A O 1
ATOM 2272 N N . ARG A 1 329 ? -4.248 8.242 -13.714 1.00 86.44 329 ARG A N 1
ATOM 2273 C CA . ARG A 1 329 ? -5.495 8.872 -13.245 1.00 86.44 329 ARG A CA 1
ATOM 2274 C C . ARG A 1 329 ? -5.562 10.344 -13.632 1.00 86.44 329 ARG A C 1
ATOM 2276 O O . ARG A 1 329 ? -6.610 10.802 -14.089 1.00 86.44 329 ARG A O 1
ATOM 2283 N N . GLN A 1 330 ? -4.464 11.082 -13.483 1.00 89.31 330 GLN A N 1
ATOM 2284 C CA . GLN A 1 330 ? -4.397 12.487 -13.881 1.00 89.31 330 GLN A CA 1
ATOM 2285 C C . GLN A 1 330 ? -4.651 12.644 -15.388 1.00 89.31 330 GLN A C 1
ATOM 2287 O O . GLN A 1 330 ? -5.364 13.556 -15.814 1.00 89.31 330 GLN A O 1
ATOM 2292 N N . GLN A 1 331 ? -4.116 11.734 -16.198 1.00 85.94 331 GLN A N 1
ATOM 2293 C CA . GLN A 1 331 ? -4.329 11.724 -17.638 1.00 85.94 331 GLN A CA 1
ATOM 2294 C C . GLN A 1 331 ? -5.779 11.374 -18.010 1.00 85.94 331 GLN A C 1
ATOM 2296 O O . GLN A 1 331 ? -6.398 12.095 -18.796 1.00 85.94 331 GLN A O 1
ATOM 2301 N N . GLN A 1 332 ? -6.361 10.336 -17.402 1.00 85.00 332 GLN A N 1
ATOM 2302 C CA . GLN A 1 332 ? -7.765 9.968 -17.616 1.00 85.00 332 GLN A CA 1
ATOM 2303 C C . GLN A 1 332 ? -8.713 11.117 -17.243 1.00 85.00 332 GLN A C 1
ATOM 2305 O O . GLN A 1 332 ? -9.678 11.386 -17.959 1.00 85.00 332 GLN A O 1
ATOM 2310 N N . GLN A 1 333 ? -8.425 11.853 -16.165 1.00 88.31 333 GLN A N 1
ATOM 2311 C CA . GLN A 1 333 ? -9.197 13.039 -15.790 1.00 88.31 333 GLN A CA 1
A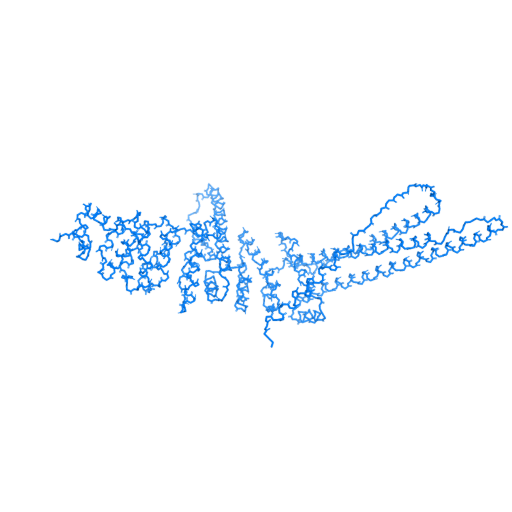TOM 2312 C C . GLN A 1 333 ? -9.105 14.151 -16.846 1.00 88.31 333 GLN A C 1
ATOM 2314 O O . GLN A 1 333 ? -10.132 14.745 -17.184 1.00 88.31 333 GLN A O 1
ATOM 2319 N N . LYS A 1 334 ? -7.915 14.407 -17.413 1.00 88.94 334 LYS A N 1
ATOM 2320 C CA . LYS A 1 334 ? -7.735 15.377 -18.511 1.00 88.94 334 LYS A CA 1
ATOM 2321 C C . LYS A 1 334 ? -8.522 14.968 -19.760 1.00 88.94 334 LYS A C 1
ATOM 2323 O O . LYS A 1 334 ? -9.244 15.799 -20.312 1.00 88.94 334 LYS A O 1
ATOM 2328 N N . GLN A 1 335 ? -8.458 13.696 -20.162 1.00 85.56 335 GLN A N 1
ATOM 2329 C CA . GLN A 1 335 ? -9.227 13.183 -21.304 1.00 85.56 335 GLN A CA 1
ATOM 2330 C C . GLN A 1 335 ? -10.742 13.284 -21.064 1.00 85.56 335 GLN A C 1
ATOM 2332 O O . GLN A 1 335 ? -11.475 13.758 -21.932 1.00 85.56 335 GLN A O 1
ATOM 2337 N N . GLN A 1 336 ? -11.227 12.943 -19.864 1.00 86.00 336 GLN A N 1
ATOM 2338 C CA . GLN A 1 336 ? -12.646 13.096 -19.523 1.00 86.00 336 GLN A CA 1
ATOM 2339 C C . GLN A 1 336 ? -13.103 14.562 -19.522 1.00 86.00 336 GLN A C 1
ATOM 2341 O O . GLN A 1 336 ? -14.237 14.846 -19.910 1.00 86.00 336 GLN A O 1
ATOM 2346 N N . GLN A 1 337 ? -12.261 15.507 -19.092 1.00 89.25 337 GLN A N 1
ATOM 2347 C CA . GLN A 1 337 ? -12.588 16.935 -19.155 1.00 89.25 337 GLN A CA 1
ATOM 2348 C C . GLN A 1 337 ? -12.666 17.438 -20.603 1.00 89.25 337 GLN A C 1
ATOM 2350 O O . GLN A 1 337 ? -13.624 18.136 -20.940 1.00 89.25 337 GLN A O 1
ATOM 2355 N N . GLN A 1 338 ? -11.733 17.034 -21.472 1.00 89.25 338 GLN A N 1
ATOM 2356 C CA . GLN A 1 338 ? -11.771 17.375 -22.900 1.00 89.25 338 GLN A CA 1
ATOM 2357 C C . GLN A 1 338 ? -13.003 16.780 -23.596 1.00 89.25 338 GLN A C 1
ATOM 2359 O O . GLN A 1 338 ? -13.723 17.496 -24.293 1.00 89.25 338 GLN A O 1
ATOM 2364 N N . GLN A 1 339 ? -13.320 15.507 -23.335 1.00 85.50 339 GLN A N 1
ATOM 2365 C CA . GLN A 1 339 ? -14.537 14.880 -23.856 1.00 85.50 339 GLN A CA 1
ATOM 2366 C C . GLN A 1 339 ? -15.806 15.563 -23.338 1.00 85.50 339 GLN A C 1
ATOM 2368 O O . GLN A 1 339 ? -16.751 15.750 -24.101 1.00 85.50 339 GLN A O 1
ATOM 2373 N N . LYS A 1 340 ? -15.851 15.976 -22.062 1.00 85.31 340 LYS A N 1
ATOM 2374 C CA . LYS A 1 340 ? -16.989 16.734 -21.518 1.00 85.31 340 LYS A CA 1
ATOM 2375 C C . LYS A 1 340 ? -17.147 18.089 -22.205 1.00 85.31 340 LYS A C 1
ATOM 2377 O O . LYS A 1 340 ? -18.280 18.443 -22.511 1.00 85.31 340 LYS A O 1
ATOM 2382 N N . GLN A 1 341 ? -16.061 18.810 -22.495 1.00 89.56 341 GLN A N 1
ATOM 2383 C CA . GLN A 1 341 ? -16.126 20.076 -23.239 1.00 89.56 341 GLN A CA 1
ATOM 2384 C C . GLN A 1 341 ? -16.626 19.873 -24.677 1.00 89.56 341 GLN A C 1
ATOM 2386 O O . GLN A 1 341 ? -17.531 20.589 -25.109 1.00 89.56 341 GLN A O 1
ATOM 2391 N N . GLN A 1 342 ? -16.133 18.852 -25.390 1.00 87.00 342 GLN A N 1
ATOM 2392 C CA . GLN A 1 342 ? -16.624 18.516 -26.734 1.00 87.00 342 GLN A CA 1
ATOM 2393 C C . GLN A 1 342 ? -18.091 18.066 -26.716 1.00 87.00 342 GLN A C 1
ATOM 2395 O O . GLN A 1 342 ? -18.892 18.533 -27.525 1.00 87.00 342 GLN A O 1
ATOM 2400 N N . GLN A 1 343 ? -18.489 17.229 -25.749 1.00 82.69 343 GLN A N 1
ATOM 2401 C CA . GLN A 1 343 ? -19.889 16.839 -25.575 1.00 82.69 343 GLN A CA 1
ATOM 2402 C C . GLN A 1 343 ? -20.774 18.023 -25.200 1.00 82.69 343 GLN A C 1
ATOM 2404 O O . GLN A 1 343 ? -21.943 18.012 -25.556 1.00 82.69 343 GLN A O 1
ATOM 2409 N N . GLN A 1 344 ? -20.284 19.030 -24.476 1.00 85.81 344 GLN A N 1
ATOM 2410 C CA . GLN A 1 344 ? -21.088 20.203 -24.131 1.00 85.81 344 GLN A CA 1
ATOM 2411 C C . GLN A 1 344 ? -21.330 21.092 -25.361 1.00 85.81 344 GLN A C 1
ATOM 2413 O O . GLN A 1 344 ? -22.450 21.572 -25.538 1.00 85.81 344 GLN A O 1
ATOM 2418 N N . GLN A 1 345 ? -20.341 21.210 -26.258 1.00 84.75 345 GLN A N 1
ATOM 2419 C CA . GLN A 1 345 ? -20.508 21.855 -27.568 1.00 84.75 345 GLN A CA 1
ATOM 2420 C C . GLN A 1 345 ? -21.460 21.061 -28.476 1.00 84.75 345 GLN A C 1
ATOM 2422 O O . GLN A 1 345 ? -22.389 21.632 -29.045 1.00 84.75 345 GLN A O 1
ATOM 2427 N N . GLN A 1 346 ? -21.314 19.733 -28.547 1.00 81.00 346 GLN A N 1
ATOM 2428 C CA . GLN A 1 346 ? -22.230 18.889 -29.321 1.00 81.00 346 GLN A CA 1
ATOM 2429 C C . GLN A 1 346 ? -23.633 18.822 -28.710 1.00 81.00 346 GLN A C 1
ATOM 2431 O O . GLN A 1 346 ? -24.605 18.797 -29.452 1.00 81.00 346 GLN A O 1
ATOM 2436 N N . LYS A 1 347 ? -23.793 18.849 -27.381 1.00 70.94 347 LYS A N 1
ATOM 2437 C CA . LYS A 1 347 ? -25.109 18.848 -26.718 1.00 70.94 347 LYS A CA 1
ATOM 2438 C C . LYS A 1 347 ? -25.894 20.131 -26.946 1.00 70.94 347 LYS A C 1
ATOM 2440 O O . LYS A 1 347 ? -27.116 20.046 -26.951 1.00 70.94 347 LYS A O 1
ATOM 2445 N N . GLN A 1 348 ? -25.246 21.276 -27.177 1.00 73.00 348 GLN A N 1
ATOM 2446 C CA . GLN A 1 348 ? -25.957 22.458 -27.679 1.00 73.00 348 GLN A CA 1
ATOM 2447 C C . GLN A 1 348 ? -26.540 22.226 -29.083 1.00 73.00 348 GLN A C 1
ATOM 2449 O O . GLN A 1 348 ? -27.574 22.803 -29.398 1.00 73.00 348 GLN A O 1
ATOM 2454 N N . GLN A 1 349 ? -25.951 21.338 -29.893 1.00 68.94 349 GLN A N 1
ATOM 2455 C CA . GLN A 1 349 ? -26.495 20.945 -31.201 1.00 68.94 349 GLN A CA 1
ATOM 2456 C C . GLN A 1 349 ? -27.426 19.715 -31.146 1.00 68.94 349 GLN A C 1
ATOM 2458 O O . GLN A 1 349 ? -28.337 19.604 -31.958 1.00 68.94 349 GLN A O 1
ATOM 2463 N N . GLN A 1 350 ? -27.248 18.804 -30.182 1.00 63.69 350 GLN A N 1
ATOM 2464 C CA . GLN A 1 350 ? -27.963 17.520 -30.084 1.00 63.69 350 GLN A CA 1
ATOM 2465 C C . GLN A 1 350 ? -29.013 17.441 -28.965 1.00 63.69 350 GLN A C 1
ATOM 2467 O O . GLN A 1 350 ? -29.598 16.374 -28.767 1.00 63.69 350 GLN A O 1
ATOM 2472 N N . GLN A 1 351 ? -29.324 18.531 -28.250 1.00 58.84 351 GLN A N 1
ATOM 2473 C CA . GLN A 1 351 ? -30.387 18.537 -27.226 1.00 58.84 351 GLN A CA 1
ATOM 2474 C C . GLN A 1 351 ? -31.785 18.161 -27.761 1.00 58.84 351 GLN A C 1
ATOM 2476 O O . GLN A 1 351 ? -32.708 18.004 -26.968 1.00 58.84 351 GLN A O 1
ATOM 2481 N N . GLN A 1 352 ? -31.940 17.939 -29.071 1.00 55.31 352 GLN A N 1
ATOM 2482 C CA . GLN A 1 352 ? -33.139 17.348 -29.660 1.00 55.31 352 GLN A CA 1
ATOM 2483 C C . GLN A 1 352 ? -33.107 15.829 -29.897 1.00 55.31 352 GLN A C 1
ATOM 2485 O O . GLN A 1 352 ? -34.171 15.309 -30.219 1.00 55.31 352 GLN A O 1
ATOM 2490 N N . GLN A 1 353 ? -31.993 15.087 -29.743 1.00 55.72 353 GLN A N 1
ATOM 2491 C CA . GLN A 1 353 ? -31.990 13.697 -30.240 1.00 55.72 353 GLN A CA 1
ATOM 2492 C C . GLN A 1 353 ? -31.549 12.517 -29.379 1.00 55.72 353 GLN A C 1
ATOM 2494 O O . GLN A 1 353 ? -31.946 11.431 -29.788 1.00 55.72 353 GLN A O 1
ATOM 2499 N N . GLN A 1 354 ? -30.839 12.580 -28.241 1.00 53.38 354 GLN A N 1
ATOM 2500 C CA . GLN A 1 354 ? -30.506 11.284 -27.603 1.00 53.38 354 GLN A CA 1
ATOM 2501 C C . GLN A 1 354 ? -30.117 11.289 -26.119 1.00 53.38 354 GLN A C 1
ATOM 2503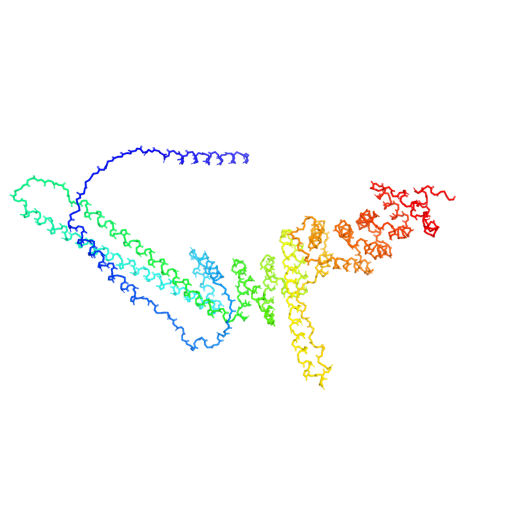 O O . GLN A 1 354 ? -29.079 11.800 -25.704 1.00 53.38 354 GLN A O 1
ATOM 2508 N N . GLN A 1 355 ? -30.941 10.590 -25.331 1.00 53.69 355 GLN A N 1
ATOM 2509 C CA . GLN A 1 355 ? -30.704 10.197 -23.938 1.00 53.69 355 GLN A CA 1
ATOM 2510 C C . GLN A 1 355 ? -30.210 8.738 -23.779 1.00 53.69 355 GLN A C 1
ATOM 2512 O O . GLN A 1 355 ? -30.067 8.288 -22.649 1.00 53.69 355 GLN A O 1
ATOM 2517 N N . GLN A 1 356 ? -29.904 7.988 -24.851 1.00 55.41 356 GLN A N 1
ATOM 2518 C CA . GLN A 1 356 ? -29.707 6.524 -24.750 1.00 55.41 356 GLN A CA 1
ATOM 2519 C C . GLN A 1 356 ? -28.270 5.961 -24.855 1.00 55.41 356 GLN A C 1
ATOM 2521 O O . GLN A 1 356 ? -28.102 4.775 -24.605 1.00 55.41 356 GLN A O 1
ATOM 2526 N N . GLN A 1 357 ? -27.208 6.736 -25.122 1.00 57.31 357 GLN A N 1
ATOM 2527 C CA . GLN A 1 357 ? -25.854 6.153 -25.316 1.00 57.31 357 GLN A CA 1
ATOM 2528 C C . GLN A 1 357 ? -24.874 6.238 -24.125 1.00 57.31 357 GLN A C 1
ATOM 2530 O O . GLN A 1 357 ? -23.708 5.874 -24.250 1.00 57.31 357 GLN A O 1
ATOM 2535 N N . LYS A 1 358 ? -25.295 6.668 -22.929 1.00 56.47 358 LYS A N 1
ATOM 2536 C CA . LYS A 1 358 ? -24.356 6.940 -21.817 1.00 56.47 358 LYS A CA 1
ATOM 2537 C C . LYS A 1 358 ? -23.872 5.735 -20.982 1.00 56.47 358 LYS A C 1
ATOM 2539 O O . LYS A 1 358 ? -23.278 5.964 -19.934 1.00 56.47 358 LYS A O 1
ATOM 2544 N N . GLN A 1 359 ? -24.083 4.484 -21.404 1.00 54.94 359 GLN A N 1
ATOM 2545 C CA . GLN A 1 359 ? -23.803 3.308 -20.554 1.00 54.94 359 GLN A CA 1
ATOM 2546 C C . GLN A 1 359 ? -22.625 2.395 -20.948 1.00 54.94 359 GLN A C 1
ATOM 2548 O O . GLN A 1 359 ? -22.345 1.478 -20.184 1.00 54.94 359 GLN A O 1
ATOM 2553 N N . GLN A 1 360 ? -21.898 2.604 -22.054 1.00 53.91 360 GLN A N 1
ATOM 2554 C CA . GLN A 1 360 ? -20.966 1.563 -22.545 1.00 53.91 360 GLN A CA 1
ATOM 2555 C C . GLN A 1 360 ? -19.454 1.805 -22.435 1.00 53.91 360 GLN A C 1
ATOM 2557 O O . GLN A 1 360 ? -18.695 0.910 -22.789 1.00 53.91 360 GLN A O 1
ATOM 2562 N N . GLN A 1 361 ? -18.973 2.917 -21.880 1.00 56.12 361 GLN A N 1
ATOM 2563 C CA . GLN A 1 361 ? -17.535 3.060 -21.599 1.00 56.12 361 GLN A CA 1
ATOM 2564 C C . GLN A 1 361 ? -17.268 2.867 -20.106 1.00 56.12 361 GLN A C 1
ATOM 2566 O O . GLN A 1 361 ? -17.246 3.826 -19.336 1.00 56.12 361 GLN A O 1
ATOM 2571 N N . ARG A 1 362 ? -17.099 1.602 -19.692 1.00 56.72 362 ARG A N 1
ATOM 2572 C CA . ARG A 1 362 ? -16.478 1.281 -18.402 1.00 56.72 362 ARG A CA 1
ATOM 2573 C C . ARG A 1 362 ? -14.966 1.508 -18.571 1.00 56.72 362 ARG A C 1
ATOM 2575 O O . ARG A 1 362 ? -14.397 0.917 -19.487 1.00 56.72 362 ARG A O 1
ATOM 2582 N N . PRO A 1 363 ? -14.330 2.372 -17.763 1.00 64.06 363 PRO A N 1
ATOM 2583 C CA . PRO A 1 363 ? -12.881 2.543 -17.784 1.00 64.06 363 PRO A CA 1
ATOM 2584 C C . PRO A 1 363 ? -12.194 1.184 -17.611 1.00 64.06 363 PRO A C 1
ATOM 2586 O O . PRO A 1 363 ? -12.616 0.392 -16.770 1.00 64.06 363 PRO A O 1
ATOM 2589 N N . LEU A 1 364 ? -11.178 0.900 -18.426 1.00 64.75 364 LEU A N 1
ATOM 2590 C CA . LEU A 1 364 ? -10.303 -0.247 -18.198 1.00 64.75 364 LEU A CA 1
ATOM 2591 C C . LEU A 1 364 ? -9.427 0.073 -16.979 1.00 64.75 364 LEU A C 1
ATOM 2593 O O . LEU A 1 364 ? -8.639 1.021 -17.014 1.00 64.75 364 LEU A O 1
ATOM 2597 N N . ASP A 1 365 ? -9.600 -0.688 -15.900 1.00 72.38 365 ASP A N 1
ATOM 2598 C CA . ASP A 1 365 ? -8.830 -0.542 -14.665 1.00 72.38 365 ASP A CA 1
ATOM 2599 C C . ASP A 1 365 ? -7.496 -1.297 -14.800 1.00 72.38 365 ASP A C 1
ATOM 2601 O O . ASP A 1 365 ? -7.390 -2.477 -14.470 1.00 72.38 365 ASP A O 1
ATOM 2605 N N . TYR A 1 366 ? -6.477 -0.617 -15.334 1.00 79.44 366 TYR A N 1
ATOM 2606 C CA . TYR A 1 366 ? -5.092 -1.104 -15.331 1.00 79.44 366 TYR A CA 1
ATOM 2607 C C . TYR A 1 366 ? -4.396 -0.784 -13.997 1.00 79.44 366 TYR A C 1
ATOM 2609 O O . TYR A 1 366 ? -4.587 0.297 -13.424 1.00 79.44 366 TYR A O 1
ATOM 2617 N N . GLY A 1 367 ? -3.561 -1.716 -13.528 1.00 84.38 367 GLY A N 1
ATOM 2618 C CA . GLY A 1 367 ? -2.798 -1.613 -12.285 1.00 84.38 367 GLY A CA 1
ATOM 2619 C C . GLY A 1 367 ? -3.593 -1.927 -11.012 1.00 84.38 367 GLY A C 1
ATOM 2620 O O . GLY A 1 367 ? -4.819 -2.011 -10.997 1.00 84.38 367 GLY A O 1
ATOM 2621 N N . ILE A 1 368 ? -2.873 -2.072 -9.900 1.00 90.75 368 ILE A N 1
ATOM 2622 C CA . ILE A 1 368 ? -3.456 -2.362 -8.582 1.00 90.75 368 ILE A CA 1
ATOM 2623 C C . ILE A 1 368 ? -3.957 -1.086 -7.893 1.00 90.75 368 ILE A C 1
ATOM 2625 O O . ILE A 1 368 ? -3.328 -0.025 -8.002 1.00 90.75 368 ILE A O 1
ATOM 2629 N N . SER A 1 369 ? -5.094 -1.149 -7.192 1.00 94.00 369 SER A N 1
ATOM 2630 C CA . SER A 1 369 ? -5.536 -0.028 -6.354 1.00 94.00 369 SER A CA 1
ATOM 2631 C C . SER A 1 369 ? -4.688 0.119 -5.088 1.00 94.00 369 SER A C 1
ATOM 2633 O O . SER A 1 369 ? -4.064 -0.852 -4.666 1.00 94.00 369 SER A O 1
ATOM 2635 N N . PRO A 1 370 ? -4.601 1.315 -4.475 1.00 95.38 370 PRO A N 1
ATOM 2636 C CA . PRO A 1 370 ? -3.921 1.464 -3.192 1.00 95.38 370 PRO A CA 1
ATOM 2637 C C . PRO A 1 370 ? -4.524 0.552 -2.113 1.00 95.38 370 PRO A C 1
ATOM 2639 O O . PRO A 1 370 ? -3.790 -0.016 -1.305 1.00 95.38 370 PRO A O 1
ATOM 2642 N N . GLU A 1 371 ? -5.847 0.367 -2.134 1.00 96.62 371 GLU A N 1
ATOM 2643 C CA . GLU A 1 371 ? -6.568 -0.559 -1.263 1.00 96.62 371 GLU A CA 1
ATOM 2644 C C . GLU A 1 371 ? -6.153 -2.011 -1.523 1.00 96.62 371 GLU A C 1
ATOM 2646 O O . GLU A 1 371 ? -5.846 -2.744 -0.581 1.00 96.62 371 GLU A O 1
ATOM 2651 N N . ASP A 1 372 ? -6.093 -2.415 -2.793 1.00 95.44 372 ASP A N 1
ATOM 2652 C CA . ASP A 1 372 ? -5.717 -3.776 -3.181 1.00 95.44 372 ASP A CA 1
ATOM 2653 C C . ASP A 1 372 ? -4.228 -4.038 -2.925 1.00 95.44 372 ASP A C 1
ATOM 2655 O O . ASP A 1 372 ? -3.884 -5.130 -2.490 1.00 95.44 372 ASP A O 1
ATOM 2659 N N . LEU A 1 373 ? -3.339 -3.046 -3.071 1.00 96.06 373 LEU A N 1
ATOM 2660 C CA . LEU A 1 373 ? -1.920 -3.166 -2.704 1.00 96.06 373 LEU A CA 1
ATOM 2661 C C . LEU A 1 373 ? -1.766 -3.461 -1.207 1.00 96.06 373 LEU A C 1
ATOM 2663 O O . LEU A 1 373 ? -1.038 -4.380 -0.813 1.00 96.06 373 LEU A O 1
ATOM 2667 N N . LEU A 1 374 ? -2.461 -2.690 -0.369 1.00 96.81 374 LEU A N 1
ATOM 2668 C CA . LEU A 1 374 ? -2.470 -2.879 1.079 1.00 96.81 374 LEU A CA 1
ATOM 2669 C C . LEU A 1 374 ? -3.056 -4.245 1.458 1.00 96.81 374 LEU A C 1
ATOM 2671 O O . LEU A 1 374 ? -2.474 -4.946 2.286 1.00 96.81 374 LEU A O 1
ATOM 2675 N N . LEU A 1 375 ? -4.166 -4.651 0.833 1.00 96.81 375 LEU A N 1
ATOM 2676 C CA . LEU A 1 375 ? -4.795 -5.951 1.077 1.00 96.81 375 LEU A CA 1
ATOM 2677 C C . LEU A 1 375 ? -3.946 -7.119 0.588 1.00 96.81 375 LEU A C 1
ATOM 2679 O O . LEU A 1 375 ? -3.844 -8.112 1.299 1.00 96.81 375 LEU A O 1
ATOM 2683 N N . CYS A 1 376 ? -3.303 -7.012 -0.572 1.00 95.31 376 CYS A N 1
ATOM 2684 C CA . CYS A 1 376 ? -2.379 -8.025 -1.076 1.00 95.31 376 CYS A CA 1
ATOM 2685 C C . CYS A 1 376 ? -1.213 -8.215 -0.115 1.00 95.31 376 CYS A C 1
ATOM 2687 O O . CYS A 1 376 ? -0.889 -9.341 0.246 1.00 95.31 376 CYS A O 1
ATOM 2689 N N . THR A 1 377 ? -0.631 -7.111 0.358 1.00 96.25 377 THR A N 1
ATOM 2690 C CA . THR A 1 377 ? 0.454 -7.142 1.346 1.00 96.25 377 THR A CA 1
ATOM 2691 C C . THR A 1 377 ? -0.028 -7.742 2.673 1.00 96.25 377 THR A C 1
ATOM 2693 O O . THR A 1 377 ? 0.675 -8.534 3.300 1.00 96.25 377 THR A O 1
ATOM 2696 N N . TYR A 1 378 ? -1.247 -7.414 3.105 1.00 97.12 378 TYR A N 1
ATOM 2697 C CA . TYR A 1 378 ? -1.850 -7.958 4.323 1.00 97.12 378 TYR A CA 1
ATOM 2698 C C . TYR A 1 378 ? -2.188 -9.454 4.224 1.00 97.12 378 TYR A C 1
ATOM 2700 O O . TYR A 1 378 ? -1.969 -10.197 5.173 1.00 97.12 378 TYR A O 1
ATOM 2708 N N . ASN A 1 379 ? -2.695 -9.917 3.083 1.00 95.88 379 ASN A N 1
ATOM 2709 C CA . ASN A 1 379 ? -3.167 -11.292 2.902 1.00 95.88 379 ASN A CA 1
ATOM 2710 C C . ASN A 1 379 ? -2.047 -12.289 2.578 1.00 95.88 379 ASN A C 1
ATOM 2712 O O . ASN A 1 379 ? -2.333 -13.450 2.282 1.00 95.88 379 ASN A O 1
ATOM 2716 N N . LEU A 1 380 ? -0.781 -11.874 2.644 1.00 92.88 380 LEU A N 1
ATOM 2717 C CA . LEU A 1 380 ? 0.329 -12.780 2.396 1.00 92.88 380 LEU A CA 1
ATOM 2718 C C . LEU A 1 380 ? 0.365 -13.943 3.392 1.00 92.88 380 LEU A C 1
ATOM 2720 O O . LEU A 1 380 ? 0.371 -13.714 4.607 1.00 92.88 380 LEU A O 1
ATOM 2724 N N . PRO A 1 381 ? 0.475 -15.190 2.907 1.00 90.50 381 PRO A N 1
ATOM 2725 C CA . PRO A 1 381 ? 0.762 -16.320 3.770 1.00 90.50 381 PRO A CA 1
ATOM 2726 C C . PRO A 1 381 ? 2.218 -16.224 4.248 1.00 90.50 381 PRO A C 1
ATOM 2728 O O . PRO A 1 381 ? 3.152 -16.479 3.495 1.00 90.50 381 PRO A O 1
ATOM 2731 N N . CYS A 1 382 ? 2.415 -15.850 5.513 1.00 90.81 382 CYS A N 1
ATOM 2732 C CA . CYS A 1 382 ? 3.739 -15.731 6.133 1.00 90.81 382 CYS A CA 1
ATOM 2733 C C . CYS A 1 382 ? 3.903 -16.752 7.276 1.00 90.81 382 CYS A C 1
ATOM 2735 O O . CYS A 1 382 ? 3.738 -16.397 8.457 1.00 90.81 382 CYS A O 1
ATOM 2737 N N . PRO A 1 383 ? 4.193 -18.033 6.966 1.00 91.44 383 PRO A N 1
ATOM 2738 C CA . PRO A 1 383 ? 4.372 -19.068 7.984 1.00 91.44 383 PRO A CA 1
ATOM 2739 C C . PRO A 1 383 ? 5.554 -18.764 8.918 1.00 91.44 383 PRO A C 1
ATOM 2741 O O . PRO A 1 383 ? 5.461 -18.981 10.133 1.00 91.44 383 PRO A O 1
ATOM 2744 N N . SER A 1 384 ? 6.642 -18.193 8.395 1.00 93.94 384 SER A N 1
ATOM 2745 C CA . SER A 1 384 ? 7.851 -17.910 9.168 1.00 93.94 384 SER A CA 1
ATOM 2746 C C . SER A 1 384 ? 7.834 -16.537 9.856 1.00 93.94 384 SER A C 1
ATOM 2748 O O . SER A 1 384 ? 7.150 -15.589 9.465 1.00 93.94 384 SER A O 1
ATOM 2750 N N . VAL A 1 385 ? 8.644 -16.397 10.912 1.00 93.00 385 VAL A N 1
ATOM 2751 C CA . VAL A 1 385 ? 8.849 -15.105 11.595 1.00 93.00 385 VAL A CA 1
ATOM 2752 C C . VAL A 1 385 ? 9.552 -14.094 10.681 1.00 93.00 385 VAL A C 1
ATOM 2754 O O . VAL A 1 385 ? 9.273 -12.899 10.781 1.00 93.00 385 VAL A O 1
ATOM 2757 N N . ALA A 1 386 ? 10.453 -14.552 9.806 1.00 92.56 386 ALA A N 1
ATOM 2758 C CA . ALA A 1 386 ? 11.174 -13.697 8.865 1.00 92.56 386 ALA A CA 1
ATOM 2759 C C . ALA A 1 386 ? 10.221 -13.083 7.828 1.00 92.56 386 ALA A C 1
ATOM 2761 O O . ALA A 1 386 ? 10.200 -11.862 7.675 1.00 92.56 386 ALA A O 1
ATOM 2762 N N . GLU A 1 387 ? 9.352 -13.896 7.221 1.00 92.44 387 GLU A N 1
ATOM 2763 C CA . GLU A 1 387 ? 8.326 -13.421 6.284 1.00 92.44 387 GLU A CA 1
ATOM 2764 C C . GLU A 1 387 ? 7.348 -12.463 6.968 1.00 92.44 387 GLU A C 1
ATOM 2766 O O . GLU A 1 387 ? 7.070 -11.400 6.429 1.00 92.44 387 GLU A O 1
ATOM 2771 N N . ARG A 1 388 ? 6.903 -12.744 8.205 1.00 94.19 388 ARG A N 1
ATOM 2772 C CA . ARG A 1 388 ? 6.048 -11.798 8.953 1.00 94.19 388 ARG A CA 1
ATOM 2773 C C . ARG A 1 388 ? 6.735 -10.456 9.206 1.00 94.19 388 ARG A C 1
ATOM 2775 O O . ARG A 1 388 ? 6.085 -9.414 9.174 1.00 94.19 388 ARG A O 1
ATOM 2782 N N . ARG A 1 389 ? 8.047 -10.446 9.470 1.00 94.81 389 ARG A N 1
ATOM 2783 C CA . ARG A 1 389 ? 8.817 -9.194 9.608 1.00 94.81 389 ARG A CA 1
ATOM 2784 C C . ARG A 1 389 ? 8.898 -8.443 8.282 1.00 94.81 389 ARG A C 1
ATOM 2786 O O . ARG A 1 389 ? 8.762 -7.222 8.288 1.00 94.81 389 ARG A O 1
ATOM 2793 N N . ARG A 1 390 ? 9.082 -9.164 7.176 1.00 94.25 390 ARG A N 1
ATOM 2794 C CA . ARG A 1 390 ? 9.130 -8.617 5.818 1.00 94.25 390 ARG A CA 1
ATOM 2795 C C . ARG A 1 390 ? 7.782 -8.042 5.387 1.00 94.25 390 ARG A C 1
ATOM 2797 O O . ARG A 1 390 ? 7.727 -6.883 4.996 1.00 94.25 390 ARG A O 1
ATOM 2804 N N . GLN A 1 391 ? 6.692 -8.781 5.588 1.00 95.81 391 GLN A N 1
ATOM 2805 C CA . GLN A 1 391 ? 5.314 -8.316 5.410 1.00 95.81 391 GLN A CA 1
ATOM 2806 C C . GLN A 1 391 ? 5.055 -7.030 6.199 1.00 95.81 391 GLN A C 1
ATOM 2808 O O . GLN A 1 391 ? 4.481 -6.067 5.698 1.00 95.81 391 GLN A O 1
ATOM 2813 N N . ALA A 1 392 ? 5.532 -6.982 7.440 1.00 95.88 392 ALA A N 1
ATOM 2814 C CA . ALA A 1 392 ? 5.383 -5.805 8.269 1.00 95.88 392 ALA A CA 1
ATOM 2815 C C . ALA A 1 392 ? 6.170 -4.593 7.768 1.00 95.88 392 ALA A C 1
ATOM 2817 O O . ALA A 1 392 ? 5.684 -3.469 7.851 1.00 95.88 392 ALA A O 1
ATOM 2818 N N . ALA A 1 393 ? 7.381 -4.816 7.261 1.00 95.50 393 ALA A N 1
ATOM 2819 C CA . ALA A 1 393 ? 8.175 -3.771 6.633 1.00 95.50 393 ALA A CA 1
ATOM 2820 C C . ALA A 1 393 ? 7.531 -3.295 5.319 1.00 95.50 393 ALA A C 1
ATOM 2822 O O . ALA A 1 393 ? 7.532 -2.102 5.039 1.00 95.50 393 ALA A O 1
ATOM 2823 N N . ALA A 1 394 ? 6.912 -4.197 4.556 1.00 95.88 394 ALA A N 1
ATOM 2824 C CA . ALA A 1 394 ? 6.161 -3.869 3.349 1.00 95.88 394 ALA A CA 1
ATOM 2825 C C . ALA A 1 394 ? 4.922 -3.008 3.634 1.00 95.88 394 ALA A C 1
ATOM 2827 O O . ALA A 1 394 ? 4.681 -2.028 2.933 1.00 95.88 394 ALA A O 1
ATOM 2828 N N . LEU A 1 395 ? 4.164 -3.316 4.693 1.00 96.50 395 LEU A N 1
ATOM 2829 C CA . LEU A 1 395 ? 3.056 -2.464 5.139 1.00 96.50 395 LEU A CA 1
ATOM 2830 C C . LEU A 1 395 ? 3.551 -1.111 5.656 1.00 96.50 395 LEU A C 1
ATOM 2832 O O . LEU A 1 395 ? 2.937 -0.094 5.349 1.00 96.50 395 LEU A O 1
ATOM 2836 N N . ASP A 1 396 ? 4.671 -1.075 6.385 1.00 95.81 396 ASP A N 1
ATOM 2837 C CA . ASP A 1 396 ? 5.293 0.188 6.802 1.00 95.81 396 ASP A CA 1
ATOM 2838 C C . ASP A 1 396 ? 5.699 1.036 5.574 1.00 95.81 396 ASP A C 1
ATOM 2840 O O . ASP A 1 396 ? 5.510 2.250 5.597 1.00 95.81 396 ASP A O 1
ATOM 2844 N N . ILE A 1 397 ? 6.185 0.419 4.487 1.00 95.38 397 ILE A N 1
ATOM 2845 C CA . ILE A 1 397 ? 6.450 1.101 3.207 1.00 95.38 397 ILE A CA 1
ATOM 2846 C C . ILE A 1 397 ? 5.149 1.625 2.594 1.00 95.38 397 ILE A C 1
ATOM 2848 O O . ILE A 1 397 ? 5.102 2.793 2.224 1.00 95.38 397 ILE A O 1
ATOM 2852 N N . CYS A 1 398 ? 4.086 0.814 2.524 1.00 95.75 398 CYS A N 1
ATOM 2853 C CA . CYS A 1 398 ? 2.791 1.252 1.985 1.00 95.75 398 CYS A CA 1
ATOM 2854 C C . CYS A 1 398 ? 2.223 2.450 2.755 1.00 95.75 398 CYS A C 1
ATOM 2856 O O . CYS A 1 398 ? 1.696 3.377 2.150 1.00 95.75 398 CYS A O 1
ATOM 2858 N N . LEU A 1 399 ? 2.357 2.451 4.084 1.00 95.88 399 LEU A N 1
ATOM 2859 C CA . LEU A 1 399 ? 2.006 3.604 4.908 1.00 95.88 399 LEU A CA 1
ATOM 2860 C C . LEU A 1 399 ? 2.948 4.781 4.657 1.00 95.88 399 LEU A C 1
ATOM 2862 O O . LEU A 1 399 ? 2.494 5.913 4.630 1.00 95.88 399 LEU A O 1
ATOM 2866 N N . GLY A 1 400 ? 4.240 4.533 4.437 1.00 95.00 400 GLY A N 1
ATOM 2867 C CA . GLY A 1 400 ? 5.200 5.564 4.045 1.00 95.00 400 GLY A CA 1
ATOM 2868 C C . GLY A 1 400 ? 4.773 6.322 2.790 1.00 95.00 400 GLY A C 1
ATOM 2869 O O . GLY A 1 400 ? 4.898 7.540 2.747 1.00 95.00 400 GLY A O 1
ATOM 2870 N N . LEU A 1 401 ? 4.171 5.627 1.822 1.00 95.06 401 LEU A N 1
ATOM 2871 C CA . LEU A 1 401 ? 3.661 6.220 0.583 1.00 95.06 401 LEU A CA 1
ATOM 2872 C C . LEU A 1 401 ? 2.479 7.185 0.776 1.00 95.06 401 LEU A C 1
ATOM 2874 O O . LEU A 1 401 ? 2.090 7.836 -0.190 1.00 95.06 401 LEU A O 1
ATOM 2878 N N . THR A 1 402 ? 1.921 7.329 1.982 1.00 95.31 402 THR A N 1
ATOM 2879 C CA . THR A 1 402 ? 0.970 8.417 2.274 1.00 95.31 402 THR A CA 1
ATOM 2880 C C . THR A 1 402 ? 1.653 9.777 2.430 1.00 95.31 402 THR A C 1
ATOM 2882 O O . THR A 1 402 ? 0.975 10.792 2.545 1.00 95.31 402 THR A O 1
ATOM 2885 N N . GLY A 1 403 ? 2.990 9.814 2.493 1.00 92.38 403 GLY A N 1
ATOM 2886 C CA . GLY A 1 403 ? 3.766 11.033 2.733 1.00 92.38 403 GLY A CA 1
ATOM 2887 C C . GLY A 1 403 ? 3.736 11.523 4.187 1.00 92.38 403 GLY A C 1
ATOM 2888 O O . GLY A 1 403 ? 4.447 12.464 4.526 1.00 92.38 403 GLY A O 1
ATOM 2889 N N . ALA A 1 404 ? 2.961 10.882 5.069 1.00 89.50 404 ALA A N 1
ATOM 2890 C CA . ALA A 1 404 ? 2.815 11.309 6.462 1.00 89.50 404 ALA A CA 1
ATOM 2891 C C . ALA A 1 404 ? 3.908 10.764 7.398 1.00 89.50 404 ALA A C 1
ATOM 2893 O O . ALA A 1 404 ? 4.101 11.282 8.499 1.00 89.50 404 ALA A O 1
ATOM 2894 N N . LEU A 1 405 ? 4.627 9.709 6.992 1.00 87.19 405 LEU A N 1
ATOM 2895 C CA . LEU A 1 405 ? 5.698 9.142 7.810 1.00 87.19 405 LEU A CA 1
ATOM 2896 C C . LEU A 1 405 ? 7.008 9.926 7.615 1.00 87.19 405 LEU A C 1
ATOM 2898 O O . LEU A 1 405 ? 7.396 10.194 6.478 1.00 87.19 405 LEU A O 1
ATOM 2902 N N . PRO A 1 406 ? 7.782 10.167 8.692 1.00 82.00 406 PRO A N 1
ATOM 2903 C CA . PRO A 1 406 ? 9.088 10.821 8.590 1.00 82.00 406 PRO A CA 1
ATOM 2904 C C . PRO A 1 406 ? 10.109 10.018 7.771 1.00 82.00 406 PRO A C 1
ATOM 2906 O O . PRO A 1 406 ? 11.074 10.576 7.265 1.00 82.00 406 PRO A O 1
ATOM 2909 N N . SER A 1 407 ? 9.911 8.702 7.651 1.00 80.31 407 SER A N 1
ATOM 2910 C CA . SER A 1 407 ? 10.752 7.794 6.866 1.00 80.31 407 SER A CA 1
ATOM 2911 C C . SER A 1 407 ? 10.272 7.618 5.423 1.00 80.31 407 SER A C 1
ATOM 2913 O O . SER A 1 407 ? 10.674 6.652 4.773 1.00 80.31 407 SER A O 1
ATOM 2915 N N . SER A 1 408 ? 9.353 8.463 4.943 1.00 81.81 408 SER A N 1
ATOM 2916 C CA . SER A 1 408 ? 8.819 8.322 3.592 1.00 81.81 408 SER A CA 1
ATOM 2917 C C . SER A 1 408 ? 9.931 8.484 2.543 1.00 81.81 408 SER A C 1
ATOM 2919 O O . SER A 1 408 ? 10.708 9.438 2.626 1.00 81.81 408 SER A O 1
ATOM 2921 N N . PRO A 1 409 ? 10.007 7.603 1.524 1.00 75.19 409 PRO A N 1
ATOM 2922 C CA . PRO A 1 409 ? 10.940 7.765 0.410 1.00 75.19 409 PRO A CA 1
ATOM 2923 C C . PRO A 1 409 ? 10.594 8.965 -0.488 1.00 75.19 409 PRO A C 1
ATOM 2925 O O . PRO A 1 409 ? 11.412 9.366 -1.314 1.00 75.19 409 PRO A O 1
ATOM 2928 N N . SER A 1 410 ? 9.390 9.533 -0.360 1.00 77.19 410 SER A N 1
ATOM 2929 C CA . SER A 1 410 ? 8.935 10.679 -1.145 1.00 77.19 410 SER A CA 1
ATOM 2930 C C . SER A 1 410 ? 7.942 11.541 -0.352 1.00 77.19 410 SER A C 1
ATOM 2932 O O . SER A 1 410 ? 7.077 10.995 0.329 1.00 77.19 410 SER A O 1
ATOM 2934 N N . PRO A 1 411 ? 8.000 12.881 -0.440 1.00 82.69 411 PRO A N 1
ATOM 2935 C CA . PRO A 1 411 ? 6.976 13.748 0.149 1.00 82.69 411 PRO A CA 1
ATOM 2936 C C . PRO A 1 411 ? 5.633 13.702 -0.606 1.00 82.69 411 PRO A C 1
ATOM 2938 O O . PRO A 1 411 ? 4.670 14.326 -0.172 1.00 82.69 411 PRO A O 1
ATOM 2941 N N . GLU A 1 412 ? 5.565 13.013 -1.748 1.00 90.12 412 GLU A N 1
ATOM 2942 C CA . GLU A 1 412 ? 4.359 12.884 -2.566 1.00 90.12 412 GLU A CA 1
ATOM 2943 C C . GLU A 1 412 ? 3.366 11.890 -1.931 1.00 90.12 412 GLU A C 1
ATOM 2945 O O . GLU A 1 412 ? 3.735 10.759 -1.609 1.00 90.12 412 GLU A O 1
ATOM 2950 N N . GLU A 1 413 ? 2.101 12.299 -1.763 1.00 92.44 413 GLU A N 1
ATOM 2951 C CA . GLU A 1 413 ? 1.012 11.414 -1.322 1.00 92.44 413 GLU A CA 1
ATOM 2952 C C . GLU A 1 413 ? 0.631 10.468 -2.472 1.00 92.44 413 GLU A C 1
ATOM 2954 O O . GLU A 1 413 ? -0.215 10.767 -3.315 1.00 92.44 413 GLU A O 1
ATOM 2959 N N . LEU A 1 414 ? 1.302 9.320 -2.523 1.00 92.44 414 LEU A N 1
ATOM 2960 C CA . LEU A 1 414 ? 1.102 8.286 -3.535 1.00 92.44 414 LEU A CA 1
ATOM 2961 C C . LEU A 1 414 ? -0.014 7.305 -3.145 1.00 92.44 414 LEU A C 1
ATOM 2963 O O . LEU A 1 414 ? -0.758 6.828 -4.003 1.00 92.44 414 LEU A O 1
ATOM 2967 N N . VAL A 1 415 ? -0.148 7.017 -1.850 1.00 95.19 415 VAL A N 1
ATOM 2968 C CA . VAL A 1 415 ? -1.243 6.228 -1.276 1.00 95.19 415 VAL A CA 1
ATOM 2969 C C . VAL A 1 415 ? -2.136 7.170 -0.481 1.00 95.19 415 VAL A C 1
ATOM 2971 O O . VAL A 1 415 ? -1.689 7.719 0.523 1.00 95.19 415 VAL A O 1
ATOM 2974 N N . PRO A 1 416 ? -3.401 7.363 -0.875 1.00 96.00 416 PRO A N 1
ATOM 2975 C CA . PRO A 1 416 ? -4.242 8.304 -0.172 1.00 96.00 416 PRO A CA 1
ATOM 2976 C C . PRO A 1 416 ? -4.672 7.753 1.190 1.00 96.00 416 PRO A C 1
ATOM 2978 O O . PRO A 1 416 ? -4.964 6.564 1.340 1.00 96.00 416 PRO A O 1
ATOM 2981 N N . VAL A 1 417 ? -4.790 8.631 2.186 1.00 96.75 417 VAL A N 1
ATOM 2982 C CA . VAL A 1 417 ? -5.141 8.239 3.567 1.00 96.75 417 VAL A CA 1
ATOM 2983 C C . VAL A 1 417 ? -6.483 7.486 3.655 1.00 96.75 417 VAL A C 1
ATOM 2985 O O . VAL A 1 417 ? -6.632 6.565 4.462 1.00 96.75 417 VAL A O 1
ATOM 2988 N N . HIS A 1 418 ? -7.448 7.801 2.781 1.00 96.50 418 HIS A N 1
ATOM 2989 C CA . HIS A 1 418 ? -8.739 7.100 2.731 1.00 96.50 418 HIS A CA 1
ATOM 2990 C C . HIS A 1 418 ? -8.624 5.633 2.291 1.00 96.50 418 HIS A C 1
ATOM 2992 O O . HIS A 1 418 ? -9.451 4.825 2.706 1.00 96.50 418 HIS A O 1
ATOM 2998 N N . ALA A 1 419 ? -7.602 5.263 1.513 1.00 97.19 419 ALA A N 1
ATOM 2999 C CA . ALA A 1 419 ? -7.374 3.866 1.154 1.00 97.19 419 ALA A CA 1
ATOM 3000 C C . ALA A 1 419 ? -6.969 3.049 2.390 1.00 97.19 419 ALA A C 1
ATOM 3002 O O . ALA A 1 419 ? -7.483 1.954 2.611 1.00 97.19 419 ALA A O 1
ATOM 3003 N N . VAL A 1 420 ? -6.119 3.615 3.257 1.00 98.06 420 VAL A N 1
ATOM 3004 C CA . VAL A 1 420 ? -5.759 3.000 4.547 1.00 98.06 420 VAL A CA 1
ATOM 3005 C C . VAL A 1 420 ? -7.000 2.844 5.430 1.00 98.06 420 VAL A C 1
ATOM 3007 O O . VAL A 1 420 ? -7.208 1.773 5.999 1.00 98.06 420 VAL A O 1
ATOM 3010 N N . ALA A 1 421 ? -7.854 3.873 5.505 1.00 98.06 421 ALA A N 1
ATOM 3011 C CA . ALA A 1 421 ? -9.122 3.805 6.235 1.00 98.06 421 ALA A CA 1
ATOM 3012 C C . ALA A 1 421 ? -10.026 2.680 5.712 1.00 98.06 421 ALA A C 1
ATOM 3014 O O . ALA A 1 421 ? -10.476 1.847 6.495 1.00 98.06 421 ALA A O 1
ATOM 3015 N N . ALA A 1 422 ? -10.233 2.615 4.393 1.00 98.19 422 ALA A N 1
ATOM 3016 C CA . ALA A 1 422 ? -11.080 1.616 3.748 1.00 98.19 422 ALA A CA 1
ATOM 3017 C C . ALA A 1 422 ? -10.580 0.184 3.992 1.00 98.19 422 ALA A C 1
ATOM 3019 O O . ALA A 1 422 ? -11.378 -0.717 4.254 1.00 98.19 422 ALA A O 1
ATOM 3020 N N . VAL A 1 423 ? -9.262 -0.033 3.960 1.00 98.31 423 VAL A N 1
ATOM 3021 C CA . VAL A 1 423 ? -8.660 -1.338 4.269 1.00 98.31 423 VAL A CA 1
ATOM 3022 C C . VAL A 1 423 ? -8.827 -1.684 5.745 1.00 98.31 423 VAL A C 1
ATOM 3024 O O . VAL A 1 423 ? -9.254 -2.793 6.057 1.00 98.31 423 VAL A O 1
ATOM 3027 N N . CYS A 1 424 ? -8.564 -0.745 6.658 1.00 98.44 424 CYS A N 1
ATOM 3028 C CA . CYS A 1 424 ? -8.798 -0.954 8.087 1.00 98.44 424 CYS A CA 1
ATOM 3029 C C . CYS A 1 424 ? -10.266 -1.278 8.387 1.00 98.44 424 CYS A C 1
ATOM 3031 O O . CYS A 1 424 ? -10.526 -2.199 9.159 1.00 98.44 424 CYS A O 1
ATOM 3033 N N . GLN A 1 425 ? -11.204 -0.580 7.739 1.00 98.12 425 GLN A N 1
ATOM 3034 C CA . GLN A 1 425 ? -12.635 -0.854 7.838 1.00 98.12 425 GLN A CA 1
ATOM 3035 C C . GLN A 1 425 ? -12.942 -2.283 7.410 1.00 98.12 425 GLN A C 1
ATOM 3037 O O . GLN A 1 425 ? -13.414 -3.079 8.218 1.00 98.12 425 GLN A O 1
ATOM 3042 N N . ARG A 1 426 ? -12.593 -2.616 6.160 1.00 98.06 426 ARG A N 1
ATOM 3043 C CA . ARG A 1 426 ? -12.887 -3.904 5.530 1.00 98.06 426 ARG A CA 1
ATOM 3044 C C . ARG A 1 426 ? -12.337 -5.055 6.361 1.00 98.06 426 ARG A C 1
ATOM 3046 O O . ARG A 1 426 ? -13.062 -5.999 6.648 1.00 98.06 426 ARG A O 1
ATOM 3053 N N . LEU A 1 427 ? -11.079 -4.949 6.790 1.00 98.00 427 LEU A N 1
ATOM 3054 C CA . LEU A 1 427 ? -10.445 -5.961 7.629 1.00 98.00 427 LEU A CA 1
ATOM 3055 C C . LEU A 1 427 ? -11.131 -6.081 8.985 1.00 98.00 427 LEU A C 1
ATOM 3057 O O . LEU A 1 427 ? -11.313 -7.199 9.447 1.00 98.00 427 LEU A O 1
ATOM 3061 N N . SER A 1 428 ? -11.525 -4.969 9.612 1.00 97.81 428 SER A N 1
ATOM 3062 C CA . SER A 1 428 ? -12.200 -4.982 10.914 1.00 97.81 428 SER A CA 1
ATOM 3063 C C . SER A 1 428 ? -13.643 -5.485 10.856 1.00 97.81 428 SER A C 1
ATOM 3065 O O . SER A 1 428 ? -14.086 -6.109 11.813 1.00 97.81 428 SER A O 1
ATOM 3067 N N . GLU A 1 429 ? -14.353 -5.307 9.746 1.00 97.56 429 GLU A N 1
ATOM 3068 C CA . GLU A 1 429 ? -15.747 -5.737 9.583 1.00 97.56 429 GLU A CA 1
ATOM 3069 C C . GLU A 1 429 ? -15.876 -7.189 9.089 1.00 97.56 429 GLU A C 1
ATOM 3071 O O . GLU A 1 429 ? -16.865 -7.848 9.409 1.00 97.56 429 GLU A O 1
ATOM 3076 N N . ASP A 1 430 ? -14.877 -7.716 8.368 1.00 97.25 430 ASP A N 1
ATOM 3077 C CA . ASP A 1 430 ? -14.870 -9.086 7.830 1.00 97.25 430 ASP A CA 1
ATOM 3078 C C . ASP A 1 430 ? -14.778 -10.143 8.941 1.00 97.25 430 ASP A C 1
ATOM 3080 O O . ASP A 1 430 ? -13.690 -10.556 9.340 1.00 97.25 430 ASP A O 1
ATOM 3084 N N . ARG A 1 431 ? -15.932 -10.598 9.442 1.00 95.94 431 ARG A N 1
ATOM 3085 C CA . ARG A 1 431 ? -16.033 -11.622 10.497 1.00 95.94 431 ARG A CA 1
ATOM 3086 C C . ARG A 1 431 ? -15.695 -13.036 10.026 1.00 95.94 431 ARG A C 1
ATOM 3088 O O . ARG A 1 431 ? -15.532 -13.904 10.879 1.00 95.94 431 ARG A O 1
ATOM 3095 N N . GLU A 1 432 ? -15.613 -13.279 8.720 1.00 96.50 432 GLU A N 1
ATOM 3096 C CA . GLU A 1 432 ? -15.365 -14.617 8.175 1.00 96.50 432 GLU A CA 1
ATOM 3097 C C . GLU A 1 432 ? -13.886 -14.994 8.278 1.00 96.50 432 GLU A C 1
ATOM 3099 O O . GLU A 1 432 ? -13.551 -16.158 8.503 1.00 96.50 432 GLU A O 1
ATOM 3104 N N . LYS A 1 433 ? -12.991 -14.007 8.156 1.00 95.25 433 LYS A N 1
ATOM 3105 C CA . LYS A 1 433 ? -11.540 -14.215 8.222 1.00 95.25 433 LYS A CA 1
ATOM 3106 C C . LYS A 1 433 ? -10.974 -13.830 9.580 1.00 95.25 433 LYS A C 1
ATOM 3108 O O . LYS A 1 433 ? -11.260 -12.758 10.105 1.00 95.25 433 LYS A O 1
ATOM 3113 N N . GLU A 1 434 ? -10.112 -14.675 10.138 1.00 95.88 434 GLU A N 1
ATOM 3114 C CA . GLU A 1 434 ? -9.376 -14.339 11.358 1.00 95.88 434 GLU A CA 1
ATOM 3115 C C . GLU A 1 434 ? -8.397 -13.181 11.100 1.00 95.88 434 GLU A C 1
ATOM 3117 O O . GLU A 1 434 ? -7.652 -13.173 10.116 1.00 95.88 434 GLU A O 1
ATOM 3122 N N . LEU A 1 435 ? -8.380 -12.196 12.001 1.00 97.31 435 LEU A N 1
ATOM 3123 C CA . LEU A 1 435 ? -7.452 -11.075 11.915 1.00 97.31 435 LEU A CA 1
ATOM 3124 C C . LEU A 1 435 ? -6.027 -11.530 12.229 1.00 97.31 435 LEU A C 1
ATOM 3126 O O . LEU A 1 435 ? -5.706 -11.937 13.346 1.00 97.31 435 LEU A O 1
ATOM 3130 N N . GLN A 1 436 ? -5.135 -11.357 11.260 1.00 96.25 436 GLN A N 1
ATOM 3131 C CA . GLN A 1 436 ? -3.718 -11.615 11.455 1.00 96.25 436 GLN A CA 1
ATOM 3132 C C . GLN A 1 436 ? -3.097 -10.613 12.450 1.00 96.25 436 GLN A C 1
ATOM 3134 O O . GLN A 1 436 ? -3.443 -9.425 12.426 1.00 96.25 436 GLN A O 1
ATOM 3139 N N . PRO A 1 437 ? -2.093 -11.020 13.254 1.00 96.06 437 PRO A N 1
ATOM 3140 C CA . PRO A 1 437 ? -1.405 -10.138 14.207 1.00 96.06 437 PRO A CA 1
ATOM 3141 C C . PRO A 1 437 ? -0.826 -8.868 13.580 1.00 96.06 437 PRO A C 1
ATOM 3143 O O . PRO A 1 437 ? -0.695 -7.836 14.241 1.00 96.06 437 PRO A O 1
ATOM 3146 N N . ILE A 1 438 ? -0.493 -8.932 12.287 1.00 97.12 438 ILE A N 1
ATOM 3147 C CA . ILE A 1 438 ? 0.039 -7.798 11.544 1.00 97.12 438 ILE A CA 1
ATOM 3148 C C . ILE A 1 438 ? -0.954 -6.633 11.440 1.00 97.12 438 ILE A C 1
ATOM 3150 O O . ILE A 1 438 ? -0.533 -5.477 11.390 1.00 97.12 438 ILE A O 1
ATOM 3154 N N . PHE A 1 439 ? -2.260 -6.907 11.530 1.00 98.12 439 PHE A N 1
ATOM 3155 C CA . PHE A 1 439 ? -3.288 -5.871 11.576 1.00 98.12 439 PHE A CA 1
ATOM 3156 C C . PHE A 1 439 ? -3.108 -4.946 12.786 1.00 98.12 439 PHE A C 1
ATOM 3158 O O . PHE A 1 439 ? -3.187 -3.729 12.659 1.00 98.12 439 PHE A O 1
ATOM 3165 N N . GLY A 1 440 ? -2.757 -5.498 13.951 1.00 97.69 440 GLY A N 1
ATOM 3166 C CA . GLY A 1 440 ? -2.484 -4.702 15.148 1.00 97.69 440 GLY A CA 1
ATOM 3167 C C . GLY A 1 440 ? -1.311 -3.736 14.949 1.00 97.69 440 GLY A C 1
ATOM 3168 O O . GLY A 1 440 ? -1.336 -2.614 15.453 1.00 97.69 440 GLY A O 1
ATOM 3169 N N . ARG A 1 441 ? -0.294 -4.133 14.170 1.00 96.12 441 ARG A N 1
ATOM 3170 C CA . ARG A 1 441 ? 0.819 -3.246 13.798 1.00 96.12 441 ARG A CA 1
ATOM 3171 C C . ARG A 1 441 ? 0.382 -2.174 12.800 1.00 96.12 441 ARG A C 1
ATOM 3173 O O . ARG A 1 441 ? 0.768 -1.023 12.986 1.00 96.12 441 ARG A O 1
ATOM 3180 N N . LEU A 1 442 ? -0.424 -2.529 11.797 1.00 97.81 442 LEU A N 1
ATOM 3181 C CA . LEU A 1 442 ? -1.011 -1.575 10.849 1.00 97.81 442 LEU A CA 1
ATOM 3182 C C . LEU A 1 442 ? -1.785 -0.475 11.592 1.00 97.81 442 LEU A C 1
ATOM 3184 O O . LEU A 1 442 ? -1.513 0.704 11.385 1.00 97.81 442 LEU A O 1
ATOM 3188 N N . LEU A 1 443 ? -2.659 -0.851 12.532 1.00 98.12 443 LEU A N 1
ATOM 3189 C CA . LEU A 1 443 ? -3.417 0.095 13.360 1.00 98.12 443 LEU A CA 1
ATOM 3190 C C . LEU A 1 443 ? -2.519 0.969 14.228 1.00 98.12 443 LEU A C 1
ATOM 3192 O O . LEU A 1 443 ? -2.709 2.179 14.288 1.00 98.12 443 LEU A O 1
ATOM 3196 N N . CYS A 1 444 ? -1.522 0.368 14.879 1.00 96.88 444 CYS A N 1
ATOM 3197 C CA . CYS A 1 444 ? -0.549 1.102 15.680 1.00 96.88 444 CYS A CA 1
ATOM 3198 C C . CYS A 1 444 ? 0.161 2.177 14.848 1.00 96.88 444 CYS A C 1
ATOM 3200 O O . CYS A 1 444 ? 0.329 3.303 15.311 1.00 96.88 444 CYS A O 1
ATOM 3202 N N . ARG A 1 445 ? 0.586 1.843 13.626 1.00 96.50 445 ARG A N 1
ATOM 3203 C CA . ARG A 1 445 ? 1.256 2.790 12.730 1.00 96.50 445 ARG A CA 1
ATOM 3204 C C . ARG A 1 445 ? 0.302 3.860 12.213 1.00 96.50 445 ARG A C 1
ATOM 3206 O O . ARG A 1 445 ? 0.668 5.029 12.239 1.00 96.50 445 ARG A O 1
ATOM 3213 N N . ALA A 1 446 ? -0.907 3.482 11.805 1.00 97.56 446 ALA A N 1
ATOM 3214 C CA . ALA A 1 446 ? -1.923 4.430 11.365 1.00 97.56 446 ALA A CA 1
ATOM 3215 C C . ALA A 1 446 ? -2.261 5.435 12.479 1.00 97.56 446 ALA A C 1
ATOM 3217 O O . ALA A 1 446 ? -2.200 6.635 12.251 1.00 97.56 446 ALA A O 1
ATOM 3218 N N . ALA A 1 447 ? -2.496 4.969 13.707 1.00 97.69 447 ALA A N 1
ATOM 3219 C CA . ALA A 1 447 ? -2.780 5.834 14.851 1.00 97.69 447 ALA A CA 1
ATOM 3220 C C . ALA A 1 447 ? -1.625 6.790 15.202 1.00 97.69 447 ALA A C 1
ATOM 3222 O O . ALA A 1 447 ? -1.866 7.908 15.641 1.00 97.69 447 ALA A O 1
ATOM 3223 N N . GLN A 1 448 ? -0.372 6.358 15.030 1.00 96.25 448 GLN A N 1
ATOM 3224 C CA . GLN A 1 448 ? 0.802 7.171 15.364 1.00 96.25 448 GLN A CA 1
ATOM 3225 C C . GLN A 1 448 ? 1.156 8.207 14.296 1.00 96.25 448 GLN A C 1
ATOM 3227 O O . GLN A 1 448 ? 1.643 9.278 14.642 1.00 96.25 448 GLN A O 1
ATOM 3232 N N . HIS A 1 449 ? 0.977 7.868 13.017 1.00 96.31 449 HIS A N 1
ATOM 3233 C CA . HIS A 1 449 ? 1.511 8.663 11.903 1.00 96.31 449 HIS A CA 1
ATOM 3234 C C . HIS A 1 449 ? 0.425 9.299 11.030 1.00 96.31 449 HIS A C 1
ATOM 3236 O O . HIS A 1 449 ? 0.740 10.169 10.230 1.00 96.31 449 HIS A O 1
ATOM 3242 N N . LEU A 1 450 ? -0.844 8.904 11.179 1.00 96.75 450 LEU A N 1
ATOM 3243 C CA . LEU A 1 450 ? -1.978 9.422 10.404 1.00 96.75 450 LEU A CA 1
ATOM 3244 C C . LEU A 1 450 ? -3.030 10.026 11.351 1.00 96.75 450 LEU A C 1
ATOM 3246 O O . LEU A 1 450 ? -4.089 9.429 11.548 1.00 96.75 450 LEU A O 1
ATOM 3250 N N . PRO A 1 451 ? -2.779 11.209 11.945 1.00 95.88 451 PRO A N 1
ATOM 3251 C CA . PRO A 1 451 ? -3.701 11.816 12.911 1.00 95.88 451 PRO A CA 1
ATOM 3252 C C . PRO A 1 451 ? -5.093 12.086 12.321 1.00 95.88 451 PRO A C 1
ATOM 3254 O O . PRO A 1 451 ? -6.087 11.996 13.033 1.00 95.88 451 PRO A O 1
ATOM 3257 N N . SER A 1 452 ? -5.192 12.327 11.008 1.00 96.88 452 SER A N 1
ATOM 3258 C CA . SER A 1 452 ? -6.472 12.473 10.299 1.00 96.88 452 SER A CA 1
ATOM 3259 C C . SER A 1 452 ? -7.341 11.211 10.316 1.00 96.88 452 SER A C 1
ATOM 3261 O O . SER A 1 452 ? -8.543 11.304 10.086 1.00 96.88 452 SER A O 1
ATOM 3263 N N . LEU A 1 453 ? -6.771 10.038 10.614 1.00 97.81 453 LEU A N 1
ATOM 3264 C CA . LEU A 1 453 ? -7.524 8.799 10.809 1.00 97.81 453 LEU A CA 1
ATOM 3265 C C . LEU A 1 453 ? -7.980 8.587 12.253 1.00 97.81 453 LEU A C 1
ATOM 3267 O O . LEU A 1 453 ? -8.706 7.630 12.499 1.00 97.81 453 LEU A O 1
ATOM 3271 N N . GLY A 1 454 ? -7.578 9.420 13.214 1.00 97.81 454 GLY A N 1
ATOM 3272 C CA . GLY A 1 454 ? -7.799 9.129 14.631 1.00 97.81 454 GLY A CA 1
ATOM 3273 C C . GLY A 1 454 ? -9.275 9.000 15.023 1.00 97.81 454 GLY A C 1
ATOM 3274 O O . GLY A 1 454 ? -9.656 8.043 15.706 1.00 97.81 454 GLY A O 1
ATOM 3275 N N . GLU A 1 455 ? -10.128 9.887 14.509 1.00 97.94 455 GLU A N 1
ATOM 3276 C CA . GLU A 1 455 ? -11.582 9.819 14.703 1.00 97.94 455 GLU A CA 1
ATOM 3277 C C . GLU A 1 455 ? -12.173 8.562 14.053 1.00 97.94 455 GLU A C 1
ATOM 3279 O O . GLU A 1 455 ? -12.919 7.822 14.687 1.00 97.94 455 GLU A O 1
ATOM 3284 N N . PHE A 1 456 ? -11.782 8.254 12.816 1.00 98.44 456 PHE A N 1
ATOM 3285 C CA . PHE A 1 456 ? -12.238 7.057 12.107 1.00 98.44 456 PHE A CA 1
ATOM 3286 C C . PHE A 1 456 ? -11.813 5.757 12.820 1.00 98.44 456 PHE A C 1
ATOM 3288 O O . PHE A 1 456 ? -12.612 4.837 12.998 1.00 98.44 456 PHE A O 1
ATOM 3295 N N . LEU A 1 457 ? -10.562 5.675 13.282 1.00 98.44 457 LEU A N 1
ATOM 3296 C CA . LEU A 1 457 ? -10.047 4.503 13.989 1.00 98.44 457 LEU A CA 1
ATOM 3297 C C . LEU A 1 457 ? -10.755 4.290 15.333 1.00 98.44 457 LEU A C 1
ATOM 3299 O O . LEU A 1 457 ? -11.044 3.147 15.687 1.00 98.44 457 LEU A O 1
ATOM 3303 N N . SER A 1 458 ? -11.044 5.367 16.066 1.00 98.31 458 SER A N 1
ATOM 3304 C CA . SER A 1 458 ? -11.727 5.296 17.364 1.00 98.31 458 SER A CA 1
ATOM 3305 C C . SER A 1 458 ? -13.227 5.012 17.246 1.00 98.31 458 SER A C 1
ATOM 3307 O O . SER A 1 458 ? -13.747 4.261 18.066 1.00 98.31 458 SER A O 1
ATOM 3309 N N . SER A 1 459 ? -13.904 5.544 16.222 1.00 98.06 459 SER A N 1
ATOM 3310 C CA . SER A 1 459 ? -15.367 5.450 16.061 1.00 98.06 459 SER A CA 1
ATOM 3311 C C . SER A 1 459 ? -15.860 4.308 15.166 1.00 98.06 459 SER A C 1
ATOM 3313 O O . SER A 1 459 ? -17.000 3.877 15.318 1.00 98.06 459 SER A O 1
ATOM 3315 N N . VAL A 1 460 ? -15.036 3.796 14.245 1.00 98.31 460 VAL A N 1
ATOM 3316 C CA . VAL A 1 460 ? -15.446 2.748 13.286 1.00 98.31 460 VAL A CA 1
ATOM 3317 C C . VAL A 1 460 ? -14.669 1.456 13.503 1.00 98.31 460 VAL A C 1
ATOM 3319 O O . VAL A 1 460 ? -15.250 0.381 13.674 1.00 98.31 460 VAL A O 1
ATOM 3322 N N . VAL A 1 461 ? -13.339 1.545 13.545 1.00 98.44 461 VAL A N 1
ATOM 3323 C CA . VAL A 1 461 ? -12.481 0.352 13.568 1.00 98.44 461 VAL A CA 1
ATOM 3324 C C . VAL A 1 461 ? -12.426 -0.279 14.956 1.00 98.44 461 VAL A C 1
ATOM 3326 O O . VAL A 1 461 ? -12.632 -1.484 15.089 1.00 98.44 461 VAL A O 1
ATOM 3329 N N . PHE A 1 462 ? -12.176 0.507 16.006 1.00 98.44 462 PHE A N 1
ATOM 3330 C CA . PHE A 1 462 ? -12.096 -0.018 17.371 1.00 98.44 462 PHE A CA 1
ATOM 3331 C C . PHE A 1 462 ? -13.392 -0.710 17.834 1.00 98.44 462 PHE A C 1
ATOM 3333 O O . PHE A 1 462 ? -13.298 -1.836 18.328 1.00 98.44 462 PHE A O 1
ATOM 3340 N N . PRO A 1 463 ? -14.597 -0.155 17.606 1.00 98.38 463 PRO A N 1
ATOM 3341 C CA . PRO A 1 463 ? -15.846 -0.828 17.970 1.00 98.38 463 PRO A CA 1
ATOM 3342 C C . PRO A 1 463 ? -16.037 -2.143 17.215 1.00 98.38 463 PRO A C 1
ATOM 3344 O O . PRO A 1 463 ? -16.464 -3.138 17.800 1.00 98.38 463 PRO A O 1
ATOM 3347 N N . SER A 1 464 ? -15.651 -2.180 15.936 1.00 98.38 464 SER A N 1
ATOM 3348 C CA . SER A 1 464 ? -15.684 -3.399 15.121 1.00 98.38 464 SER A CA 1
ATOM 3349 C C . SER A 1 464 ? -14.749 -4.480 15.672 1.00 98.38 464 SER A C 1
ATOM 3351 O O . SER A 1 464 ? -15.109 -5.655 15.701 1.00 98.38 464 SER A O 1
ATOM 3353 N N . LEU A 1 465 ? -13.578 -4.093 16.190 1.00 98.31 465 LEU A N 1
ATOM 3354 C CA . LEU A 1 465 ? -12.649 -5.015 16.854 1.00 98.31 465 LEU A CA 1
ATOM 3355 C C . LEU A 1 465 ? -13.180 -5.531 18.190 1.00 98.31 465 LEU A C 1
ATOM 3357 O O . LEU A 1 465 ? -12.971 -6.702 18.508 1.00 98.31 465 LEU A O 1
ATOM 3361 N N . VAL A 1 466 ? -13.870 -4.680 18.955 1.00 97.81 466 VAL A N 1
ATOM 3362 C CA . VAL A 1 466 ? -14.532 -5.084 20.201 1.00 97.81 466 VAL A CA 1
ATOM 3363 C C . VAL A 1 466 ? -15.645 -6.088 19.905 1.00 97.81 466 VAL A C 1
ATOM 3365 O O . VAL A 1 466 ? -15.681 -7.157 20.505 1.00 97.81 466 VAL A O 1
ATOM 3368 N N . ALA A 1 467 ? -16.491 -5.807 18.912 1.00 97.56 467 ALA A N 1
ATOM 3369 C CA . ALA A 1 467 ? -17.574 -6.698 18.492 1.00 97.56 467 ALA A CA 1
ATOM 3370 C C . ALA A 1 467 ? -17.091 -8.053 17.939 1.00 97.56 467 ALA A C 1
ATOM 3372 O O . ALA A 1 467 ? -17.874 -8.997 17.851 1.00 97.56 467 ALA A O 1
ATOM 3373 N N . ARG A 1 468 ? -15.819 -8.141 17.539 1.00 97.31 468 ARG A N 1
ATOM 3374 C CA . ARG A 1 468 ? -15.155 -9.365 17.068 1.00 97.31 468 ARG A CA 1
ATOM 3375 C C . ARG A 1 468 ? -14.289 -10.042 18.113 1.00 97.31 468 ARG A C 1
ATOM 3377 O O . ARG A 1 468 ? -13.615 -11.016 17.794 1.00 97.31 468 ARG A O 1
ATOM 3384 N N . GLU A 1 469 ? -14.266 -9.503 19.325 1.00 97.44 469 GLU A N 1
ATOM 3385 C CA . GLU A 1 469 ? -13.491 -10.053 20.426 1.00 97.44 469 GLU A CA 1
ATOM 3386 C C . GLU A 1 469 ? -12.002 -10.212 20.075 1.00 97.44 469 GLU A C 1
ATOM 3388 O O . GLU A 1 469 ? -11.354 -11.203 20.422 1.00 97.44 469 GLU A O 1
ATOM 3393 N N . ALA A 1 470 ? -11.439 -9.213 19.378 1.00 97.38 470 ALA A N 1
ATOM 3394 C CA . ALA A 1 470 ? -10.063 -9.229 18.869 1.00 97.38 470 ALA A CA 1
ATOM 3395 C C . ALA A 1 470 ? -8.995 -9.455 19.963 1.00 97.38 470 ALA A C 1
ATOM 3397 O O . ALA A 1 470 ? -7.847 -9.789 19.658 1.00 97.38 470 ALA A O 1
ATOM 3398 N N . TRP A 1 471 ? -9.367 -9.299 21.237 1.00 97.50 471 TRP A N 1
ATOM 3399 C CA . TRP A 1 471 ? -8.527 -9.582 22.398 1.00 97.50 471 TRP A CA 1
ATOM 3400 C C . TRP A 1 471 ? -8.152 -11.060 22.571 1.00 97.50 471 TRP A C 1
ATOM 3402 O O . TRP A 1 471 ? -7.155 -11.338 23.236 1.00 97.50 471 TRP A O 1
ATOM 3412 N N . HIS A 1 472 ? -8.871 -12.005 21.954 1.00 97.19 472 HIS A N 1
ATOM 3413 C CA . HIS A 1 472 ? -8.500 -13.427 21.989 1.00 97.19 472 HIS A CA 1
ATOM 3414 C C . HIS A 1 472 ? -7.140 -13.702 21.328 1.00 97.19 472 HIS A C 1
ATOM 3416 O O . HIS A 1 472 ? -6.415 -14.609 21.737 1.00 97.19 472 HIS A O 1
ATOM 3422 N N . SER A 1 473 ? -6.739 -12.876 20.357 1.00 97.19 473 SER A N 1
ATOM 3423 C CA . SER A 1 473 ? -5.395 -12.914 19.786 1.00 97.19 473 SER A CA 1
ATOM 3424 C C . SER A 1 473 ? -4.481 -11.944 20.535 1.00 97.19 473 SER A C 1
ATOM 3426 O O . SER A 1 473 ? -4.408 -10.755 20.224 1.00 97.19 473 SER A O 1
ATOM 3428 N N . ALA A 1 474 ? -3.724 -12.449 21.515 1.00 96.62 474 ALA A N 1
ATOM 3429 C CA . ALA A 1 474 ? -2.839 -11.626 22.353 1.00 96.62 474 ALA A CA 1
ATOM 3430 C C . ALA A 1 474 ? -1.836 -10.777 21.542 1.00 96.62 474 ALA A C 1
ATOM 3432 O O . ALA A 1 474 ? -1.485 -9.659 21.923 1.00 96.62 474 ALA A O 1
ATOM 3433 N N . SER A 1 475 ? -1.376 -11.302 20.404 1.00 95.31 475 SER A N 1
ATOM 3434 C CA . SER A 1 475 ? -0.428 -10.613 19.522 1.00 95.31 475 SER A CA 1
ATOM 3435 C C . SER A 1 475 ? -1.074 -9.475 18.724 1.00 95.31 475 SER A C 1
ATOM 3437 O O . SER A 1 475 ? -0.482 -8.398 18.629 1.00 95.31 475 SER A O 1
ATOM 3439 N N . LEU A 1 476 ? -2.299 -9.674 18.227 1.00 96.81 476 LEU A N 1
ATOM 3440 C CA . LEU A 1 476 ? -3.118 -8.628 17.617 1.00 96.81 476 LEU A CA 1
ATOM 3441 C C . LEU A 1 476 ? -3.475 -7.552 18.649 1.00 96.81 476 LEU A C 1
ATOM 3443 O O . LEU A 1 476 ? -3.234 -6.365 18.417 1.00 96.81 476 LEU A O 1
ATOM 3447 N N . TRP A 1 477 ? -3.985 -7.976 19.809 1.00 97.44 477 TRP A N 1
ATOM 3448 C CA . TRP A 1 477 ? -4.449 -7.086 20.870 1.00 97.44 477 TRP A CA 1
ATOM 3449 C C . TRP A 1 477 ? -3.342 -6.190 21.404 1.00 97.44 477 TRP A C 1
ATOM 3451 O O . TRP A 1 477 ? -3.574 -5.016 21.659 1.00 97.44 477 TRP A O 1
ATOM 3461 N N . LYS A 1 478 ? -2.102 -6.685 21.486 1.00 97.00 478 LYS A N 1
ATOM 3462 C CA . LYS A 1 478 ? -0.946 -5.845 21.827 1.00 97.00 478 LYS A CA 1
ATOM 3463 C C . LYS A 1 478 ? -0.812 -4.641 20.887 1.00 97.00 478 LYS A C 1
ATOM 3465 O O . LYS A 1 478 ? -0.546 -3.535 21.354 1.00 97.00 478 LYS A O 1
ATOM 3470 N N . GLY A 1 479 ? -0.991 -4.844 19.580 1.00 97.19 479 GLY A N 1
ATOM 3471 C CA . GLY A 1 479 ? -0.972 -3.766 18.590 1.00 97.19 479 GLY A CA 1
ATOM 3472 C C . GLY A 1 479 ? -2.152 -2.806 18.748 1.00 97.19 479 GLY A C 1
ATOM 3473 O O . GLY A 1 479 ? -1.947 -1.593 18.763 1.00 97.19 479 GLY A O 1
ATOM 3474 N N . VAL A 1 480 ? -3.356 -3.343 18.973 1.00 98.12 480 VAL A N 1
ATOM 3475 C CA . VAL A 1 480 ? -4.568 -2.551 19.252 1.00 98.12 480 VAL A CA 1
ATOM 3476 C C . VAL A 1 480 ? -4.390 -1.691 20.506 1.00 98.12 480 VAL A C 1
ATOM 3478 O O . VAL A 1 480 ? -4.619 -0.491 20.450 1.00 98.12 480 VAL A O 1
ATOM 3481 N N . SER A 1 481 ? -3.885 -2.248 21.607 1.00 97.75 481 SER A N 1
ATOM 3482 C CA . SER A 1 481 ? -3.627 -1.518 22.854 1.00 97.75 481 SER A CA 1
ATOM 3483 C C . SER A 1 481 ? -2.622 -0.380 22.683 1.00 97.75 481 SER A C 1
ATOM 3485 O O . SER A 1 481 ? -2.76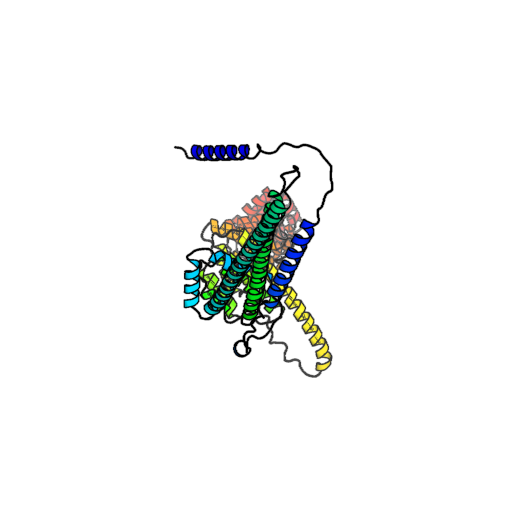2 0.677 23.298 1.00 97.75 481 SER A O 1
ATOM 3487 N N . ILE A 1 482 ? -1.600 -0.560 21.835 1.00 97.38 482 ILE A N 1
ATOM 3488 C CA . ILE A 1 482 ? -0.671 0.529 21.501 1.00 97.38 482 ILE A CA 1
ATOM 3489 C C . ILE A 1 482 ? -1.381 1.602 20.666 1.00 97.38 482 ILE A C 1
ATOM 3491 O O . ILE A 1 482 ? -1.168 2.786 20.924 1.00 97.38 482 ILE A O 1
ATOM 3495 N N . ALA A 1 483 ? -2.222 1.206 19.705 1.00 98.12 483 ALA A N 1
ATOM 3496 C CA . ALA A 1 483 ? -3.001 2.135 18.890 1.00 98.12 483 ALA A CA 1
ATOM 3497 C C . ALA A 1 483 ? -3.969 2.962 19.754 1.00 98.12 483 ALA A C 1
ATOM 3499 O O . ALA A 1 483 ? -3.958 4.183 19.665 1.00 98.12 483 ALA A O 1
ATOM 3500 N N . VAL A 1 484 ? -4.714 2.325 20.665 1.00 98.25 484 VAL A N 1
ATOM 3501 C CA . VAL A 1 484 ? -5.583 3.003 21.644 1.00 98.25 484 VAL A CA 1
ATOM 3502 C C . VAL A 1 484 ? -4.781 4.004 22.472 1.00 98.25 484 VAL A C 1
ATOM 3504 O O . VAL A 1 484 ? -5.210 5.139 22.625 1.00 98.25 484 VAL A O 1
ATOM 3507 N N . GLY A 1 485 ? -3.587 3.635 22.944 1.00 97.75 485 GLY A N 1
ATOM 3508 C CA . GLY A 1 485 ? -2.728 4.562 23.685 1.00 97.75 485 GLY A CA 1
ATOM 3509 C C . GLY A 1 485 ? -2.226 5.753 22.869 1.00 97.75 485 GLY A C 1
ATOM 3510 O O . GLY A 1 485 ? -2.020 6.818 23.439 1.00 97.75 485 GLY A O 1
ATOM 3511 N N . ALA A 1 486 ? -2.044 5.596 21.557 1.00 97.69 486 ALA A N 1
ATOM 3512 C CA . ALA A 1 486 ? -1.701 6.703 20.665 1.00 97.69 486 ALA A CA 1
ATOM 3513 C C . ALA A 1 486 ? -2.908 7.614 20.377 1.00 97.69 486 ALA A C 1
ATOM 3515 O O . ALA A 1 486 ? -2.740 8.823 20.271 1.00 97.69 486 ALA A O 1
ATOM 3516 N N . LEU A 1 487 ? -4.114 7.045 20.289 1.00 98.06 487 LEU A N 1
ATOM 3517 C CA . LEU A 1 487 ? -5.357 7.780 20.031 1.00 98.06 487 LEU A CA 1
ATOM 3518 C C . LEU A 1 487 ? -5.920 8.472 21.277 1.00 98.06 487 LEU A C 1
ATOM 3520 O O . LEU A 1 487 ? -6.612 9.481 21.156 1.00 98.06 487 LEU A O 1
ATOM 3524 N N . TRP A 1 488 ? -5.633 7.937 22.466 1.00 97.88 488 TRP A N 1
ATOM 3525 C CA . TRP A 1 488 ? -6.230 8.372 23.727 1.00 97.88 488 TRP A CA 1
ATOM 3526 C C . TRP A 1 488 ? -6.159 9.888 23.976 1.00 97.88 488 TRP A C 1
ATOM 3528 O O . TRP A 1 488 ? -7.205 10.460 24.274 1.00 97.88 488 TRP A O 1
ATOM 3538 N N . PRO A 1 489 ? -5.013 10.581 23.792 1.00 97.19 489 PRO A N 1
ATOM 3539 C CA . PRO A 1 489 ? -4.925 12.014 24.089 1.00 97.19 489 PRO A CA 1
ATOM 3540 C C . PRO A 1 489 ? -5.869 12.899 23.263 1.00 97.19 489 PRO A C 1
ATOM 3542 O O . PRO A 1 489 ? -6.177 14.010 23.682 1.00 97.19 489 PRO A O 1
ATOM 3545 N N . SER A 1 490 ? -6.306 12.435 22.088 1.00 97.44 490 SER A N 1
ATOM 3546 C CA . SER A 1 490 ? -7.145 13.213 21.164 1.00 97.44 490 SER A CA 1
ATOM 3547 C C . SER A 1 490 ? -8.558 12.651 20.999 1.00 97.44 490 SER A C 1
ATOM 3549 O O . SER A 1 490 ? -9.439 13.367 20.536 1.00 97.44 490 SER A O 1
ATOM 3551 N N . HIS A 1 491 ? -8.787 11.387 21.369 1.00 97.94 491 HIS A N 1
ATOM 3552 C CA . HIS A 1 491 ? -10.030 10.663 21.082 1.00 97.94 491 HIS A CA 1
ATOM 3553 C C . HIS A 1 491 ? -10.534 9.821 22.269 1.00 97.94 491 HIS A C 1
ATOM 3555 O O . HIS A 1 491 ? -11.219 8.816 22.073 1.00 97.94 491 HIS A O 1
ATOM 3561 N N . SER A 1 492 ? -10.198 10.194 23.507 1.00 97.19 492 SER A N 1
ATOM 3562 C CA . SER A 1 492 ? -10.620 9.474 24.720 1.00 97.19 492 SER A CA 1
ATOM 3563 C C . SER A 1 492 ? -12.142 9.375 24.866 1.00 97.19 492 SER A C 1
ATOM 3565 O O . SER A 1 492 ? -12.641 8.311 25.226 1.00 97.19 492 SER A O 1
ATOM 3567 N N . GLU A 1 493 ? -12.886 10.429 24.519 1.00 96.69 493 GLU A N 1
ATOM 3568 C CA . GLU A 1 493 ? -14.357 10.443 24.546 1.00 96.69 493 GLU A CA 1
ATOM 3569 C C . GLU A 1 493 ? -14.968 9.381 23.623 1.00 96.69 493 GLU A C 1
ATOM 3571 O O . GLU A 1 493 ? -15.863 8.648 24.037 1.00 96.69 493 GLU A O 1
ATOM 3576 N N . ALA A 1 494 ? -14.445 9.241 22.401 1.00 97.44 494 ALA A N 1
ATOM 3577 C CA . ALA A 1 494 ? -14.910 8.233 21.448 1.00 97.44 494 ALA A CA 1
ATOM 3578 C C . ALA A 1 494 ? -14.527 6.808 21.881 1.00 97.44 494 ALA A C 1
ATOM 3580 O O . ALA A 1 494 ? -15.286 5.868 21.673 1.00 97.44 494 ALA A O 1
ATOM 3581 N N . LEU A 1 495 ? -13.358 6.632 22.504 1.00 97.88 495 LEU A N 1
ATOM 3582 C CA . LEU A 1 495 ? -12.861 5.321 22.936 1.00 97.88 495 LEU A CA 1
ATOM 3583 C C . LEU A 1 495 ? -13.524 4.819 24.223 1.00 97.88 495 LEU A C 1
ATOM 3585 O O . LEU A 1 495 ? -13.680 3.607 24.394 1.00 97.88 495 LEU A O 1
ATOM 3589 N N . LEU A 1 496 ? -13.897 5.723 25.133 1.00 97.06 496 LEU A N 1
ATOM 3590 C CA . LEU A 1 496 ? -14.384 5.382 26.468 1.00 97.06 496 LEU A CA 1
ATOM 3591 C C . LEU A 1 496 ? -15.564 4.394 26.448 1.00 97.06 496 LEU A C 1
ATOM 3593 O O . LEU A 1 496 ? -15.428 3.351 27.091 1.00 97.06 496 LEU A O 1
ATOM 3597 N N . PRO A 1 497 ? -16.670 4.623 25.707 1.00 96.94 497 PRO A N 1
ATOM 3598 C CA . PRO A 1 497 ? -17.810 3.704 25.702 1.00 96.94 497 PRO A CA 1
ATOM 3599 C C . PRO A 1 497 ? -17.415 2.274 25.327 1.00 96.94 497 PRO A C 1
ATOM 3601 O O . PRO A 1 497 ? -17.921 1.310 25.895 1.00 96.94 497 PRO A O 1
ATOM 3604 N N . HIS A 1 498 ? -16.464 2.130 24.406 1.00 97.62 498 HIS A N 1
ATOM 3605 C CA . HIS A 1 498 ? -15.989 0.834 23.934 1.00 97.62 498 HIS A CA 1
ATOM 3606 C C . HIS A 1 498 ? -15.029 0.168 24.924 1.00 97.62 498 HIS A C 1
ATOM 3608 O O . HIS A 1 498 ? -15.057 -1.050 25.068 1.00 97.62 498 HIS A O 1
ATOM 3614 N N . ILE A 1 499 ? -14.226 0.940 25.665 1.00 97.00 499 ILE A N 1
ATOM 3615 C CA . ILE A 1 499 ? -13.405 0.405 26.763 1.00 97.00 499 ILE A CA 1
ATOM 3616 C C . ILE A 1 499 ? -14.283 -0.096 27.915 1.00 97.00 499 ILE A C 1
ATOM 3618 O O . ILE A 1 499 ? -13.960 -1.121 28.513 1.00 97.00 499 ILE A O 1
ATOM 3622 N N . LEU A 1 500 ? -15.397 0.584 28.211 1.00 96.38 500 LEU A N 1
ATOM 3623 C CA . LEU A 1 500 ? -16.355 0.139 29.232 1.00 96.38 500 LEU A CA 1
ATOM 3624 C C . LEU A 1 500 ? -17.056 -1.176 28.855 1.00 96.38 500 LEU A C 1
ATOM 3626 O O . LEU A 1 500 ? -17.503 -1.896 29.741 1.00 96.38 500 LEU A O 1
ATOM 3630 N N . GLN A 1 501 ? -17.128 -1.505 27.563 1.00 96.81 501 GLN A N 1
ATOM 3631 C CA . GLN A 1 501 ? -17.701 -2.760 27.065 1.00 96.81 501 GLN A CA 1
ATOM 3632 C C . GLN A 1 501 ? -16.715 -3.937 27.093 1.00 96.81 501 GLN A C 1
ATOM 3634 O O . GLN A 1 501 ? -17.126 -5.076 26.873 1.00 96.81 501 GLN A O 1
ATOM 3639 N N . LEU A 1 502 ? -15.423 -3.695 27.340 1.00 97.62 502 LEU A N 1
ATOM 3640 C CA . LEU A 1 502 ? -14.430 -4.765 27.352 1.00 97.62 502 LEU A CA 1
ATOM 3641 C C . LEU A 1 502 ? -14.608 -5.684 28.570 1.00 97.62 502 LEU A C 1
ATOM 3643 O O . LEU A 1 502 ? -14.835 -5.207 29.686 1.00 97.62 502 LEU A O 1
ATOM 3647 N N . PRO A 1 503 ? -14.423 -7.003 28.397 1.00 97.25 503 PRO A N 1
ATOM 3648 C CA . PRO A 1 503 ? -14.387 -7.920 29.523 1.00 97.25 503 PRO A CA 1
ATOM 3649 C C . PRO A 1 503 ? -13.095 -7.718 30.334 1.00 97.25 503 PRO A C 1
ATOM 3651 O O . PRO A 1 503 ? -12.111 -7.138 29.856 1.00 97.25 503 PRO A O 1
ATOM 3654 N N . GLN A 1 504 ? -13.079 -8.190 31.583 1.00 96.62 504 GLN A N 1
ATOM 3655 C CA . GLN A 1 504 ? -11.984 -7.934 32.528 1.00 96.62 504 GLN A CA 1
ATOM 3656 C C . GLN A 1 504 ? -10.623 -8.422 32.003 1.00 96.62 504 GLN A C 1
ATOM 3658 O O . GLN A 1 504 ? -9.602 -7.767 32.233 1.00 96.62 504 GLN A O 1
ATOM 3663 N N . GLU A 1 505 ? -10.610 -9.544 31.282 1.00 96.31 505 GLU A N 1
ATOM 3664 C CA . GLU A 1 505 ? -9.430 -10.185 30.699 1.00 96.31 505 GLU A CA 1
ATOM 3665 C C . GLU A 1 505 ? -8.742 -9.291 29.662 1.00 96.31 505 GLU A C 1
ATOM 3667 O O . GLU A 1 505 ? -7.516 -9.295 29.565 1.00 96.31 505 GLU A O 1
ATOM 3672 N N . ALA A 1 506 ? -9.516 -8.494 28.920 1.00 97.31 506 ALA A N 1
ATOM 3673 C CA . ALA A 1 506 ? -9.013 -7.589 27.891 1.00 97.31 506 ALA A CA 1
ATOM 3674 C C . ALA A 1 506 ? -8.809 -6.162 28.419 1.00 97.31 506 ALA A C 1
ATOM 3676 O O . ALA A 1 506 ? -7.796 -5.518 28.124 1.00 97.31 506 ALA A O 1
ATOM 3677 N N . GLY A 1 507 ? -9.760 -5.677 29.223 1.00 96.94 507 GLY A N 1
ATOM 3678 C CA . GLY A 1 507 ? -9.790 -4.314 29.739 1.00 96.94 507 GLY A CA 1
ATOM 3679 C C . GLY A 1 507 ? -8.693 -4.037 30.763 1.00 96.94 507 GLY A C 1
ATOM 3680 O O . GLY A 1 507 ? -8.029 -3.004 30.684 1.00 96.94 507 GLY A O 1
ATOM 3681 N N . LYS A 1 508 ? -8.432 -4.958 31.702 1.00 95.69 508 LYS A N 1
ATOM 3682 C CA . LYS A 1 508 ? -7.420 -4.740 32.750 1.00 95.69 508 LYS A CA 1
ATOM 3683 C C . LYS A 1 508 ? -5.995 -4.603 32.181 1.00 95.69 508 LYS A C 1
ATOM 3685 O O . LYS A 1 508 ? -5.335 -3.627 32.544 1.00 95.69 508 LYS A O 1
ATOM 3690 N N . PRO A 1 509 ? -5.506 -5.486 31.282 1.00 96.31 509 PRO A N 1
ATOM 3691 C CA . PRO A 1 509 ? -4.191 -5.310 30.662 1.00 96.31 509 PRO A CA 1
ATOM 3692 C C . PRO A 1 509 ? -4.088 -4.037 29.818 1.00 96.31 509 PRO A C 1
ATOM 3694 O O . PRO A 1 509 ? -3.060 -3.363 29.865 1.00 96.31 509 PRO A O 1
ATOM 3697 N N . LEU A 1 510 ? -5.153 -3.682 29.084 1.00 97.25 510 LEU A N 1
ATOM 3698 C CA . LEU A 1 510 ? -5.207 -2.446 28.301 1.00 97.25 510 LEU A CA 1
ATOM 3699 C C . LEU A 1 510 ? -5.022 -1.223 29.207 1.00 97.25 510 LEU A C 1
ATOM 3701 O O . LEU A 1 510 ? -4.129 -0.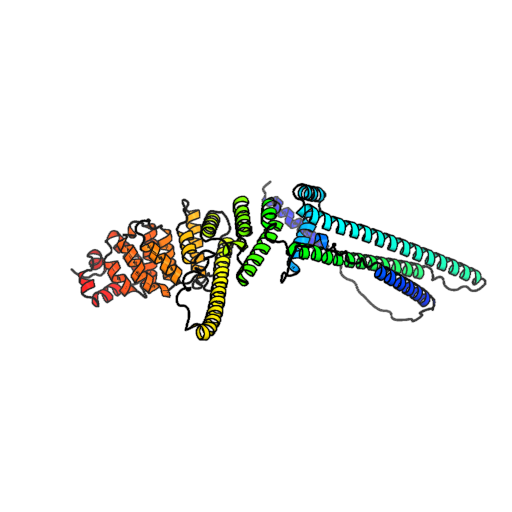413 28.974 1.00 97.25 510 LEU A O 1
ATOM 3705 N N . LEU A 1 511 ? -5.812 -1.115 30.274 1.00 96.44 511 LEU A N 1
ATOM 3706 C CA . LEU A 1 511 ? -5.747 0.009 31.211 1.00 96.44 511 LEU A CA 1
ATOM 3707 C C . LEU A 1 511 ? -4.409 0.082 31.935 1.00 96.44 511 LEU A C 1
ATOM 3709 O O . LEU A 1 511 ? -3.863 1.169 32.083 1.00 96.44 511 LEU A O 1
ATOM 3713 N N . GLN A 1 512 ? -3.849 -1.060 32.341 1.00 95.56 512 GLN A N 1
ATOM 3714 C CA . GLN A 1 512 ? -2.523 -1.104 32.953 1.00 95.56 512 GLN A CA 1
ATOM 3715 C C . GLN A 1 512 ? -1.448 -0.593 31.982 1.00 95.56 512 GLN A C 1
ATOM 3717 O O . GLN A 1 512 ? -0.561 0.157 32.384 1.00 95.56 512 GLN A O 1
ATOM 3722 N N . GLN A 1 513 ? -1.536 -0.958 30.700 1.00 95.44 513 GLN A N 1
ATOM 3723 C CA . GLN A 1 513 ? -0.624 -0.464 29.670 1.00 95.44 513 GLN A CA 1
ATOM 3724 C C . GLN A 1 513 ? -0.808 1.040 29.410 1.00 95.44 513 GLN A C 1
ATOM 3726 O O . GLN A 1 513 ? 0.182 1.754 29.249 1.00 95.44 513 GLN A O 1
ATOM 3731 N N . LEU A 1 514 ? -2.049 1.536 29.389 1.00 95.75 514 LEU A N 1
ATOM 3732 C CA . LEU A 1 514 ? -2.338 2.967 29.258 1.00 95.75 514 LEU A CA 1
ATOM 3733 C C . LEU A 1 514 ? -1.817 3.750 30.467 1.00 95.75 514 LEU A C 1
ATOM 3735 O O . LEU A 1 514 ? -1.172 4.779 30.289 1.00 95.75 514 LEU A O 1
ATOM 3739 N N . GLN A 1 515 ? -1.993 3.221 31.679 1.00 95.50 515 GLN A N 1
ATOM 3740 C CA . GLN A 1 515 ? -1.535 3.832 32.928 1.00 95.50 515 GLN A CA 1
ATOM 3741 C C . GLN A 1 515 ? -0.010 3.992 32.996 1.00 95.50 515 GLN A C 1
ATOM 3743 O O . GLN A 1 515 ? 0.486 4.917 33.631 1.00 95.50 515 GLN A O 1
ATOM 3748 N N . GLN A 1 516 ? 0.752 3.117 32.330 1.00 95.75 516 GLN A N 1
ATOM 3749 C CA . GLN A 1 516 ? 2.212 3.246 32.245 1.00 95.75 516 GLN A CA 1
ATOM 3750 C C . GLN A 1 516 ? 2.666 4.456 31.419 1.00 95.75 516 GLN A C 1
ATOM 3752 O O . GLN A 1 516 ? 3.819 4.865 31.530 1.00 95.75 516 GLN A O 1
ATOM 3757 N N . ARG A 1 517 ? 1.798 4.995 30.555 1.00 94.38 517 ARG A N 1
ATOM 3758 C CA . ARG A 1 517 ? 2.139 6.063 29.604 1.00 94.38 517 ARG A CA 1
ATOM 3759 C C . ARG A 1 517 ? 1.370 7.356 29.841 1.00 94.38 517 ARG A C 1
ATOM 3761 O O . ARG A 1 517 ? 1.864 8.414 29.471 1.00 94.38 517 ARG A O 1
ATOM 3768 N N . LEU A 1 518 ? 0.174 7.263 30.413 1.00 94.50 518 LEU A N 1
ATOM 3769 C CA . LEU A 1 518 ? -0.795 8.344 30.537 1.00 94.50 518 LEU A CA 1
ATOM 3770 C C . LEU A 1 518 ? -1.433 8.303 31.935 1.00 94.50 518 LEU A C 1
ATOM 3772 O O . LEU A 1 518 ? -1.582 7.215 32.502 1.00 94.50 518 LEU A O 1
ATOM 3776 N N . PRO A 1 519 ? -1.864 9.444 32.500 1.00 94.44 519 PRO A N 1
ATOM 3777 C CA . PRO A 1 519 ? -2.570 9.506 33.781 1.00 94.44 519 PRO A CA 1
ATOM 3778 C C . PRO A 1 519 ? -4.035 9.034 33.652 1.00 94.44 519 PRO A C 1
ATOM 3780 O O . PRO A 1 519 ? -4.975 9.716 34.061 1.00 94.44 519 PRO A O 1
ATOM 3783 N N . ILE A 1 520 ? -4.228 7.826 33.110 1.00 95.25 520 ILE A N 1
ATOM 3784 C CA . ILE A 1 520 ? -5.514 7.287 32.648 1.00 95.25 520 ILE A CA 1
ATOM 3785 C C . ILE A 1 520 ? -6.596 7.291 33.733 1.00 95.25 520 ILE A C 1
ATOM 3787 O O . ILE A 1 520 ? -7.758 7.542 33.443 1.00 95.25 520 ILE A O 1
ATOM 3791 N N . ALA A 1 521 ? -6.225 7.058 34.995 1.00 93.88 521 ALA A N 1
ATOM 3792 C CA . ALA A 1 521 ? -7.178 7.006 36.099 1.00 93.88 521 ALA A CA 1
ATOM 3793 C C . ALA A 1 521 ? -7.839 8.370 36.366 1.00 93.88 521 ALA A C 1
ATOM 3795 O O . ALA A 1 521 ? -9.042 8.432 36.619 1.00 93.88 521 ALA A O 1
ATOM 3796 N N . ALA A 1 522 ? -7.072 9.461 36.278 1.00 94.56 522 ALA A N 1
ATOM 3797 C CA . ALA A 1 522 ? -7.598 10.810 36.470 1.00 94.56 522 ALA A CA 1
ATOM 3798 C C . ALA A 1 522 ? -8.507 11.215 35.302 1.00 94.56 522 ALA A C 1
ATOM 3800 O O . ALA A 1 522 ? -9.604 11.723 35.522 1.00 94.56 522 ALA A O 1
ATOM 3801 N N . GLU A 1 523 ? -8.082 10.925 34.071 1.00 95.94 523 GLU A N 1
ATOM 3802 C CA . GLU A 1 523 ? -8.843 11.250 32.861 1.00 95.94 523 GLU A CA 1
ATOM 3803 C C . GLU A 1 523 ? -10.144 10.447 32.764 1.00 95.94 523 GLU A C 1
ATOM 3805 O O . GLU A 1 523 ? -11.204 11.025 32.542 1.00 95.94 523 GLU A O 1
ATOM 3810 N N . LEU A 1 524 ? -10.105 9.136 33.024 1.00 95.25 524 LEU A N 1
ATOM 3811 C CA . LEU A 1 524 ? -11.308 8.300 33.081 1.00 95.25 524 LEU A CA 1
ATOM 3812 C C . LEU A 1 524 ? -12.280 8.776 34.159 1.00 95.25 524 LEU A C 1
ATOM 3814 O O . LEU A 1 524 ? -13.479 8.848 33.908 1.00 95.25 524 LEU A O 1
ATOM 3818 N N . SER A 1 525 ? -11.779 9.133 35.343 1.00 95.44 525 SER A N 1
ATOM 3819 C CA . SER A 1 525 ? -12.626 9.673 36.412 1.00 95.44 525 SER A CA 1
ATOM 3820 C C . SER A 1 525 ? -13.287 10.988 35.992 1.00 95.44 525 SER A C 1
ATOM 3822 O O . SER A 1 525 ? -14.469 11.189 36.263 1.00 95.44 525 SER A O 1
ATOM 3824 N N . ALA A 1 526 ? -12.553 11.864 35.297 1.00 96.25 526 ALA A N 1
ATOM 3825 C CA . ALA A 1 526 ? -13.077 13.125 34.784 1.00 96.25 526 ALA A CA 1
ATOM 3826 C C . ALA A 1 526 ? -14.123 12.923 33.675 1.00 96.25 526 ALA A C 1
ATOM 3828 O O . ALA A 1 526 ? -15.134 13.622 33.669 1.00 96.25 526 ALA A O 1
ATOM 3829 N N . LEU A 1 527 ? -13.916 11.965 32.767 1.00 95.94 527 LEU A N 1
ATOM 3830 C CA . LEU A 1 527 ? -14.875 11.642 31.706 1.00 95.94 527 LEU A CA 1
ATOM 3831 C C . LEU A 1 527 ? -16.146 10.984 32.269 1.00 95.94 527 LEU A C 1
ATOM 3833 O O . LEU A 1 527 ? -17.255 11.395 31.943 1.00 95.94 527 LEU A O 1
ATOM 3837 N N . LEU A 1 528 ? -16.009 10.026 33.192 1.00 95.94 528 LEU A N 1
ATOM 3838 C CA . LEU A 1 528 ? -17.153 9.388 33.859 1.00 95.94 528 LEU A CA 1
ATOM 3839 C C . LEU A 1 528 ? -17.925 10.349 34.776 1.00 95.94 528 LEU A C 1
ATOM 3841 O O . LEU A 1 528 ? -19.096 10.120 35.066 1.00 95.94 528 LEU A O 1
ATOM 3845 N N . ALA A 1 529 ? -17.294 11.420 35.262 1.00 95.62 529 ALA A N 1
ATOM 3846 C CA . ALA A 1 529 ? -17.999 12.468 35.995 1.00 95.62 529 ALA A CA 1
ATOM 3847 C C . ALA A 1 529 ? -18.905 13.313 35.081 1.00 95.62 529 ALA A C 1
ATOM 3849 O O . ALA A 1 529 ? -19.906 13.845 35.557 1.00 95.62 529 ALA A O 1
ATOM 3850 N N . GLN A 1 530 ? -18.564 13.424 33.794 1.00 96.31 530 GLN A N 1
ATOM 3851 C CA . GLN A 1 530 ? -19.336 14.172 32.798 1.00 96.31 530 GLN A CA 1
ATOM 3852 C C . GLN A 1 530 ? -20.496 13.349 32.224 1.00 96.31 530 GLN A C 1
ATOM 3854 O O . GLN A 1 530 ? -21.533 13.921 31.892 1.00 96.31 530 GLN A O 1
ATOM 3859 N N . ASP A 1 531 ? -20.355 12.021 32.166 1.00 96.00 531 ASP A N 1
ATOM 3860 C CA . ASP A 1 531 ? -21.389 11.110 31.670 1.00 96.00 531 ASP A CA 1
ATOM 3861 C C . ASP A 1 531 ? -21.909 10.163 32.778 1.00 96.00 531 ASP A C 1
ATOM 3863 O O . ASP A 1 531 ? -21.304 9.120 33.067 1.00 96.00 531 ASP A O 1
ATOM 3867 N N . PRO A 1 532 ? -23.062 10.481 33.404 1.00 93.50 532 PRO A N 1
ATOM 3868 C CA . PRO A 1 532 ? -23.634 9.649 34.457 1.00 93.50 532 PRO A CA 1
ATOM 3869 C C . PRO A 1 532 ? -24.106 8.279 33.950 1.00 93.50 532 PRO A C 1
ATOM 3871 O O . PRO A 1 532 ? -24.149 7.335 34.740 1.00 93.50 532 PRO A O 1
ATOM 3874 N N . VAL A 1 533 ? -24.445 8.144 32.662 1.00 95.12 533 VAL A N 1
ATOM 3875 C CA . VAL A 1 533 ? -24.870 6.867 32.071 1.00 95.12 533 VAL A CA 1
ATOM 3876 C C . VAL A 1 533 ? -23.661 5.948 31.934 1.00 95.12 533 VAL A C 1
ATOM 3878 O O . VAL A 1 533 ? -23.707 4.804 32.392 1.00 95.12 533 VAL A O 1
ATOM 3881 N N . ALA A 1 534 ? -22.547 6.463 31.409 1.00 94.50 534 ALA A N 1
ATOM 3882 C CA . ALA A 1 534 ? -21.286 5.726 31.347 1.00 94.50 534 ALA A CA 1
ATOM 3883 C C . ALA A 1 534 ? -20.795 5.315 32.746 1.00 94.50 534 ALA A C 1
ATOM 3885 O O . ALA A 1 534 ? -20.338 4.188 32.944 1.00 94.50 534 ALA A O 1
ATOM 3886 N N . ARG A 1 535 ? -20.956 6.186 33.755 1.00 94.44 535 ARG A N 1
ATOM 3887 C CA . ARG A 1 535 ? -20.620 5.861 35.151 1.00 94.44 535 ARG A CA 1
ATOM 3888 C C . ARG A 1 535 ? -21.425 4.685 35.699 1.00 94.44 535 ARG A C 1
ATOM 3890 O O . ARG A 1 535 ? -20.856 3.850 36.397 1.00 94.44 535 ARG A O 1
ATOM 3897 N N . GLN A 1 536 ? -22.717 4.600 35.382 1.00 94.00 536 GLN A N 1
ATOM 3898 C CA . GLN A 1 536 ? -23.567 3.474 35.791 1.00 94.00 536 GLN A CA 1
ATOM 3899 C C . GLN A 1 536 ? -23.191 2.167 35.083 1.00 94.00 536 GLN A C 1
ATOM 3901 O O . GLN A 1 536 ? -23.322 1.096 35.667 1.00 94.00 536 GLN A O 1
ATOM 3906 N N . GLN A 1 537 ? -22.699 2.253 33.847 1.00 94.75 537 GLN A N 1
ATOM 3907 C CA . GLN A 1 537 ? -22.253 1.102 33.056 1.00 94.75 537 GLN A CA 1
ATOM 3908 C C . GLN A 1 537 ? -20.801 0.687 33.347 1.00 94.75 537 GLN A C 1
ATOM 3910 O O . GLN A 1 537 ? -20.314 -0.279 32.765 1.00 94.75 537 GLN A O 1
ATOM 3915 N N . CYS A 1 538 ? -20.098 1.396 34.237 1.00 95.38 538 CYS A N 1
ATOM 3916 C CA . CYS A 1 538 ? -18.689 1.160 34.522 1.00 95.38 538 CYS A CA 1
ATOM 3917 C C . CYS A 1 538 ? -18.466 -0.234 35.147 1.00 95.38 538 CYS A C 1
ATOM 3919 O O . CYS A 1 538 ? -18.995 -0.495 36.233 1.00 95.38 538 CYS A O 1
ATOM 3921 N N . PRO A 1 539 ? -17.671 -1.127 34.523 1.00 94.44 539 PRO A N 1
ATOM 3922 C CA . PRO A 1 539 ? -17.414 -2.463 35.055 1.00 94.44 539 PRO A CA 1
ATOM 3923 C C . PRO A 1 539 ? -16.776 -2.452 36.458 1.00 94.44 539 PRO A C 1
ATOM 3925 O O . PRO A 1 539 ? -15.948 -1.582 36.747 1.00 94.44 539 PRO A O 1
ATOM 3928 N N . PRO A 1 540 ? -17.037 -3.457 37.320 1.00 94.38 540 PRO A N 1
ATOM 3929 C CA . PRO A 1 540 ? -16.508 -3.484 38.690 1.00 94.38 540 PRO A CA 1
ATOM 3930 C C . PRO A 1 540 ? -14.978 -3.383 38.776 1.00 94.38 540 PRO A C 1
ATOM 3932 O O . PRO A 1 540 ? -14.441 -2.704 39.648 1.00 94.38 540 PRO A O 1
ATOM 3935 N N . TYR A 1 541 ? -14.251 -4.013 37.844 1.00 94.31 541 TYR A N 1
ATOM 3936 C CA . TYR A 1 541 ? -12.784 -3.956 37.830 1.00 94.31 541 TYR A CA 1
ATOM 3937 C C . TYR A 1 541 ? -12.250 -2.540 37.558 1.00 94.31 541 TYR A C 1
ATOM 3939 O O . TYR A 1 541 ? -11.163 -2.194 38.022 1.00 94.31 541 TYR A O 1
ATOM 3947 N N . LEU A 1 542 ? -13.012 -1.725 36.825 1.00 92.81 542 LEU A N 1
ATOM 3948 C CA . LEU A 1 542 ? -12.705 -0.327 36.550 1.00 92.81 542 LEU A CA 1
ATOM 3949 C C . LEU A 1 542 ? -13.054 0.561 37.743 1.00 92.81 542 LEU A C 1
ATOM 3951 O O . LEU A 1 542 ? -12.258 1.422 38.098 1.00 92.81 542 LEU A O 1
ATOM 3955 N N . GLN A 1 543 ? -14.180 0.312 38.416 1.00 93.69 543 GLN A N 1
ATOM 3956 C CA . GLN A 1 543 ? -14.544 1.035 39.641 1.00 93.69 543 GLN A CA 1
ATOM 3957 C C . GLN A 1 543 ? -13.455 0.905 40.715 1.00 93.69 543 GLN A C 1
ATOM 3959 O O . GLN A 1 543 ? -13.026 1.909 41.282 1.00 93.69 543 GLN A O 1
ATOM 3964 N N . VAL A 1 544 ? -12.929 -0.312 40.914 1.00 92.81 544 VAL A N 1
ATOM 3965 C CA . VAL A 1 544 ? -11.802 -0.570 41.828 1.00 92.81 544 VAL A CA 1
ATOM 3966 C C . VAL A 1 544 ? -10.544 0.186 41.395 1.00 92.81 544 VAL A C 1
ATOM 3968 O O . VAL A 1 544 ? -9.880 0.792 42.232 1.00 92.81 544 VAL A O 1
ATOM 3971 N N . LEU A 1 545 ? -10.219 0.180 40.097 1.00 89.94 545 LEU A N 1
ATOM 3972 C CA . LEU A 1 545 ? -9.039 0.869 39.564 1.00 89.94 545 LEU A CA 1
ATOM 3973 C C . LEU A 1 545 ? -9.136 2.397 39.702 1.00 89.94 545 LEU A C 1
ATOM 3975 O O . LEU A 1 545 ? -8.123 3.057 39.921 1.00 89.94 545 LEU A O 1
ATOM 3979 N N . LEU A 1 546 ? -10.344 2.949 39.594 1.00 91.06 546 LEU A N 1
ATOM 3980 C CA . LEU A 1 546 ? -10.620 4.382 39.700 1.00 91.06 546 LEU A CA 1
ATOM 3981 C C . LEU A 1 546 ? -10.885 4.843 41.142 1.00 91.06 546 LEU A C 1
ATOM 3983 O O . LEU A 1 546 ? -11.067 6.035 41.374 1.00 91.06 546 LEU A O 1
ATOM 3987 N N . GLY A 1 547 ? -10.925 3.925 42.114 1.00 90.94 547 GLY A N 1
ATOM 3988 C CA . GLY A 1 547 ? -11.285 4.249 43.496 1.00 90.94 547 GLY A CA 1
ATOM 3989 C C . GLY A 1 547 ? -12.721 4.764 43.641 1.00 90.94 547 GLY A C 1
ATOM 3990 O O . GLY A 1 547 ? -13.029 5.475 44.597 1.00 90.94 547 GLY A O 1
ATOM 3991 N N . LEU A 1 548 ? -13.600 4.429 42.692 1.00 86.12 548 LEU A N 1
ATOM 3992 C CA . LEU A 1 548 ? -15.022 4.735 42.771 1.00 86.12 548 LEU A CA 1
ATOM 3993 C C . LEU A 1 548 ? -15.634 3.737 43.756 1.00 86.12 548 LEU A C 1
ATOM 3995 O O . LEU A 1 548 ? -15.862 2.579 43.418 1.00 86.12 548 LEU A O 1
ATOM 3999 N N . SER A 1 549 ? -15.819 4.171 45.002 1.00 72.12 549 SER A N 1
ATOM 4000 C CA . SER A 1 549 ? -16.501 3.389 46.034 1.00 72.12 549 SER A CA 1
ATOM 4001 C C . SER A 1 549 ? -17.889 2.969 45.540 1.00 72.12 549 SER A C 1
ATOM 4003 O O . SER A 1 549 ? -18.674 3.839 45.153 1.00 72.12 549 SER A O 1
ATOM 4005 N N . THR A 1 550 ? -18.153 1.660 45.546 1.00 56.44 550 THR A N 1
ATOM 4006 C CA . THR A 1 550 ? -19.473 1.054 45.297 1.00 56.44 550 THR A CA 1
ATOM 4007 C C . THR A 1 550 ? -20.507 1.494 46.314 1.00 56.44 550 THR A C 1
ATOM 4009 O O . THR A 1 550 ? -20.135 1.526 47.512 1.00 56.44 550 THR A O 1
#

InterPro domains:
  IPR022075 Symplekin C-terminal [PF12295] (281-512)
  IPR052145 Mediator complex and homeobox domain-containing protein [PTHR24330] (328-531)

Foldseek 3Di:
DDPVVVVVVVVVVVVVVVVVVPPPDDDDDDDDDDDDDDDPPVVVLVVVLVVVVVVVVVVVVVPPPDPPDDDVVVQPPLDDDDDDDLPLLVVLVVLLVVQCPDPCSVVVQVVVLVPDVPSVVLSVVLVVLVVVLVVVLVVLVVVLVVVLVVVVVVLVVVVVVVVVVVVVVPPDDDDDPDDDVVSVVSSVVSNVVSVVVSVVVNVVSVVVSSVSSVVVVNSVVSNPDPCQLVVLVPDDPVCLVSLLSSLLVLLVVQLVCLLVVHDRRPSNLVSLLVSCVVNVDLSSNLSVQQQAAQVSVLVSLLSCLPDPDDVVSLLVSVLSNLVSVVVSVVSVVVVVVVVVVVVVVVCVVCVPPDPPDPPPDDDDDGHHALLSQLVSLQPHDDPDPVSLVSSLSSLVSSVLLCLQDPPRPDNHRSRHLVSLLVNLLCLLQPLPDQHDLSSLQSLLCCLQRPVVCLCSCLQRNLLSCLVSVVVVPVSNLVSVLNNCLSSCVPCVLSNLLSLLSDDCSSNVVSVVVSVVPHVSLVVNVVSCVVPVVSVVSRDPVNCVVNVVDD

pLDDT: mean 73.92, std 21.03, range [30.36, 98.44]

Secondary structure (DSSP, 8-state):
--THHHHHHHHHHHHHHHTTTSSS---------------THHHHHHHHHHHHHHHHHHHHHHT--------HHHHTT--------HHHHHHHHHHHHHHTSSTTHHHHHHHHHTT-HHHHHHHHHHHHHHHHHHHHHHHHHHHHHHHHHHHHHHHHHHHHHHHHHHHHH-SS-------SHHHHHHHHHHHHHHHHHHHHHHHHHHHHHHHHHHHHHHHHGGGTTSHHHHHHHH--GGGHHHHHHHHHHHHHHHHHHHHHTPPP-HHHHHHHHHHHHHH--HHHHTTTGGGS-HHHHHHHHHHHHHS---HHHHHHHHHHHHHHHHHHHHHHHHHHHHHHHHHHHHHHHHTTT-SS-TT-------S--HHHHHHHHHT----SHHHHHHHHHHHHHHHHTTS-STT-S-SS--S-HHHHHHHHHHHHH--SSPPPHHHHHHHHHHHHH-GGGHHHIIIIIHHHHHHTTGGGSHHHHHHHHHHHHHHHHHHHHHHHHHHHTS-HHHHHHHHHHHHTTS-HHHHHHHHHHH-HHHHHT--HHHHHHHT---

Organism: NCBI:txid51314

Radius of gyration: 40.07 Å; chains: 1; bounding box: 119×55×105 Å

Sequence (550 aa):
MPAAVLQQMGLQQQQQQQQQQDADGAAAPAAGAGGAGATAAGAVAAAAAAAAAAAAAELAAAEGATARIVPYSEVKGWGLAEIFSGQWVEEVASVIFASTGGPGAVEALLGLMGSSAFPAAVAAAVLREVAAVSDAAEAAASAAAETAAAAAAAAAAAANEAAKAATEASAGSAATEETPEAAAAAAAAAAAAAAVKAKAAATAAAFDMRSSVFSIVKQINNMHHEVYPQLLELLQPEHKPLLQALLQHLAAEAAAALQNGDTLPSQLLQAGWAAFESHKDFALIAPLVPFFTSEQCEVYIQQLLVSDADMSLLSSVFSNLMRSRAALRQQQQKQQQQQKQQQQQQKQQQQQQQQQQKQQQRPLDYGISPEDLLLCTYNLPCPSVAERRRQAAALDICLGLTGALPSSPSPEELVPVHAVAAVCQRLSEDREKELQPIFGRLLCRAAQHLPSLGEFLSSVVFPSLVAREAWHSASLWKGVSIAVGALWPSHSEALLPHILQLPQEAGKPLLQQLQQRLPIAAELSALLAQDPVARQQCPPYLQVLLGLST